Protein 6MKB (pdb70)

Radius of gyration: 34.57 Å; Cα contacts (8 Å, |Δi|>4): 1682; chains: 4; bounding box: 92×70×90 Å

Sequence (650 aa):
SPVFAKLLAKNQASLCNTTLNWHSQDGAGSSYLSQGLRYEEDKKELVVDSPGLYYVFLELKLSPTFTNTGHKVQGWVSLVLQAKPQVDDFDNLALTVELFPCNKLVDRSWSQQLLLLKAGHRLSVGLRAYLHGAQDAYRDWELSYPNTTSFGLFLVKPDNPSPVFAKLLAKNQASLCNTTLNWHSQDGAGSSYLSQGLRYEEDKKELVVDSPGLYYVFLELKLSPTFTNTGHKVQGWVSLVLQAKPQVDDFDNLALTVELFPCSMENKLVDRSWSQLLLLKAGHRLSVGLRAYLHGAQDAYRDWELSYPNTTSFGLFLVKPDNPWESPVFAKLLAKNQASLCNTTLNWHSQDGAGSSSYLSQGLRYEEDKKELVVDSPGLYYVFLELKLSPTFTNTGHKVQGWVSLVLQAKPQVDDFDNLALTVELFPCSMENKLVDRRSWSQLLLLKAGHRLSVGLRAYLHGAQDAYRDWELSYPNTTSFGLFLVKPDNPWESPVFAKLLAKNQASLCNTTLNWHSQDGAGSSYLSQGLRYEEDKKELVVDSPGLYYVFLELKLSPTFTNTGHKVQGWVSLVLQAKPQVDFDNLALTVELFPCSNKLVDRSWSQLLLLKAGHRLSVGLRAYLHGAQDAYRDWELSYPNTTSFGLFLVKPDNP

B-factor: mean 65.4, std 19.7, range [30.0, 155.97]

CATH classification: 2.60.120.40

InterPro domains:
  IPR006052 Tumour necrosis factor domain [PF00229] (164-302)
  IPR006052 Tumour necrosis factor domain [PS50049] (147-302)
  IPR006052 Tumour necrosis factor domain [SM00207] (147-302)
  IPR006052 Tumour necrosis factor domain [cd00184] (147-300)
  IPR008983 Tumour necrosis factor-like domain superfamily [G3DSA:2.60.120.40] (139-309)
  IPR008983 Tumour necrosis factor-like domain superfamily [SSF49842] (144-302)
  IPR021184 Tumour necrosis factor, conserved site [PS00251] (190-206)
  IPR042373 Tumor necrosis factor ligand superfamily member 9 [PTHR15153] (58-308)

Solvent-accessible surface area: 32706 Å² total; per-residue (Å²): 141,32,31,20,0,61,0,36,2,71,91,48,86,33,4,61,100,46,40,1,48,3,76,36,93,57,95,70,63,63,70,56,28,33,162,26,14,145,31,29,114,112,98,61,12,0,16,0,94,46,35,0,42,0,9,0,6,0,22,0,49,0,9,43,30,201,82,22,102,56,122,123,20,65,13,93,0,5,0,41,9,54,16,96,80,128,15,155,68,132,94,98,7,32,6,80,1,81,23,56,54,73,118,149,68,26,74,67,22,32,26,54,55,2,110,3,135,68,39,3,50,0,9,0,0,0,75,6,111,7,71,44,41,188,86,3,72,143,11,4,45,3,21,160,102,56,15,1,2,0,0,0,0,9,18,108,38,74,134,157,142,34,28,19,0,58,0,37,3,72,92,47,84,36,4,59,99,46,39,0,49,4,79,32,97,65,94,63,63,82,64,71,26,30,167,21,11,138,33,32,113,101,118,62,6,0,10,0,94,47,44,1,37,0,10,0,7,1,23,0,48,0,8,36,26,206,84,8,100,6,117,137,10,56,14,94,0,7,0,36,0,47,8,122,78,123,12,168,73,37,71,141,3,26,13,66,2,86,11,96,79,51,35,12,63,77,104,66,21,72,62,19,34,21,64,57,3,116,4,137,69,40,2,65,0,7,0,0,0,77,6,116,7,76,53,44,178,90,5,77,147,10,7,45,2,20,161,105,53,16,1,3,0,0,0,0,13,18,104,73,72,62,115,229,178,111,29,17,5,0,44,0,16,3,59,92,47,86,37,4,58,99,47,39,0,48,3,58,39,100,146,58,97,20,70,28,58,64,25,110,20,12,134,31,34,115,102,115,62,4,0,8,0,93,48,46,2,40,0,9,0,6,0,24,0,49,0,9,37,27,208,83,8,92,5,115,136,8,56,14,91,0,7,0,37,0,45,9,124,78,120,8,141,87,34,95,118,3,26,12,65,1,82,12,96,78,52,36,13,56,76,118,70,22,74,56,20,30,21,70,59,10,98,4,133,68,39,2,66,0,8,0,0,0,78,6,114,7,75,53,43,189,87,5,78,147,10,6,44,3,21,111,103,56,17,2,2,0,0,0,0,14,18,106,70,78,63,114,217,201,128,29,28,21,0,61,0,38,2,70,92,47,86,32,4,62,99,46,40,0,50,4,77,35,95,53,96,94,40,65,73,56,29,31,151,25,14,144,30,27,112,118,101,62,13,0,14,0,93,45,44,0,29,0,9,0,6,1,21,0,50,0,10,44,29,201,82,20,106,38,89,113,21,65,14,90,0,5,0,36,8,56,20,98,79,130,12,138,93,85,124,6,29,13,76,2,94,22,56,55,43,100,92,148,70,26,74,65,17,31,22,59,38,4,103,3,135,70,40,3,57,0,8,0,0,0,76,6,113,7,72,52,51,188,87,3,73,142,11,4,46,3,21,163,102,56,16,1,2,0,0,0,1,13,3,104,38,80,142,158

Structure (mmCIF, N/CA/C/O backbone):
data_6MKB
#
_entry.id   6MKB
#
_cell.length_a   77.362
_cell.length_b   77.362
_cell.length_c   118.236
_cell.angle_alpha   90.000
_cell.angle_beta   90.000
_cell.angle_gamma   120.000
#
_symmetry.space_group_name_H-M   'P 31'
#
loop_
_entity.id
_entity.type
_entity.pdbx_description
1 polymer 'Tumor necrosis factor ligand superfamily member 9'
2 branched alpha-D-mannopyranose-(1-3)-beta-D-mannopyranose-(1-4)-2-acetamido-2-deoxy-beta-D-glucopyranose-(1-4)-2-acetamido-2-deoxy-beta-D-glucopyranose
3 branched beta-D-mannopyranose-(1-4)-2-acetamido-2-deoxy-beta-D-glucopyranose-(1-4)-2-acetamido-2-deoxy-beta-D-glucopyranose
4 branched alpha-D-mannopyranose-(1-6)-beta-D-mannopyranose-(1-4)-2-acetamido-2-deoxy-beta-D-glucopyranose-(1-4)-2-acetamido-2-deoxy-beta-D-glucopyranose
5 branched alpha-D-mannopyranose-(1-3)-[alpha-D-mannopyranose-(1-6)]beta-D-mannopyranose-(1-4)-2-acetamido-2-deoxy-beta-D-glucopyranose-(1-4)-2-acetamido-2-deoxy-beta-D-glucopyranose
6 non-polymer 'SODIUM ION'
7 non-polymer 'SULFATE ION'
8 water water
#
loop_
_atom_site.group_PDB
_atom_site.id
_atom_site.type_symbol
_atom_site.label_atom_id
_atom_site.label_alt_id
_atom_site.label_comp_id
_atom_site.label_asym_id
_atom_site.label_entity_id
_atom_site.label_seq_id
_atom_site.pdbx_PDB_ins_code
_atom_site.Cartn_x
_atom_site.Cartn_y
_atom_site.Cartn_z
_atom_site.occupancy
_atom_site.B_iso_or_equiv
_atom_site.auth_seq_id
_atom_site.auth_comp_id
_atom_site.auth_asym_id
_atom_site.auth_atom_id
_atom_site.pdbx_PDB_model_num
ATOM 1 N N . SER A 1 7 ? 75.191 -8.879 4.932 1.00 70.57 145 SER A N 1
ATOM 2 C CA . SER A 1 7 ? 75.968 -9.843 5.723 1.00 68.14 145 SER A CA 1
ATOM 3 C C . SER A 1 7 ? 75.074 -10.549 6.765 1.00 68.90 145 SER A C 1
ATOM 4 O O . SER A 1 7 ? 74.205 -9.886 7.359 1.00 71.99 145 SER A O 1
ATOM 7 N N . PRO A 1 8 ? 75.265 -11.868 7.031 1.00 57.22 146 PRO A N 1
ATOM 8 C CA . PRO A 1 8 ? 74.383 -12.538 8.012 1.00 54.39 146 PRO A CA 1
ATOM 9 C C . PRO A 1 8 ? 74.537 -11.989 9.427 1.00 56.91 146 PRO A C 1
ATOM 10 O O . PRO A 1 8 ? 75.641 -11.651 9.840 1.00 58.27 146 PRO A O 1
ATOM 14 N N . VAL A 1 9 ? 73.423 -11.876 10.159 1.00 52.58 147 VAL A N 1
ATOM 15 C CA . VAL A 1 9 ? 73.432 -11.411 11.555 1.00 51.07 147 VAL A CA 1
ATOM 16 C C . VAL A 1 9 ? 73.588 -12.663 12.399 1.00 52.76 147 VAL A C 1
ATOM 17 O O . VAL A 1 9 ? 72.685 -13.500 12.419 1.00 51.81 147 VAL A O 1
ATOM 21 N N . PHE A 1 10 ? 74.784 -12.842 12.997 1.00 47.31 148 PHE A N 1
ATOM 22 C CA . PHE A 1 10 ? 75.146 -14.034 13.764 1.00 44.30 148 PHE A CA 1
ATOM 23 C C . PHE A 1 10 ? 76.124 -13.702 14.891 1.00 50.20 148 PHE A C 1
ATOM 24 O O . PHE A 1 10 ? 76.974 -12.832 14.737 1.00 51.34 148 PHE A O 1
ATOM 32 N N . ALA A 1 11 ? 76.031 -14.443 16.001 1.00 47.08 149 ALA A N 1
ATOM 33 C CA . ALA A 1 11 ? 76.927 -14.327 17.144 1.00 47.47 149 ALA A CA 1
ATOM 34 C C . ALA A 1 11 ? 77.118 -15.676 17.784 1.00 52.24 149 ALA A C 1
ATOM 35 O O . ALA A 1 11 ? 76.151 -16.441 17.890 1.00 51.85 149 ALA A O 1
ATOM 37 N N . LYS A 1 12 ? 78.355 -15.966 18.236 1.00 47.60 150 LYS A N 1
ATOM 38 C CA . LYS A 1 12 ? 78.673 -17.170 18.997 1.00 46.24 150 LYS A CA 1
ATOM 39 C C . LYS A 1 12 ? 79.702 -16.797 20.045 1.00 52.62 150 LYS A C 1
ATOM 40 O O . LYS A 1 12 ? 80.889 -16.662 19.744 1.00 53.58 150 LYS A O 1
ATOM 46 N N . LEU A 1 13 ? 79.221 -16.557 21.268 1.00 49.58 151 LEU A N 1
ATOM 47 C CA . LEU A 1 13 ? 80.019 -16.157 22.424 1.00 48.43 151 LEU A CA 1
ATOM 48 C C . LEU A 1 13 ? 80.469 -17.381 23.154 1.00 51.10 151 LEU A C 1
ATOM 49 O O . LEU A 1 13 ? 79.774 -18.393 23.131 1.00 48.66 151 LEU A O 1
ATOM 54 N N . LEU A 1 14 ? 81.641 -17.306 23.789 1.00 48.44 152 LEU A N 1
ATOM 55 C CA . LEU A 1 14 ? 82.210 -18.422 24.527 1.00 46.99 152 LEU A CA 1
ATOM 56 C C . LEU A 1 14 ? 82.318 -18.020 25.992 1.00 55.43 152 LEU A C 1
ATOM 57 O O . LEU A 1 14 ? 82.753 -16.912 26.302 1.00 57.66 152 LEU A O 1
ATOM 62 N N . ALA A 1 15 ? 81.853 -18.892 26.890 1.00 51.36 153 ALA A N 1
ATOM 63 C CA . ALA A 1 15 ? 81.805 -18.614 28.325 1.00 50.84 153 ALA A CA 1
ATOM 64 C C . ALA A 1 15 ? 83.167 -18.462 28.949 1.00 52.31 153 ALA A C 1
ATOM 65 O O . ALA A 1 15 ? 84.067 -19.258 28.699 1.00 51.64 153 ALA A O 1
ATOM 67 N N . LYS A 1 16 ? 83.299 -17.449 29.804 1.00 49.21 154 LYS A N 1
ATOM 68 C CA . LYS A 1 16 ? 84.494 -17.258 30.617 1.00 49.63 154 LYS A CA 1
ATOM 69 C C . LYS A 1 16 ? 84.562 -18.433 31.612 1.00 53.39 154 LYS A C 1
ATOM 70 O O . LYS A 1 16 ? 83.526 -19.031 31.933 1.00 51.15 154 LYS A O 1
ATOM 76 N N . ASN A 1 17 ? 85.764 -18.803 32.047 1.00 51.63 155 ASN A N 1
ATOM 77 C CA . ASN A 1 17 ? 85.940 -19.946 32.942 1.00 50.86 155 ASN A CA 1
ATOM 78 C C . ASN A 1 17 ? 85.185 -19.796 34.266 1.00 55.95 155 ASN A C 1
ATOM 79 O O . ASN A 1 17 ? 85.002 -18.691 34.770 1.00 57.94 155 ASN A O 1
ATOM 84 N N . GLN A 1 18 ? 84.725 -20.928 34.784 1.00 51.66 156 GLN A N 1
ATOM 85 C CA . GLN A 1 18 ? 83.972 -21.095 36.017 1.00 52.26 156 GLN A CA 1
ATOM 86 C C . GLN A 1 18 ? 84.507 -22.383 36.683 1.00 58.14 156 GLN A C 1
ATOM 87 O O . GLN A 1 18 ? 84.192 -23.499 36.228 1.00 56.45 156 GLN A O 1
ATOM 93 N N . ALA A 1 19 ? 85.370 -22.215 37.716 1.00 56.18 1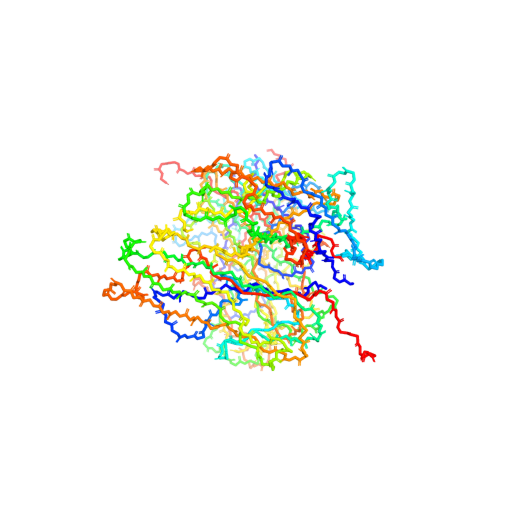57 ALA A N 1
ATOM 94 C CA . ALA A 1 19 ? 86.088 -23.306 38.415 1.00 56.73 157 ALA A CA 1
ATOM 95 C C . ALA A 1 19 ? 85.180 -24.325 39.119 1.00 60.21 157 ALA A C 1
ATOM 96 O O . ALA A 1 19 ? 85.591 -25.468 39.343 1.00 59.59 157 ALA A O 1
ATOM 98 N N . SER A 1 20 ? 83.977 -23.902 39.490 1.00 56.51 158 SER A N 1
ATOM 99 C CA . SER A 1 20 ? 82.980 -24.733 40.172 1.00 56.63 158 SER A CA 1
ATOM 100 C C . SER A 1 20 ? 81.594 -24.245 39.781 1.00 59.63 158 SER A C 1
ATOM 101 O O . SER A 1 20 ? 81.469 -23.189 39.166 1.00 57.65 158 SER A O 1
ATOM 104 N N . LEU A 1 21 ? 80.559 -25.023 40.109 1.00 57.70 159 LEU A N 1
ATOM 105 C CA . LEU A 1 21 ? 79.185 -24.675 39.746 1.00 56.76 159 LEU A CA 1
ATOM 106 C C . LEU A 1 21 ? 78.482 -23.893 40.843 1.00 63.79 159 LEU A C 1
ATOM 107 O O . LEU A 1 21 ? 78.632 -24.212 42.014 1.00 65.26 159 LEU A O 1
ATOM 112 N N . CYS A 1 22 ? 77.753 -22.846 40.460 1.00 62.36 160 CYS A N 1
ATOM 113 C CA . CYS A 1 22 ? 76.963 -22.000 41.355 1.00 65.44 160 CYS A CA 1
ATOM 114 C C . CYS A 1 22 ? 75.891 -21.262 40.554 1.00 66.88 160 CYS A C 1
ATOM 115 O O . CYS A 1 22 ? 75.934 -21.261 39.325 1.00 66.23 160 CYS A O 1
ATOM 118 N N . ASN A 1 23 ? 74.917 -20.672 41.250 1.00 61.54 161 ASN A N 1
ATOM 119 C CA . ASN A 1 23 ? 73.830 -19.899 40.664 1.00 59.82 161 ASN A CA 1
ATOM 120 C C . ASN A 1 23 ? 74.330 -18.466 40.454 1.00 62.23 161 ASN A C 1
ATOM 121 O O . ASN A 1 23 ? 74.519 -17.725 41.417 1.00 63.38 161 ASN A O 1
ATOM 126 N N . THR A 1 24 ? 74.609 -18.108 39.189 1.00 57.42 162 THR A N 1
ATOM 127 C CA . THR A 1 24 ? 75.156 -16.806 38.770 1.00 57.56 162 THR A CA 1
ATOM 128 C C . THR A 1 24 ? 74.831 -16.479 37.304 1.00 60.40 162 THR A C 1
ATOM 129 O O . THR A 1 24 ? 74.478 -17.372 36.542 1.00 58.29 162 THR A O 1
ATOM 133 N N . THR A 1 25 ? 74.968 -15.207 36.900 1.00 58.38 163 THR A N 1
ATOM 134 C CA . THR A 1 25 ? 74.818 -14.829 35.488 1.00 56.94 163 THR A CA 1
ATOM 135 C C . THR A 1 25 ? 76.211 -15.025 34.864 1.00 59.20 163 THR A C 1
ATOM 136 O O . THR A 1 25 ? 77.206 -14.495 35.362 1.00 59.97 163 THR A O 1
ATOM 140 N N . LEU A 1 26 ? 76.288 -15.840 33.834 1.00 54.02 164 LEU A N 1
ATOM 141 C CA . LEU A 1 26 ? 77.554 -16.143 33.197 1.00 52.42 164 LEU A CA 1
ATOM 142 C C . LEU A 1 26 ? 78.123 -14.961 32.447 1.00 57.01 164 LEU A C 1
ATOM 143 O O . LEU A 1 26 ? 77.382 -14.139 31.887 1.00 57.38 164 LEU A O 1
ATOM 148 N N . ASN A 1 27 ? 79.461 -14.875 32.484 1.00 51.75 165 ASN A N 1
ATOM 149 C CA . ASN A 1 27 ? 80.254 -13.895 31.771 1.00 51.58 165 ASN A CA 1
ATOM 150 C C . ASN A 1 27 ? 80.641 -14.535 30.471 1.00 52.31 165 ASN A C 1
ATOM 151 O O . ASN A 1 27 ? 80.829 -15.755 30.427 1.00 48.94 165 ASN A O 1
ATOM 156 N N . TRP A 1 28 ? 80.750 -13.735 29.404 1.00 51.33 166 TRP A N 1
ATOM 157 C CA . TRP A 1 28 ? 81.080 -14.257 28.080 1.00 50.40 166 TRP A CA 1
ATOM 158 C C . TRP A 1 28 ? 82.187 -13.476 27.395 1.00 55.47 166 TRP A C 1
ATOM 159 O O . TRP A 1 28 ? 82.208 -12.246 27.463 1.00 56.76 166 TRP A O 1
ATOM 170 N N . HIS A 1 29 ? 83.076 -14.200 26.687 1.00 51.07 167 HIS A N 1
ATOM 171 C CA . HIS A 1 29 ? 84.104 -13.641 25.805 1.00 51.46 167 HIS A CA 1
ATOM 172 C C . HIS A 1 29 ? 83.377 -13.213 24.524 1.00 56.98 167 HIS A C 1
ATOM 173 O O . HIS A 1 29 ? 82.646 -14.039 23.968 1.00 55.72 167 HIS A O 1
ATOM 180 N N . SER A 1 30 ? 83.522 -11.938 24.083 1.00 55.72 168 SER A N 1
ATOM 181 C CA . SER A 1 30 ? 82.887 -11.387 22.869 1.00 55.21 168 SER A CA 1
ATOM 182 C C . SER A 1 30 ? 83.889 -11.309 21.691 1.00 57.91 168 SER A C 1
ATOM 183 O O . SER A 1 30 ? 83.528 -10.896 20.583 1.00 58.26 168 SER A O 1
ATOM 186 N N . GLN A 1 31 ? 85.150 -11.712 21.956 1.00 52.07 169 GLN A N 1
ATOM 187 C CA . GLN A 1 31 ? 86.258 -11.805 21.011 1.00 51.42 169 GLN A CA 1
ATOM 188 C C . GLN A 1 31 ? 87.244 -12.860 21.499 1.00 55.26 169 GLN A C 1
ATOM 189 O O . GLN A 1 31 ? 87.265 -13.186 22.693 1.00 53.53 169 GLN A O 1
ATOM 195 N N . ASP A 1 32 ? 88.025 -13.428 20.566 1.00 52.86 170 ASP A N 1
ATOM 196 C CA . ASP A 1 32 ? 88.995 -14.482 20.863 1.00 52.36 170 ASP A CA 1
ATOM 197 C C . ASP A 1 32 ? 90.295 -13.862 21.366 1.00 60.21 170 ASP A C 1
ATOM 198 O O . ASP A 1 32 ? 90.332 -12.649 21.557 1.00 61.84 170 ASP A O 1
ATOM 203 N N . GLY A 1 33 ? 91.338 -14.682 21.558 1.00 58.37 171 GLY A N 1
ATOM 204 C CA . GLY A 1 33 ? 92.667 -14.273 22.034 1.00 60.13 171 GLY A CA 1
ATOM 205 C C . GLY A 1 33 ? 93.309 -13.115 21.294 1.00 66.44 171 GLY A C 1
ATOM 206 O O . GLY A 1 33 ? 94.082 -12.361 21.879 1.00 68.56 171 GLY A O 1
ATOM 207 N N . ALA A 1 34 ? 93.047 -13.005 19.985 1.00 63.38 172 ALA A N 1
ATOM 208 C CA . ALA A 1 34 ? 93.427 -11.871 19.135 1.00 64.64 172 ALA A CA 1
ATOM 209 C C . ALA A 1 34 ? 92.230 -10.901 19.197 1.00 72.33 172 ALA A C 1
ATOM 210 O O . ALA A 1 34 ? 91.292 -11.139 19.961 1.00 72.39 172 ALA A O 1
ATOM 212 N N . GLY A 1 35 ? 92.189 -9.847 18.417 1.00 70.72 173 GLY A N 1
ATOM 213 C CA . GLY A 1 35 ? 90.994 -9.005 18.529 1.00 70.31 173 GLY A CA 1
ATOM 214 C C . GLY A 1 35 ? 89.792 -9.455 17.704 1.00 70.44 173 GLY A C 1
ATOM 215 O O . GLY A 1 35 ? 88.937 -8.618 17.398 1.00 72.13 173 GLY A O 1
ATOM 216 N N . SER A 1 36 ? 89.707 -10.759 17.320 1.00 60.96 174 SER A N 1
ATOM 217 C CA . SER A 1 36 ? 88.652 -11.238 16.432 1.00 58.62 174 SER A CA 1
ATOM 218 C C . SER A 1 36 ? 87.312 -11.399 17.144 1.00 63.02 174 SER A C 1
ATOM 219 O O . SER A 1 36 ? 87.122 -12.320 17.947 1.00 62.53 174 SER A O 1
ATOM 222 N N . SER A 1 37 ? 86.370 -10.497 16.803 1.00 59.83 175 SER A N 1
ATOM 223 C CA . SER A 1 37 ? 85.006 -10.420 17.330 1.00 57.74 175 SER A CA 1
ATOM 224 C C . SER A 1 37 ? 84.182 -11.650 16.996 1.00 58.04 175 SER A C 1
ATOM 225 O O . SER A 1 37 ? 84.187 -12.110 15.855 1.00 57.07 175 SER A O 1
ATOM 228 N N . TYR A 1 38 ? 83.447 -12.156 18.008 1.00 52.33 176 TYR A N 1
ATOM 229 C CA . TYR A 1 38 ? 82.526 -13.292 17.920 1.00 49.17 176 TYR A CA 1
ATOM 230 C C . TYR A 1 38 ? 81.130 -12.830 17.440 1.00 52.80 176 TYR A C 1
ATOM 231 O O . TYR A 1 38 ? 80.220 -13.646 17.288 1.00 49.55 176 TYR A O 1
ATOM 240 N N . LEU A 1 39 ? 80.971 -11.513 17.213 1.00 53.10 177 LEU A N 1
ATOM 241 C CA . LEU A 1 39 ? 79.712 -10.880 16.805 1.00 55.05 177 LEU A CA 1
ATOM 242 C C . LEU A 1 39 ? 79.797 -10.229 15.434 1.00 61.49 177 LEU A C 1
ATOM 243 O O . LEU A 1 39 ? 80.794 -9.579 15.105 1.00 62.72 177 LEU A O 1
ATOM 248 N N . SER A 1 40 ? 78.713 -10.343 14.662 1.00 57.43 178 SER A N 1
ATOM 249 C CA . SER A 1 40 ? 78.582 -9.664 13.383 1.00 57.80 178 SER A CA 1
ATOM 250 C C . SER A 1 40 ? 78.019 -8.282 13.656 1.00 65.12 178 SER A C 1
ATOM 251 O O . SER A 1 40 ? 77.763 -7.939 14.819 1.00 65.18 178 SER A O 1
ATOM 254 N N . GLN A 1 41 ? 77.768 -7.507 12.585 1.00 63.92 179 GLN A N 1
ATOM 255 C CA . GLN A 1 41 ? 77.128 -6.193 12.659 1.00 65.52 179 GLN A CA 1
ATOM 256 C C . GLN A 1 41 ? 75.653 -6.368 13.102 1.00 67.46 179 GLN A C 1
ATOM 257 O O . GLN A 1 41 ? 75.033 -7.404 12.845 1.00 64.12 179 GLN A O 1
ATOM 263 N N . GLY A 1 42 ? 75.136 -5.391 13.820 1.00 66.19 180 GLY A N 1
ATOM 264 C CA . GLY A 1 42 ? 73.768 -5.458 14.311 1.00 67.57 180 GLY A CA 1
ATOM 265 C C . GLY A 1 42 ? 73.638 -6.265 15.581 1.00 71.05 180 GLY A C 1
ATOM 266 O O . GLY A 1 42 ? 72.537 -6.702 15.940 1.00 71.03 180 GLY A O 1
ATOM 267 N N . LEU A 1 43 ? 74.774 -6.453 16.271 1.00 65.83 181 LEU A N 1
ATOM 268 C CA . LEU A 1 43 ? 74.876 -7.188 17.523 1.00 63.77 181 LEU A CA 1
ATOM 269 C C . LEU A 1 43 ? 75.973 -6.604 18.391 1.00 70.29 181 LEU A C 1
ATOM 270 O O . LEU A 1 43 ? 77.052 -6.254 17.892 1.00 70.97 181 LEU A O 1
ATOM 275 N N . ARG A 1 44 ? 75.698 -6.506 19.696 1.00 67.13 182 ARG A N 1
ATOM 276 C CA . ARG A 1 44 ? 76.646 -5.989 20.675 1.00 66.83 182 ARG A CA 1
ATOM 277 C C . ARG A 1 44 ? 76.657 -6.859 21.903 1.00 65.52 182 ARG A C 1
ATOM 278 O O . ARG A 1 44 ? 75.641 -7.465 22.236 1.00 62.21 182 ARG A O 1
ATOM 286 N N . TYR A 1 45 ? 77.786 -6.882 22.614 1.00 62.18 183 TYR A N 1
ATOM 287 C CA . TYR A 1 45 ? 77.855 -7.554 23.903 1.00 60.99 183 TYR A CA 1
ATOM 288 C C . TYR A 1 45 ? 78.267 -6.521 24.945 1.00 70.58 183 TYR A C 1
ATOM 289 O O . TYR A 1 45 ? 79.227 -5.783 24.738 1.00 72.49 183 TYR A O 1
ATOM 298 N N . GLU A 1 46 ? 77.521 -6.448 26.050 1.00 70.34 184 GLU A N 1
ATOM 299 C CA . GLU A 1 46 ? 77.769 -5.509 27.148 1.00 73.05 184 GLU A CA 1
ATOM 300 C C . GLU A 1 46 ? 78.318 -6.255 28.349 1.00 78.37 184 GLU A C 1
ATOM 301 O O . GLU A 1 46 ? 77.590 -7.018 28.976 1.00 75.38 184 GLU A O 1
ATOM 307 N N . GLU A 1 47 ? 79.614 -6.061 28.640 1.00 79.37 185 GLU A N 1
ATOM 308 C CA . GLU A 1 47 ? 80.360 -6.755 29.699 1.00 80.34 185 GLU A CA 1
ATOM 309 C C . GLU A 1 47 ? 79.771 -6.545 31.103 1.00 86.03 185 GLU A C 1
ATOM 310 O O . GLU A 1 47 ? 79.709 -7.499 31.888 1.00 84.02 185 GLU A O 1
ATOM 316 N N . ASP A 1 48 ? 79.363 -5.298 31.409 1.00 85.46 186 ASP A N 1
ATOM 317 C CA . ASP A 1 48 ? 78.797 -4.875 32.693 1.00 87.17 186 ASP A CA 1
ATOM 318 C C . ASP A 1 48 ? 77.464 -5.581 32.995 1.00 87.52 186 ASP A C 1
ATOM 319 O O . ASP A 1 48 ? 77.292 -6.125 34.087 1.00 87.02 186 ASP A O 1
ATOM 324 N N . LYS A 1 49 ? 76.549 -5.598 32.019 1.00 81.79 187 LYS A N 1
ATOM 325 C CA . LYS A 1 49 ? 75.226 -6.207 32.145 1.00 80.55 187 LYS A CA 1
ATOM 326 C C . LYS A 1 49 ? 75.259 -7.718 31.834 1.00 79.26 187 LYS A C 1
ATOM 327 O O . LYS A 1 49 ? 74.301 -8.417 32.163 1.00 79.04 187 LYS A O 1
ATOM 333 N N . LYS A 1 50 ? 76.363 -8.208 31.198 1.00 71.21 188 LYS A N 1
ATOM 334 C CA . LYS A 1 50 ? 76.616 -9.596 30.754 1.00 66.76 188 LYS A CA 1
ATOM 335 C C . LYS A 1 50 ? 75.530 -9.996 29.713 1.00 66.72 188 LYS A C 1
ATOM 336 O O . LYS A 1 50 ? 75.131 -11.166 29.603 1.00 63.49 188 LYS A O 1
ATOM 342 N N . GLU A 1 51 ? 75.092 -8.999 28.922 1.00 62.24 189 GLU A N 1
ATOM 343 C CA . GLU A 1 51 ? 74.022 -9.157 27.952 1.00 61.01 189 GLU A CA 1
ATOM 344 C C . GLU A 1 51 ? 74.430 -8.974 26.501 1.00 64.37 189 GLU A C 1
ATOM 345 O O . GLU A 1 51 ? 75.214 -8.077 26.153 1.00 64.97 189 GLU A O 1
ATOM 351 N N . LEU A 1 52 ? 73.815 -9.805 25.653 1.00 59.17 190 LEU A N 1
ATOM 352 C CA . LEU A 1 52 ? 73.874 -9.735 24.211 1.00 58.96 190 LEU A CA 1
ATOM 353 C C . LEU A 1 52 ? 72.718 -8.829 23.800 1.00 67.12 190 LEU A C 1
ATOM 354 O O . LEU A 1 52 ? 71.571 -9.084 24.191 1.00 66.83 190 LEU A O 1
ATOM 359 N N . VAL A 1 53 ? 73.035 -7.717 23.113 1.00 67.24 191 VAL A N 1
ATOM 360 C CA . VAL A 1 53 ? 72.067 -6.690 22.701 1.00 70.06 191 VAL A CA 1
ATOM 361 C C . VAL A 1 53 ? 71.792 -6.851 21.202 1.00 74.12 191 VAL A C 1
ATOM 362 O O . VAL A 1 53 ? 72.699 -6.737 20.374 1.00 71.69 191 VAL A O 1
ATOM 366 N N . VAL A 1 54 ? 70.527 -7.136 20.880 1.00 73.23 192 VAL A N 1
ATOM 367 C CA . VAL A 1 54 ? 69.997 -7.342 19.529 1.00 73.77 192 VAL A CA 1
ATOM 368 C C . VAL A 1 54 ? 69.529 -5.987 18.969 1.00 80.69 192 VAL A C 1
ATOM 369 O O . VAL A 1 54 ? 68.687 -5.327 19.571 1.00 83.64 192 VAL A O 1
ATOM 373 N N . ASP A 1 55 ? 70.087 -5.578 17.831 1.00 76.23 193 ASP A N 1
ATOM 374 C CA . ASP A 1 55 ? 69.816 -4.296 17.193 1.00 78.29 193 ASP A CA 1
ATOM 375 C C . ASP A 1 55 ? 68.438 -4.224 16.512 1.00 83.19 193 ASP A C 1
ATOM 376 O O . ASP A 1 55 ? 67.652 -3.314 16.812 1.00 85.78 193 ASP A O 1
ATOM 381 N N . SER A 1 56 ? 68.167 -5.134 15.555 1.00 77.19 194 SER A N 1
ATOM 382 C CA . SER A 1 56 ? 66.941 -5.079 14.763 1.00 78.21 194 SER A CA 1
ATOM 383 C C . SER A 1 56 ? 65.918 -6.194 15.109 1.00 78.71 194 SER A C 1
ATOM 384 O O . SER A 1 56 ? 66.317 -7.299 15.476 1.00 75.22 194 SER A O 1
ATOM 387 N N . PRO A 1 57 ? 64.592 -5.910 15.017 1.00 76.08 195 PRO A N 1
ATOM 388 C CA . PRO A 1 57 ? 63.600 -6.944 15.353 1.00 75.25 195 PRO A CA 1
ATOM 389 C C . PRO A 1 57 ? 63.467 -8.025 14.294 1.00 78.37 195 PRO A C 1
ATOM 390 O O . PRO A 1 57 ? 63.721 -7.781 13.113 1.00 78.62 195 PRO A O 1
ATOM 394 N N . GLY A 1 58 ? 63.011 -9.191 14.730 1.00 73.41 196 GLY A N 1
ATOM 395 C CA . GLY A 1 58 ? 62.773 -10.324 13.850 1.00 72.33 196 GLY A CA 1
ATOM 396 C C . GLY A 1 58 ? 62.783 -11.657 14.553 1.00 72.77 196 GLY A C 1
ATOM 397 O O . GLY A 1 58 ? 62.801 -11.722 15.785 1.00 70.90 196 GLY A O 1
ATOM 398 N N . LEU A 1 59 ? 62.758 -12.729 13.753 1.00 68.36 197 LEU A N 1
ATOM 399 C CA . LEU A 1 59 ? 62.785 -14.103 14.236 1.00 65.94 197 LEU A CA 1
ATOM 400 C C . LEU A 1 59 ? 64.224 -14.561 14.311 1.00 64.80 197 LEU A C 1
ATOM 401 O O . LEU A 1 59 ? 64.903 -14.616 13.288 1.00 65.24 197 LEU A O 1
ATOM 406 N N . TYR A 1 60 ? 64.705 -14.834 15.529 1.00 58.21 198 TYR A N 1
ATOM 407 C CA . TYR A 1 60 ? 66.081 -15.279 15.761 1.00 55.05 198 TYR A CA 1
ATOM 408 C C . TYR A 1 60 ? 66.131 -16.729 16.200 1.00 56.12 198 TYR A C 1
ATOM 409 O O . TYR A 1 60 ? 65.307 -17.168 16.989 1.00 57.94 198 TYR A O 1
ATOM 418 N N . TYR A 1 61 ? 67.102 -17.455 15.713 1.00 50.45 199 TYR A N 1
ATOM 419 C CA . TYR A 1 61 ? 67.387 -18.812 16.157 1.00 48.67 199 TYR A CA 1
ATOM 420 C C . TYR A 1 61 ? 68.390 -18.635 17.290 1.00 53.05 199 TYR A C 1
ATOM 421 O O . TYR A 1 61 ? 69.523 -18.217 17.035 1.00 50.64 199 TYR A O 1
ATOM 430 N N . VAL A 1 62 ? 67.953 -18.844 18.540 1.00 50.09 200 VAL A N 1
ATOM 431 C CA . VAL A 1 62 ? 68.819 -18.650 19.699 1.00 47.68 200 VAL A CA 1
ATOM 432 C C . VAL A 1 62 ? 69.302 -20.011 20.153 1.00 50.83 200 VAL A C 1
ATOM 433 O O . VAL A 1 62 ? 68.523 -20.965 20.145 1.00 51.27 200 VAL A O 1
ATOM 437 N N . PHE A 1 63 ? 70.602 -20.119 20.488 1.00 45.94 201 PHE A N 1
ATOM 438 C CA . PHE A 1 63 ? 71.181 -21.395 20.881 1.00 44.02 201 PHE A CA 1
ATOM 439 C C . PHE A 1 63 ? 72.061 -21.250 22.117 1.00 48.08 201 PHE A C 1
ATOM 440 O O . PHE A 1 63 ? 72.652 -20.194 22.363 1.00 46.00 201 PHE A O 1
ATOM 448 N N . LEU A 1 64 ? 72.102 -22.345 22.901 1.00 45.43 202 LEU A N 1
ATOM 449 C CA . LEU A 1 64 ? 72.880 -22.571 24.103 1.00 44.05 202 LEU A CA 1
ATOM 450 C C . LEU A 1 64 ? 73.527 -23.921 24.009 1.00 52.06 202 LEU A C 1
ATOM 451 O O . LEU A 1 64 ? 72.878 -24.888 23.605 1.00 53.98 202 LEU A O 1
ATOM 456 N N . GLU A 1 65 ? 74.789 -24.005 24.382 1.00 48.52 203 GLU A N 1
ATOM 457 C CA . GLU A 1 65 ? 75.503 -25.269 24.391 1.00 48.68 203 GLU A CA 1
ATOM 458 C C . GLU A 1 65 ? 76.338 -25.358 25.663 1.00 50.34 203 GLU A C 1
ATOM 459 O O . GLU A 1 65 ? 77.284 -24.593 25.835 1.00 48.87 203 GLU A O 1
ATOM 465 N N . LEU A 1 66 ? 75.923 -26.231 26.574 1.00 46.03 204 LEU A N 1
ATOM 466 C CA . LEU A 1 66 ? 76.587 -26.461 27.839 1.00 45.45 204 LEU A CA 1
ATOM 467 C C . LEU A 1 66 ? 77.647 -27.539 27.689 1.00 54.22 204 LEU A C 1
ATOM 468 O O . LEU A 1 66 ? 77.360 -28.643 27.201 1.00 55.52 204 LEU A O 1
ATOM 473 N N . LYS A 1 67 ? 78.874 -27.216 28.117 1.00 49.07 205 LYS A N 1
ATOM 474 C CA . LYS A 1 67 ? 79.963 -28.170 28.144 1.00 48.03 205 LYS A CA 1
ATOM 475 C C . LYS A 1 67 ? 80.466 -28.235 29.586 1.00 50.06 205 LYS A C 1
ATOM 476 O O . LYS A 1 67 ? 81.120 -27.306 30.070 1.00 48.60 205 LYS A O 1
ATOM 482 N N . LEU A 1 68 ? 80.032 -29.278 30.303 1.00 46.41 206 LEU A N 1
ATOM 483 C CA . LEU A 1 68 ? 80.398 -29.537 31.698 1.00 46.59 206 LEU A CA 1
ATOM 484 C C . LEU A 1 68 ? 81.594 -30.432 31.742 1.00 49.43 206 LEU A C 1
ATOM 485 O O . LEU A 1 68 ? 81.511 -31.576 31.285 1.00 49.52 206 LEU A O 1
ATOM 490 N N . SER A 1 69 ? 82.694 -29.941 32.293 1.00 45.12 207 SER A N 1
ATOM 491 C CA . SER A 1 69 ? 83.931 -30.697 32.410 1.00 45.39 207 SER A CA 1
ATOM 492 C C . SER A 1 69 ? 84.083 -31.243 33.819 1.00 50.64 207 SER A C 1
ATOM 493 O O . SER A 1 69 ? 83.999 -30.470 34.781 1.00 50.89 207 SER A O 1
ATOM 496 N N . PRO A 1 70 ? 84.324 -32.567 33.974 1.00 48.46 208 PRO A N 1
ATOM 497 C CA . PRO A 1 70 ? 84.512 -33.116 35.336 1.00 48.95 208 PRO A CA 1
ATOM 498 C C . PRO A 1 70 ? 85.859 -32.695 35.902 1.00 55.33 208 PRO A C 1
ATOM 499 O O . PRO A 1 70 ? 86.832 -32.565 35.145 1.00 57.72 208 PRO A O 1
ATOM 503 N N . THR A 1 71 ? 85.916 -32.455 37.220 1.00 50.92 209 THR A N 1
ATOM 504 C CA . THR A 1 71 ? 87.150 -32.036 37.885 1.00 51.08 209 THR A CA 1
ATOM 505 C C . THR A 1 71 ? 87.850 -33.216 38.551 1.00 58.34 209 THR A C 1
ATOM 506 O O . THR A 1 71 ? 87.316 -34.322 38.570 1.00 59.84 209 THR A O 1
ATOM 510 N N . PHE A 1 72 ? 89.045 -32.973 39.122 1.00 55.58 210 PHE A N 1
ATOM 511 C CA . PHE A 1 72 ? 89.826 -33.994 39.822 1.00 56.44 210 PHE A CA 1
ATOM 512 C C . PHE A 1 72 ? 88.995 -34.712 40.921 1.00 62.87 210 PHE A C 1
ATOM 513 O O . PHE A 1 72 ? 89.129 -35.927 41.090 1.00 63.55 210 PHE A O 1
ATOM 521 N N . THR A 1 73 ? 88.168 -33.953 41.676 1.00 59.44 211 THR A N 1
ATOM 522 C CA . THR A 1 73 ? 87.364 -34.480 42.788 1.00 59.73 211 THR A CA 1
ATOM 523 C C . THR A 1 73 ? 86.124 -35.269 42.305 1.00 61.68 211 THR A C 1
ATOM 524 O O . THR A 1 73 ? 85.438 -35.872 43.134 1.00 60.71 211 THR A O 1
ATOM 528 N N . ASN A 1 74 ? 85.845 -35.260 40.986 1.00 57.41 212 ASN A N 1
ATOM 529 C CA . ASN A 1 74 ? 84.717 -35.979 40.404 1.00 56.98 212 ASN A CA 1
ATOM 530 C C . ASN A 1 74 ? 85.036 -37.459 40.346 1.00 67.37 212 ASN A C 1
ATOM 531 O O . ASN A 1 74 ? 85.841 -37.895 39.525 1.00 68.42 212 ASN A O 1
ATOM 536 N N . THR A 1 75 ? 84.471 -38.208 41.290 1.00 68.51 213 THR A N 1
ATOM 537 C CA . THR A 1 75 ? 84.627 -39.659 41.453 1.00 71.35 213 THR A CA 1
ATOM 538 C C . THR A 1 75 ? 83.280 -40.295 41.844 1.00 79.50 213 THR A C 1
ATOM 539 O O . THR A 1 75 ? 82.339 -39.587 42.232 1.00 79.86 213 THR A O 1
ATOM 543 N N . GLY A 1 76 ? 83.211 -41.618 41.719 1.00 78.00 214 GLY A N 1
ATOM 544 C CA . GLY A 1 76 ? 82.059 -42.424 42.088 1.00 79.07 214 GLY A CA 1
ATOM 545 C C . GLY A 1 76 ? 80.757 -42.111 41.387 1.00 83.36 214 GLY A C 1
ATOM 546 O O . GLY A 1 76 ? 80.723 -41.377 40.393 1.00 79.98 214 GLY A O 1
ATOM 547 N N . HIS A 1 77 ? 79.677 -42.691 41.924 1.00 83.78 215 HIS A N 1
ATOM 548 C CA . HIS A 1 77 ? 78.308 -42.566 41.414 1.00 84.31 215 HIS A CA 1
ATOM 549 C C . HIS A 1 77 ? 77.407 -41.980 42.519 1.00 85.33 215 HIS A C 1
ATOM 550 O O . HIS A 1 77 ? 76.303 -42.466 42.746 1.00 86.62 215 HIS A O 1
ATOM 557 N N . LYS A 1 78 ? 77.884 -40.940 43.212 1.00 77.89 216 LYS A N 1
ATOM 558 C CA . LYS A 1 78 ? 77.161 -40.391 44.347 1.00 76.62 216 LYS A CA 1
ATOM 559 C C . LYS A 1 78 ? 76.491 -39.048 44.064 1.00 76.27 216 LYS A C 1
ATOM 560 O O . LYS A 1 78 ? 75.352 -38.843 44.505 1.00 77.40 216 LYS A O 1
ATOM 566 N N . VAL A 1 79 ? 77.191 -38.130 43.378 1.00 68.45 217 VAL A N 1
ATOM 567 C CA . VAL A 1 79 ? 76.681 -36.790 43.108 1.00 66.83 217 VAL A CA 1
ATOM 568 C C . VAL A 1 79 ? 75.603 -36.842 42.035 1.00 69.96 217 VAL A C 1
ATOM 569 O O . VAL A 1 79 ? 75.849 -37.292 40.914 1.00 69.57 217 VAL A O 1
ATOM 573 N N . GLN A 1 80 ? 74.416 -36.355 42.387 1.00 65.35 218 GLN A N 1
ATOM 574 C CA . GLN A 1 80 ? 73.304 -36.273 41.456 1.00 64.50 218 GLN A CA 1
ATOM 575 C C . GLN A 1 80 ? 72.619 -34.895 41.576 1.00 66.91 218 GLN A C 1
ATOM 576 O O . GLN A 1 80 ? 72.973 -34.094 42.447 1.00 67.27 218 GLN A O 1
ATOM 582 N N . GLY A 1 81 ? 71.667 -34.641 40.687 1.00 59.44 219 GLY A N 1
ATOM 583 C CA . GLY A 1 81 ? 70.925 -33.395 40.638 1.00 57.02 219 GLY A CA 1
ATOM 584 C C . GLY A 1 81 ? 70.754 -32.918 39.214 1.00 56.49 219 GLY A C 1
ATOM 585 O O . GLY A 1 81 ? 70.418 -33.706 38.324 1.00 54.06 219 GLY A O 1
ATOM 586 N N . TRP A 1 82 ? 70.963 -31.619 38.989 1.00 53.02 220 TRP A N 1
ATOM 587 C CA . TRP A 1 82 ? 70.770 -31.031 37.659 1.00 52.08 220 TRP A CA 1
ATOM 588 C C . TRP A 1 82 ? 71.582 -29.751 37.479 1.00 56.32 220 TRP A C 1
ATOM 589 O O . TRP A 1 82 ? 71.932 -29.080 38.452 1.00 56.69 220 TRP A O 1
ATOM 600 N N . VAL A 1 83 ? 71.911 -29.444 36.223 1.00 52.21 221 VAL A N 1
ATOM 601 C CA . VAL A 1 83 ? 72.629 -28.241 35.823 1.00 50.25 221 VAL A CA 1
ATOM 602 C C . VAL A 1 83 ? 71.835 -27.612 34.678 1.00 54.14 221 VAL A C 1
ATOM 603 O O . VAL A 1 83 ? 71.380 -28.289 33.752 1.00 52.81 221 VAL A O 1
ATOM 607 N N . SER A 1 84 ? 71.699 -26.307 34.746 1.00 51.31 222 SER A N 1
ATOM 608 C CA . SER A 1 84 ? 70.945 -25.571 33.783 1.00 51.74 222 SER A CA 1
ATOM 609 C C . SER A 1 84 ? 71.650 -24.305 33.296 1.00 55.61 222 SER A C 1
ATOM 610 O O . SER A 1 84 ? 72.397 -23.661 34.032 1.00 55.93 222 SER A O 1
ATOM 613 N N . LEU A 1 85 ? 71.335 -23.937 32.048 1.00 51.58 223 LEU A N 1
ATOM 614 C CA . LEU A 1 85 ? 71.635 -22.678 31.390 1.00 50.52 223 LEU A CA 1
ATOM 615 C C . LEU A 1 85 ? 70.280 -22.040 31.134 1.00 56.91 223 LEU A C 1
ATOM 616 O O . LEU A 1 85 ? 69.481 -22.603 30.389 1.00 56.60 223 LEU A O 1
ATOM 621 N N . VAL A 1 86 ? 69.979 -20.930 31.821 1.00 55.85 224 VAL A N 1
ATOM 622 C CA . VAL A 1 86 ? 68.678 -20.252 31.738 1.00 57.58 224 VAL A CA 1
ATOM 623 C C . VAL A 1 86 ? 68.812 -18.974 30.911 1.00 62.33 224 VAL A C 1
ATOM 624 O O . VAL A 1 86 ? 69.546 -18.073 31.301 1.00 63.55 224 VAL A O 1
ATOM 628 N N . LEU A 1 87 ? 68.094 -18.890 29.786 1.00 59.15 225 LEU A N 1
ATOM 629 C CA . LEU A 1 87 ? 68.089 -17.704 28.926 1.00 60.38 225 LEU A CA 1
ATOM 630 C C . LEU A 1 87 ? 67.210 -16.637 29.577 1.00 67.24 225 LEU A C 1
ATOM 631 O O . LEU A 1 87 ? 66.025 -16.873 29.779 1.00 70.19 225 LEU A O 1
ATOM 636 N N . GLN A 1 88 ? 67.798 -15.494 29.966 1.00 62.58 226 GLN A N 1
ATOM 637 C CA . GLN A 1 88 ? 67.125 -14.392 30.673 1.00 62.46 226 GLN A CA 1
ATOM 638 C C . GLN A 1 88 ? 66.898 -13.211 29.706 1.00 67.62 226 GLN A C 1
ATOM 639 O O . GLN A 1 88 ? 67.810 -12.417 29.456 1.00 67.00 226 GLN A O 1
ATOM 645 N N . ALA A 1 89 ? 65.695 -13.124 29.121 1.00 66.53 227 ALA A N 1
ATOM 646 C CA . ALA A 1 89 ? 65.382 -12.080 28.136 1.00 68.35 227 ALA A CA 1
ATOM 647 C C . ALA A 1 89 ? 64.789 -10.792 28.767 1.00 76.72 227 ALA A C 1
ATOM 648 O O . ALA A 1 89 ? 64.042 -10.856 29.749 1.00 77.85 227 ALA A O 1
ATOM 650 N N . LYS A 1 90 ? 65.171 -9.623 28.197 1.00 75.25 228 LYS A N 1
ATOM 651 C CA . LYS A 1 90 ? 64.704 -8.284 28.563 1.00 78.48 228 LYS A CA 1
ATOM 652 C C . LYS A 1 90 ? 64.306 -7.517 27.277 1.00 85.52 228 LYS A C 1
ATOM 653 O O . LYS A 1 90 ? 65.194 -7.131 26.510 1.00 83.58 228 LYS A O 1
ATOM 659 N N . PRO A 1 91 ? 63.004 -7.308 26.972 1.00 85.98 229 PRO A N 1
ATOM 660 C CA . PRO A 1 91 ? 61.812 -7.717 27.732 1.00 87.28 229 PRO A CA 1
ATOM 661 C C . PRO A 1 91 ? 61.562 -9.221 27.640 1.00 91.54 229 PRO A C 1
ATOM 662 O O . PRO A 1 91 ? 62.128 -9.896 26.772 1.00 88.27 229 PRO A O 1
ATOM 666 N N . GLN A 1 92 ? 60.750 -9.747 28.571 1.00 91.42 230 GLN A N 1
ATOM 667 C CA . GLN A 1 92 ? 60.366 -11.158 28.627 1.00 90.93 230 GLN A CA 1
ATOM 668 C C . GLN A 1 92 ? 59.737 -11.562 27.302 1.00 97.47 230 GLN A C 1
ATOM 669 O O . GLN A 1 92 ? 58.902 -10.826 26.774 1.00 99.82 230 GLN A O 1
ATOM 675 N N . VAL A 1 93 ? 60.182 -12.676 26.726 1.00 94.01 231 VAL A N 1
ATOM 676 C CA . VAL A 1 93 ? 59.612 -13.128 25.457 1.00 95.75 231 VAL A CA 1
ATOM 677 C C . VAL A 1 93 ? 58.298 -13.854 25.797 1.00 105.32 231 VAL A C 1
ATOM 678 O O . VAL A 1 93 ? 58.271 -14.674 26.720 1.00 104.32 231 VAL A O 1
ATOM 682 N N . ASP A 1 94 ? 57.202 -13.497 25.105 1.00 107.65 232 ASP A N 1
ATOM 683 C CA . ASP A 1 94 ? 55.887 -14.075 25.385 1.00 111.16 232 ASP A CA 1
ATOM 684 C C . ASP A 1 94 ? 55.699 -15.412 24.652 1.00 116.39 232 ASP A C 1
ATOM 685 O O . ASP A 1 94 ? 54.770 -15.607 23.867 1.00 117.62 232 ASP A O 1
ATOM 690 N N . ASP A 1 95 ? 56.617 -16.334 24.953 1.00 112.81 233 ASP A N 1
ATOM 691 C CA . ASP A 1 95 ? 56.700 -17.717 24.494 1.00 112.33 233 ASP A CA 1
ATOM 692 C C . ASP A 1 95 ? 56.463 -18.571 25.742 1.00 118.21 233 ASP A C 1
ATOM 693 O O . ASP A 1 95 ? 55.364 -19.105 25.936 1.00 119.21 233 ASP A O 1
ATOM 698 N N . PHE A 1 96 ? 57.480 -18.606 26.631 1.00 114.40 234 PHE A N 1
ATOM 699 C CA . PHE A 1 96 ? 57.474 -19.311 27.909 1.00 114.39 234 PHE A CA 1
ATOM 700 C C . PHE A 1 96 ? 58.464 -18.662 28.872 1.00 116.15 234 PHE A C 1
ATOM 701 O O . PHE A 1 96 ? 59.463 -18.083 28.435 1.00 114.68 234 PHE A O 1
ATOM 709 N N . ASP A 1 97 ? 58.187 -18.775 30.187 1.00 112.21 235 ASP A N 1
ATOM 710 C CA . ASP A 1 97 ? 59.057 -18.298 31.267 1.00 110.41 235 ASP A CA 1
ATOM 711 C C . ASP A 1 97 ? 60.117 -19.374 31.586 1.00 108.71 235 ASP A C 1
ATOM 712 O O . ASP A 1 97 ? 60.956 -19.185 32.474 1.00 107.33 235 ASP A O 1
ATOM 714 N N . ASN A 1 98 ? 60.069 -20.501 30.832 1.00 101.63 236 ASN A N 1
ATOM 715 C CA . ASN A 1 98 ? 60.939 -21.671 30.959 1.00 97.47 236 ASN A CA 1
ATOM 716 C C . ASN A 1 98 ? 61.772 -21.895 29.684 1.00 93.54 236 ASN A C 1
ATOM 717 O O . ASN A 1 98 ? 61.603 -22.894 28.975 1.00 93.48 236 ASN A O 1
ATOM 722 N N . LEU A 1 99 ? 62.676 -20.945 29.411 1.00 83.01 237 LEU A N 1
ATOM 723 C CA . LEU A 1 99 ? 63.642 -20.993 28.314 1.00 77.97 237 LEU A CA 1
ATOM 724 C C . LEU A 1 99 ? 64.980 -21.400 28.905 1.00 73.87 237 LEU A C 1
ATOM 725 O O . LEU A 1 99 ? 65.753 -20.550 29.353 1.00 72.12 237 LEU A O 1
ATOM 730 N N . ALA A 1 100 ? 65.212 -22.708 28.996 1.00 66.57 238 ALA A N 1
ATOM 731 C CA . ALA A 1 100 ? 66.417 -23.232 29.626 1.00 63.38 238 ALA A CA 1
ATOM 732 C C . ALA A 1 100 ? 66.853 -24.571 29.073 1.00 63.95 238 ALA A C 1
ATOM 733 O O . ALA A 1 100 ? 66.039 -25.389 28.658 1.00 65.25 238 ALA A O 1
ATOM 735 N N . LEU A 1 101 ? 68.149 -24.793 29.118 1.00 57.64 239 LEU A N 1
ATOM 736 C CA . LEU A 1 101 ? 68.829 -26.039 28.825 1.00 56.37 239 LEU A CA 1
ATOM 737 C C . LEU A 1 101 ? 69.019 -26.695 30.180 1.00 60.82 239 LEU A C 1
ATOM 738 O O . LEU A 1 101 ? 69.615 -26.077 31.057 1.00 59.39 239 LEU A O 1
ATOM 743 N N . THR A 1 102 ? 68.484 -27.894 30.392 1.00 59.31 240 THR A N 1
ATOM 744 C CA . THR A 1 102 ? 68.679 -28.587 31.667 1.00 59.42 240 THR A CA 1
ATOM 745 C C . THR A 1 102 ? 69.260 -29.979 31.426 1.00 65.16 240 THR A C 1
ATOM 746 O O . THR A 1 102 ? 68.786 -30.723 30.562 1.00 66.72 240 THR A O 1
ATOM 750 N N . VAL A 1 103 ? 70.291 -30.313 32.211 1.00 61.94 241 VAL A N 1
ATOM 751 C CA . VAL A 1 103 ? 70.988 -31.592 32.214 1.00 61.57 241 VAL A CA 1
ATOM 752 C C . VAL A 1 103 ? 70.726 -32.241 33.563 1.00 65.65 241 VAL A C 1
ATOM 753 O O . VAL A 1 103 ? 71.045 -31.664 34.601 1.00 65.16 241 VAL A O 1
ATOM 757 N N . GLU A 1 104 ? 70.153 -33.432 33.548 1.00 62.65 242 GLU A N 1
ATOM 758 C CA . GLU A 1 104 ? 69.922 -34.197 34.750 1.00 63.22 242 GLU A CA 1
ATOM 759 C C . GLU A 1 104 ? 71.113 -35.107 35.010 1.00 65.03 242 GLU A C 1
ATOM 760 O O . GLU A 1 104 ? 71.583 -35.794 34.100 1.00 64.71 242 GLU A O 1
ATOM 766 N N . LEU A 1 105 ? 71.597 -35.104 36.249 1.00 60.68 243 LEU A N 1
ATOM 767 C CA . LEU A 1 105 ? 72.708 -35.937 36.648 1.00 59.82 243 LEU A CA 1
ATOM 768 C C . LEU A 1 105 ? 72.194 -37.029 37.538 1.00 64.75 243 LEU A C 1
ATOM 769 O O . LEU A 1 105 ? 71.518 -36.770 38.529 1.00 65.04 243 LEU A O 1
ATOM 774 N N . PHE A 1 106 ? 72.503 -38.254 37.161 1.00 62.99 244 PHE A N 1
ATOM 775 C CA . PHE A 1 106 ? 72.099 -39.452 37.886 1.00 65.31 244 PHE A CA 1
ATOM 776 C C . PHE A 1 106 ? 73.321 -40.074 38.570 1.00 71.46 244 PHE A C 1
ATOM 777 O O . PHE A 1 106 ? 74.444 -39.685 38.260 1.00 68.68 244 PHE A O 1
ATOM 785 N N . PRO A 1 107 ? 73.135 -40.991 39.536 1.00 71.88 245 PRO A N 1
ATOM 786 C CA . PRO A 1 107 ? 74.299 -41.607 40.191 1.00 72.54 245 PRO A CA 1
ATOM 787 C C . PRO A 1 107 ? 74.952 -42.650 39.258 1.00 77.61 245 PRO A C 1
ATOM 788 O O . PRO A 1 107 ? 74.804 -43.867 39.433 1.00 78.76 245 PRO A O 1
ATOM 792 N N . CYS A 1 108 ? 75.661 -42.136 38.225 1.00 72.96 246 CYS A N 1
ATOM 793 C CA . CYS A 1 108 ? 76.373 -42.864 37.170 1.00 67.88 246 CYS A CA 1
ATOM 794 C C . CYS A 1 108 ? 77.862 -42.929 37.509 1.00 117.51 246 CYS A C 1
ATOM 795 O O . CYS A 1 108 ? 78.499 -41.886 37.687 1.00 83.08 246 CYS A O 1
ATOM 798 N N . ASN A 1 112 ? 82.753 -41.237 34.093 1.00 86.33 250 ASN A N 1
ATOM 799 C CA . ASN A 1 112 ? 82.217 -39.879 34.138 1.00 84.11 250 ASN A CA 1
ATOM 800 C C . ASN A 1 112 ? 83.159 -38.941 33.350 1.00 86.03 250 ASN A C 1
ATOM 801 O O . ASN A 1 112 ? 84.341 -38.781 33.706 1.00 86.71 250 ASN A O 1
ATOM 806 N N . LYS A 1 113 ? 82.630 -38.362 32.246 1.00 77.56 251 LYS A N 1
ATOM 807 C CA . LYS A 1 113 ? 83.379 -37.539 31.296 1.00 73.81 251 LYS A CA 1
ATOM 808 C C . LYS A 1 113 ? 82.646 -36.232 30.981 1.00 70.77 251 LYS A C 1
ATOM 809 O O . LYS A 1 113 ? 81.682 -35.885 31.667 1.00 68.89 251 LYS A O 1
ATOM 815 N N . LEU A 1 114 ? 83.120 -35.520 29.935 1.00 63.65 252 LEU A N 1
ATOM 816 C CA . LEU A 1 114 ? 82.580 -34.252 29.454 1.00 61.07 252 LEU A CA 1
ATOM 817 C C . LEU A 1 114 ? 81.091 -34.392 29.046 1.00 62.38 252 LEU A C 1
ATOM 818 O O . LEU A 1 114 ? 80.745 -35.258 28.244 1.00 61.72 252 LEU A O 1
ATOM 823 N N . VAL A 1 115 ? 80.216 -33.558 29.646 1.00 56.76 253 VAL A N 1
ATOM 824 C CA . VAL A 1 115 ? 78.796 -33.529 29.308 1.00 54.99 253 VAL A CA 1
ATOM 825 C C . VAL A 1 115 ? 78.640 -32.406 28.305 1.00 55.45 253 VAL A C 1
ATOM 826 O O . VAL A 1 115 ? 79.000 -31.276 28.603 1.00 53.88 253 VAL A O 1
ATOM 830 N N . ASP A 1 116 ? 78.200 -32.726 27.092 1.00 52.65 254 ASP A N 1
ATOM 831 C CA . ASP A 1 116 ? 78.057 -31.735 26.044 1.00 52.60 254 ASP A CA 1
ATOM 832 C C . ASP A 1 116 ? 76.618 -31.759 25.526 1.00 59.63 254 ASP A C 1
ATOM 833 O O . ASP A 1 116 ? 76.256 -32.624 24.739 1.00 62.27 254 ASP A O 1
ATOM 838 N N . ARG A 1 117 ? 75.803 -30.803 25.973 1.00 56.41 255 ARG A N 1
ATOM 839 C CA . ARG A 1 117 ? 74.396 -30.681 25.582 1.00 56.66 255 ARG A CA 1
ATOM 840 C C . ARG A 1 117 ? 74.102 -29.358 24.905 1.00 58.68 255 ARG A C 1
ATOM 841 O O . ARG A 1 117 ? 74.601 -28.327 25.338 1.00 56.72 255 ARG A O 1
ATOM 849 N N . SER A 1 118 ? 73.269 -29.399 23.848 1.00 55.94 256 SER A N 1
ATOM 850 C CA . SER A 1 118 ? 72.845 -28.235 23.080 1.00 54.96 256 SER A CA 1
ATOM 851 C C . SER A 1 118 ? 71.345 -28.009 23.233 1.00 56.43 256 SER A C 1
ATOM 852 O O . SER A 1 118 ? 70.598 -28.954 23.479 1.00 57.55 256 SER A O 1
ATOM 855 N N . TRP A 1 119 ? 70.919 -26.748 23.075 1.00 49.48 257 TRP A N 1
ATOM 856 C CA . TRP A 1 119 ? 69.545 -26.276 23.130 1.00 48.55 257 TRP A CA 1
ATOM 857 C C . TRP A 1 119 ? 69.327 -25.190 22.074 1.00 55.37 257 TRP A C 1
ATOM 858 O O . TRP A 1 119 ? 70.235 -24.414 21.797 1.00 56.17 257 TRP A O 1
ATOM 869 N N . SER A 1 120 ? 68.122 -25.098 21.525 1.00 53.61 258 SER A N 1
ATOM 870 C CA . SER A 1 120 ? 67.785 -24.024 20.598 1.00 54.46 258 SER A CA 1
ATOM 871 C C . SER A 1 120 ? 66.302 -23.731 20.616 1.00 58.45 258 SER A C 1
ATOM 872 O O . SER A 1 120 ? 65.500 -24.605 20.962 1.00 59.00 258 SER A O 1
ATOM 875 N N . GLN A 1 121 ? 65.955 -22.489 20.246 1.00 54.02 259 GLN A N 1
ATOM 876 C CA A GLN A 1 121 ? 64.579 -22.038 20.118 0.50 55.35 259 GLN A CA 1
ATOM 877 C CA B GLN A 1 121 ? 64.578 -22.027 20.135 0.50 55.12 259 GLN A CA 1
ATOM 878 C C . GLN A 1 121 ? 64.511 -20.842 19.170 1.00 59.01 259 GLN A C 1
ATOM 879 O O . GLN A 1 121 ? 65.383 -19.969 19.189 1.00 56.38 259 GLN A O 1
ATOM 890 N N . LEU A 1 122 ? 63.474 -20.824 18.328 1.00 57.81 260 LEU A N 1
ATOM 891 C CA . LEU A 1 122 ? 63.211 -19.735 17.404 1.00 58.31 260 LEU A CA 1
ATOM 892 C C . LEU A 1 122 ? 62.365 -18.734 18.183 1.00 66.06 260 LEU A C 1
ATOM 893 O O . LEU A 1 122 ? 61.296 -19.096 18.678 1.00 67.57 260 LEU A O 1
ATOM 898 N N . LEU A 1 123 ? 62.883 -17.509 18.381 1.00 63.54 261 LEU A N 1
ATOM 899 C CA . LEU A 1 123 ? 62.203 -16.487 19.184 1.00 65.19 261 LEU A CA 1
ATOM 900 C C . LEU A 1 123 ? 62.011 -15.174 18.449 1.00 72.26 261 LEU A C 1
ATOM 901 O O . LEU A 1 123 ? 62.911 -14.721 17.737 1.00 71.93 261 LEU A O 1
ATOM 906 N N . LEU A 1 124 ? 60.843 -14.542 18.660 1.00 70.81 262 LEU A N 1
ATOM 907 C CA . LEU A 1 124 ? 60.558 -13.218 18.135 1.00 71.91 262 LEU A CA 1
ATOM 908 C C . LEU A 1 124 ? 61.170 -12.186 19.088 1.00 76.58 262 LEU A C 1
ATOM 909 O O . LEU A 1 124 ? 60.760 -12.081 20.253 1.00 76.24 262 LEU A O 1
ATOM 914 N N . LEU A 1 125 ? 62.197 -11.476 18.609 1.00 72.30 263 LEU A N 1
ATOM 915 C CA . LEU A 1 125 ? 62.898 -10.470 19.394 1.00 71.82 263 LEU A CA 1
ATOM 916 C C . LEU A 1 125 ? 62.622 -9.073 18.842 1.00 78.55 263 LEU A C 1
ATOM 917 O O . LEU A 1 125 ? 62.358 -8.915 17.650 1.00 79.74 263 LEU A O 1
ATOM 922 N N . LYS A 1 126 ? 62.655 -8.071 19.736 1.00 75.25 264 LYS A N 1
ATOM 923 C CA . LYS A 1 126 ? 62.415 -6.654 19.460 1.00 76.81 264 LYS A CA 1
ATOM 924 C C . LYS A 1 126 ? 63.739 -5.916 19.289 1.00 79.77 264 LYS A C 1
ATOM 925 O O . LYS A 1 126 ? 64.793 -6.462 19.606 1.00 77.48 264 LYS A O 1
ATOM 931 N N . ALA A 1 127 ? 63.685 -4.674 18.801 1.00 78.81 265 ALA A N 1
ATOM 932 C CA . ALA A 1 127 ? 64.851 -3.807 18.642 1.00 78.12 265 ALA A CA 1
ATOM 933 C C . ALA A 1 127 ? 65.342 -3.394 20.017 1.00 81.78 265 ALA A C 1
ATOM 934 O O . ALA A 1 127 ? 64.570 -2.869 20.813 1.00 83.44 265 ALA A O 1
ATOM 936 N N . GLY A 1 128 ? 66.596 -3.703 20.310 1.00 77.03 266 GLY A N 1
ATOM 937 C CA . GLY A 1 128 ? 67.221 -3.408 21.597 1.00 76.95 266 GLY A CA 1
ATOM 938 C C . GLY A 1 128 ? 67.047 -4.519 22.609 1.00 77.73 266 GLY A C 1
ATOM 939 O O . GLY A 1 128 ? 67.257 -4.291 23.806 1.00 78.08 266 GLY A O 1
ATOM 940 N N . HIS A 1 129 ? 66.646 -5.725 22.134 1.00 71.39 267 HIS A N 1
ATOM 941 C CA . HIS A 1 129 ? 66.422 -6.894 22.982 1.00 70.54 267 HIS A CA 1
ATOM 942 C C . HIS A 1 129 ? 67.726 -7.316 23.654 1.00 74.16 267 HIS A C 1
ATOM 943 O O . HIS A 1 129 ? 68.776 -7.363 23.014 1.00 72.78 267 HIS A O 1
ATOM 950 N N . ARG A 1 130 ? 67.662 -7.552 24.955 1.00 71.67 268 ARG A N 1
ATOM 951 C CA . ARG A 1 130 ? 68.805 -7.922 25.773 1.00 69.78 268 ARG A CA 1
ATOM 952 C C . ARG A 1 130 ? 68.633 -9.349 26.246 1.00 70.87 268 ARG A C 1
ATOM 953 O O . ARG A 1 130 ? 67.563 -9.728 26.728 1.00 71.82 268 ARG A O 1
ATOM 961 N N . LEU A 1 131 ? 69.681 -10.142 26.080 1.00 65.32 269 LEU A N 1
ATOM 962 C CA . LEU A 1 131 ? 69.709 -11.559 26.414 1.00 62.84 269 LEU A CA 1
ATOM 963 C C . LEU A 1 131 ? 70.934 -11.880 27.247 1.00 62.75 269 LEU A C 1
ATOM 964 O O . LEU A 1 131 ? 72.060 -11.648 26.805 1.00 60.87 269 LEU A O 1
ATOM 969 N N . SER A 1 132 ? 70.713 -12.376 28.465 1.00 58.66 270 SER A N 1
ATOM 970 C CA . SER A 1 132 ? 71.780 -12.814 29.359 1.00 57.45 270 SER A CA 1
ATOM 971 C C . SER A 1 132 ? 71.533 -14.287 29.693 1.00 61.03 270 SER A C 1
ATOM 972 O O . SER A 1 132 ? 70.466 -14.817 29.368 1.00 59.70 270 SER A O 1
ATOM 975 N N . VAL A 1 133 ? 72.538 -14.972 30.261 1.00 57.78 271 VAL A N 1
ATOM 976 C CA . VAL A 1 133 ? 72.427 -16.397 30.551 1.00 56.01 271 VAL A CA 1
ATOM 977 C C . VAL A 1 133 ? 72.819 -16.657 31.999 1.00 60.43 271 VAL A C 1
ATOM 978 O O . VAL A 1 133 ? 73.925 -16.317 32.419 1.00 60.80 271 VAL A O 1
ATOM 982 N N . GLY A 1 134 ? 71.908 -17.280 32.734 1.00 55.74 272 GLY A N 1
ATOM 983 C CA . GLY A 1 134 ? 72.150 -17.667 34.108 1.00 54.85 272 GLY A CA 1
ATOM 984 C C . GLY A 1 134 ? 72.522 -19.132 34.225 1.00 56.77 272 GLY A C 1
ATOM 985 O O . GLY A 1 134 ? 71.891 -20.003 33.606 1.00 55.44 272 GLY A O 1
ATOM 986 N N . LEU A 1 135 ? 73.582 -19.409 35.008 1.00 51.91 273 LEU A N 1
ATOM 987 C CA . LEU A 1 135 ? 73.982 -20.773 35.335 1.00 49.97 273 LEU A CA 1
ATOM 988 C C . LEU A 1 135 ? 73.189 -21.184 36.575 1.00 56.08 273 LEU A C 1
ATOM 989 O O . LEU A 1 135 ? 73.214 -20.456 37.569 1.00 56.57 273 LEU A O 1
ATOM 994 N N . ARG A 1 136 ? 72.449 -22.307 36.501 1.00 52.95 274 ARG A N 1
ATOM 995 C CA . ARG A 1 136 ? 71.700 -22.840 37.653 1.00 54.31 274 ARG A CA 1
ATOM 996 C C . ARG A 1 136 ? 72.170 -24.279 37.947 1.00 55.83 274 ARG A C 1
ATOM 997 O O . ARG A 1 136 ? 72.476 -25.027 37.015 1.00 53.05 274 ARG A O 1
ATOM 1005 N N . ALA A 1 137 ? 72.271 -24.645 39.236 1.00 51.14 275 ALA A N 1
ATOM 1006 C CA . ALA A 1 137 ? 72.690 -25.998 39.602 1.00 49.18 275 ALA A CA 1
ATOM 1007 C C . ALA A 1 137 ? 72.204 -26.403 40.984 1.00 53.38 275 ALA A C 1
ATOM 1008 O O . ALA A 1 137 ? 72.203 -25.613 41.930 1.00 53.49 275 ALA A O 1
ATOM 1010 N N . TYR A 1 138 ? 71.820 -27.663 41.094 1.00 50.44 276 TYR A N 1
ATOM 1011 C CA . TYR A 1 138 ? 71.463 -28.281 42.356 1.00 52.32 276 TYR A CA 1
ATOM 1012 C C . TYR A 1 138 ? 72.129 -29.642 42.369 1.00 58.78 276 TYR A C 1
ATOM 1013 O O . TYR A 1 138 ? 71.721 -30.541 41.628 1.00 58.57 276 TYR A O 1
ATOM 1022 N N . LEU A 1 139 ? 73.184 -29.773 43.184 1.00 56.31 277 LEU A N 1
ATOM 1023 C CA . LEU A 1 139 ? 73.964 -30.997 43.286 1.00 55.38 277 LEU A CA 1
ATOM 1024 C C . LEU A 1 139 ? 73.987 -31.465 44.710 1.00 61.68 277 LEU A C 1
ATOM 1025 O O . LEU A 1 139 ? 74.122 -30.652 45.634 1.00 62.35 277 LEU A O 1
ATOM 1030 N N . HIS A 1 140 ? 73.870 -32.783 44.895 1.00 59.51 278 HIS A N 1
ATOM 1031 C CA . HIS A 1 140 ? 73.845 -33.413 46.217 1.00 61.51 278 HIS A CA 1
ATOM 1032 C C . HIS A 1 140 ? 74.254 -34.884 46.116 1.00 67.68 278 HIS A C 1
ATOM 1033 O O . HIS A 1 140 ? 74.230 -35.472 45.031 1.00 66.43 278 HIS A O 1
ATOM 1040 N N . GLY A 1 141 ? 74.602 -35.458 47.260 1.00 67.50 279 GLY A N 1
ATOM 1041 C CA . GLY A 1 141 ? 75.035 -36.845 47.371 1.00 68.99 279 GLY A CA 1
ATOM 1042 C C . GLY A 1 141 ? 76.423 -37.001 47.962 1.00 75.30 279 GLY A C 1
ATOM 1043 O O . GLY A 1 141 ? 76.745 -38.066 48.496 1.00 76.89 279 GLY A O 1
ATOM 1044 N N . ALA A 1 142 ? 77.256 -35.944 47.857 1.00 71.89 280 ALA A N 1
ATOM 1045 C CA . ALA A 1 142 ? 78.616 -35.873 48.393 1.00 73.37 280 ALA A CA 1
ATOM 1046 C C . ALA A 1 142 ? 78.917 -34.440 48.872 1.00 79.23 280 ALA A C 1
ATOM 1047 O O . ALA A 1 142 ? 78.290 -33.490 48.395 1.00 77.49 280 ALA A O 1
ATOM 1049 N N . GLN A 1 143 ? 79.860 -34.300 49.826 1.00 79.39 281 GLN A N 1
ATOM 1050 C CA . GLN A 1 143 ? 80.203 -33.073 50.560 1.00 81.12 281 GLN A CA 1
ATOM 1051 C C . GLN A 1 143 ? 80.334 -31.776 49.704 1.00 84.43 281 GLN A C 1
ATOM 1052 O O . GLN A 1 143 ? 79.592 -30.826 49.988 1.00 86.13 281 GLN A O 1
ATOM 1058 N N . ASP A 1 144 ? 81.268 -31.691 48.747 1.00 77.21 282 ASP A N 1
ATOM 1059 C CA . ASP A 1 144 ? 81.415 -30.466 47.953 1.00 75.08 282 ASP A CA 1
ATOM 1060 C C . ASP A 1 144 ? 81.153 -30.815 46.496 1.00 73.98 282 ASP A C 1
ATOM 1061 O O . ASP A 1 144 ? 82.023 -30.686 45.633 1.00 73.22 282 ASP A O 1
ATOM 1066 N N . ALA A 1 145 ? 79.916 -31.264 46.241 1.00 67.06 283 ALA A N 1
ATOM 1067 C CA . ALA A 1 145 ? 79.371 -31.731 44.973 1.00 63.24 283 ALA A CA 1
ATOM 1068 C C . ALA A 1 145 ? 79.537 -30.714 43.824 1.00 61.37 283 ALA A C 1
ATOM 1069 O O . ALA A 1 145 ? 79.718 -31.137 42.685 1.00 58.89 283 ALA A O 1
ATOM 1071 N N . TYR A 1 146 ? 79.479 -29.387 44.119 1.00 55.58 284 TYR A N 1
ATOM 1072 C CA . TYR A 1 146 ? 79.574 -28.302 43.124 1.00 52.44 284 TYR A CA 1
ATOM 1073 C C . TYR A 1 146 ? 80.989 -28.119 42.609 1.00 56.85 284 TYR A C 1
ATOM 1074 O O . TYR A 1 146 ? 81.183 -27.490 41.563 1.00 57.08 284 TYR A O 1
ATOM 1083 N N . ARG A 1 147 ? 81.975 -28.659 43.335 1.00 54.50 285 ARG A N 1
ATOM 1084 C CA . ARG A 1 147 ? 83.387 -28.598 42.969 1.00 54.89 285 ARG A CA 1
ATOM 1085 C C . ARG A 1 147 ? 83.738 -29.695 41.950 1.00 58.46 285 ARG A C 1
ATOM 1086 O O . ARG A 1 147 ? 84.804 -29.616 41.343 1.00 58.21 285 ARG A O 1
ATOM 1094 N N . ASP A 1 148 ? 82.838 -30.706 41.765 1.00 54.41 286 ASP A N 1
ATOM 1095 C CA . ASP A 1 148 ? 83.018 -31.856 40.865 1.00 52.99 286 ASP A CA 1
ATOM 1096 C C . ASP A 1 148 ? 82.817 -31.536 39.370 1.00 55.09 286 ASP A C 1
ATOM 1097 O O . ASP A 1 148 ? 83.113 -32.385 38.528 1.00 53.68 286 ASP A O 1
ATOM 1102 N N . TRP A 1 149 ? 82.363 -30.319 39.031 1.00 52.14 287 TRP A N 1
ATOM 1103 C CA . TRP A 1 149 ? 82.180 -29.901 37.636 1.00 51.26 287 TRP A CA 1
ATOM 1104 C C . TRP A 1 149 ? 82.641 -28.475 37.447 1.00 55.24 287 TRP A C 1
ATOM 1105 O O . TRP A 1 149 ? 82.601 -27.685 38.383 1.00 54.58 287 TRP A O 1
ATOM 1116 N N . GLU A 1 150 ? 83.060 -28.140 36.228 1.00 53.48 288 GLU A N 1
ATOM 1117 C CA . GLU A 1 150 ? 83.519 -26.795 35.891 1.00 53.86 288 GLU A CA 1
ATOM 1118 C C . GLU A 1 150 ? 83.209 -26.452 34.443 1.00 56.19 288 GLU A C 1
ATOM 1119 O O . GLU A 1 150 ? 82.941 -27.337 33.627 1.00 53.30 288 GLU A O 1
ATOM 1125 N N . LEU A 1 151 ? 83.259 -25.146 34.140 1.00 53.56 289 LEU A N 1
ATOM 1126 C CA . LEU A 1 151 ? 83.127 -24.596 32.795 1.00 51.20 289 LEU A CA 1
ATOM 1127 C C . LEU A 1 151 ? 84.477 -24.068 32.478 1.00 54.13 289 LEU A C 1
ATOM 1128 O O . LEU A 1 151 ? 84.899 -23.106 33.098 1.00 55.29 289 LEU A O 1
ATOM 1133 N N . SER A 1 152 ? 85.209 -24.733 31.595 1.00 51.31 290 SER A N 1
ATOM 1134 C CA . SER A 1 152 ? 86.556 -24.298 31.279 1.00 52.44 290 SER A CA 1
ATOM 1135 C C . SER A 1 152 ? 86.889 -24.396 29.787 1.00 56.41 290 SER A C 1
ATOM 1136 O O . SER A 1 152 ? 86.284 -25.158 29.058 1.00 54.76 290 SER A O 1
ATOM 1139 N N . TYR A 1 153 ? 87.874 -23.614 29.367 1.00 54.76 291 TYR A N 1
ATOM 1140 C CA . TYR A 1 153 ? 88.495 -23.649 28.059 1.00 54.88 291 TYR A CA 1
ATOM 1141 C C . TYR A 1 153 ? 89.463 -24.861 28.084 1.00 60.59 291 TYR A C 1
ATOM 1142 O O . TYR A 1 153 ? 90.068 -25.082 29.141 1.00 62.00 291 TYR A O 1
ATOM 1151 N N . PRO A 1 154 ? 89.591 -25.713 27.030 1.00 55.13 292 PRO A N 1
ATOM 1152 C CA . PRO A 1 154 ? 89.055 -25.594 25.665 1.00 53.72 292 PRO A CA 1
ATOM 1153 C C . PRO A 1 154 ? 87.656 -26.177 25.405 1.00 56.79 292 PRO A C 1
ATOM 1154 O O . PRO A 1 154 ? 87.158 -26.007 24.292 1.00 57.30 292 PRO A O 1
ATOM 1158 N N . ASN A 1 155 ? 87.016 -26.855 26.367 1.00 52.80 293 ASN A N 1
ATOM 1159 C CA . ASN A 1 155 ? 85.651 -27.367 26.113 1.00 51.11 293 ASN A CA 1
ATOM 1160 C C . ASN A 1 155 ? 84.680 -26.299 26.583 1.00 54.85 293 ASN A C 1
ATOM 1161 O O . ASN A 1 155 ? 84.057 -26.418 27.642 1.00 54.55 293 ASN A O 1
ATOM 1166 N N . THR A 1 156 ? 84.624 -25.214 25.815 1.00 52.04 294 THR A N 1
ATOM 1167 C CA . THR A 1 156 ? 83.923 -23.985 26.159 1.00 52.63 294 THR A CA 1
ATOM 1168 C C . THR A 1 156 ? 82.434 -23.972 25.813 1.00 56.54 294 THR A C 1
ATOM 1169 O O . THR A 1 156 ? 82.034 -24.207 24.683 1.00 57.75 294 THR A O 1
ATOM 1173 N N . THR A 1 157 ? 81.634 -23.627 26.812 1.00 51.75 295 THR A N 1
ATOM 1174 C CA . THR A 1 157 ? 80.194 -23.422 26.764 1.00 50.36 295 THR A CA 1
ATOM 1175 C C . THR A 1 157 ? 79.962 -22.211 25.846 1.00 52.19 295 THR A C 1
ATOM 1176 O O . THR A 1 157 ? 80.771 -21.272 25.830 1.00 51.82 295 THR A O 1
ATOM 1180 N N . SER A 1 158 ? 78.905 -22.258 25.050 1.00 46.90 296 SER A N 1
ATOM 1181 C CA . SER A 1 158 ? 78.633 -21.199 24.096 1.00 45.70 296 SER A CA 1
ATOM 1182 C C . SER A 1 158 ? 77.186 -20.760 24.123 1.00 49.39 296 SER A C 1
ATOM 1183 O O . SER A 1 158 ? 76.288 -21.464 24.595 1.00 48.53 296 SER A O 1
ATOM 1186 N N . PHE A 1 159 ? 76.983 -19.582 23.563 1.00 45.17 297 PHE A N 1
ATOM 1187 C CA . PHE A 1 159 ? 75.727 -18.920 23.482 1.00 45.39 297 PHE A CA 1
ATOM 1188 C C . PHE A 1 159 ? 75.764 -17.994 22.311 1.00 50.29 297 PHE A C 1
ATOM 1189 O O . PHE A 1 159 ? 76.723 -17.236 22.135 1.00 49.19 297 PHE A O 1
ATOM 1197 N N . GLY A 1 160 ? 74.684 -18.014 21.555 1.00 47.79 298 GLY A N 1
ATOM 1198 C CA . GLY A 1 160 ? 74.545 -17.127 20.421 1.00 49.31 298 GLY A CA 1
ATOM 1199 C C . GLY A 1 160 ? 73.173 -17.137 19.801 1.00 54.28 298 GLY A C 1
ATOM 1200 O O . GLY A 1 160 ? 72.213 -17.659 20.374 1.00 54.63 298 GLY A O 1
ATOM 1201 N N . LEU A 1 161 ? 73.102 -16.577 18.602 1.00 50.74 299 LEU A N 1
ATOM 1202 C CA . LEU A 1 161 ? 71.876 -16.467 17.826 1.00 51.17 299 LEU A CA 1
ATOM 1203 C C . LEU A 1 161 ? 72.184 -16.086 16.389 1.00 51.62 299 LEU A C 1
ATOM 1204 O O . LEU A 1 161 ? 73.310 -15.708 16.084 1.00 50.19 299 LEU A O 1
ATOM 1209 N N . PHE A 1 162 ? 71.173 -16.198 15.521 1.00 48.17 300 PHE A N 1
ATOM 1210 C CA . PHE A 1 162 ? 71.213 -15.836 14.112 1.00 49.41 300 PHE A CA 1
ATOM 1211 C C . PHE A 1 162 ? 69.852 -15.280 13.730 1.00 55.96 300 PHE A C 1
ATOM 1212 O O . PHE A 1 162 ? 68.850 -15.831 14.172 1.00 56.98 300 PHE A O 1
ATOM 1220 N N . LEU A 1 163 ? 69.805 -14.196 12.929 1.00 53.97 301 LEU A N 1
ATOM 1221 C CA . LEU A 1 163 ? 68.560 -13.598 12.429 1.00 55.97 301 LEU A CA 1
ATOM 1222 C C . LEU A 1 163 ? 68.105 -14.418 11.221 1.00 62.91 301 LEU A C 1
ATOM 1223 O O . LEU A 1 163 ? 68.800 -14.511 10.196 1.00 63.25 301 LEU A O 1
ATOM 1228 N N . VAL A 1 164 ? 66.954 -15.069 11.392 1.00 60.79 302 VAL A N 1
ATOM 1229 C CA . VAL A 1 164 ? 66.325 -15.970 10.428 1.00 61.12 302 VAL A CA 1
ATOM 1230 C C . VAL A 1 164 ? 65.356 -15.183 9.534 1.00 68.82 302 VAL A C 1
ATOM 1231 O O . VAL A 1 164 ? 65.300 -15.397 8.321 1.00 68.74 302 VAL A O 1
ATOM 1235 N N . LYS A 1 165 ? 64.582 -14.290 10.137 1.00 69.01 303 LYS A N 1
ATOM 1236 C CA . LYS A 1 165 ? 63.607 -13.513 9.395 1.00 72.80 303 LYS A CA 1
ATOM 1237 C C . LYS A 1 165 ? 63.507 -12.097 9.978 1.00 79.33 303 LYS A C 1
ATOM 1238 O O . LYS A 1 165 ? 62.928 -11.947 11.055 1.00 78.16 303 LYS A O 1
ATOM 1244 N N . PRO A 1 166 ? 64.016 -11.048 9.280 1.00 79.38 304 PRO A N 1
ATOM 1245 C CA . PRO A 1 166 ? 63.871 -9.677 9.806 1.00 81.70 304 PRO A CA 1
ATOM 1246 C C . PRO A 1 166 ? 62.412 -9.234 9.838 1.00 89.55 304 PRO A C 1
ATOM 1247 O O . PRO A 1 166 ? 61.594 -9.762 9.078 1.00 90.52 304 PRO A O 1
ATOM 1251 N N . ASP A 1 167 ? 62.074 -8.283 10.721 1.00 89.28 305 ASP A N 1
ATOM 1252 C CA . ASP A 1 167 ? 60.701 -7.757 10.779 1.00 93.42 305 ASP A CA 1
ATOM 1253 C C . ASP A 1 167 ? 60.535 -6.684 9.698 1.00 104.51 305 ASP A C 1
ATOM 1254 O O . ASP A 1 167 ? 59.458 -6.569 9.106 1.00 107.64 305 ASP A O 1
ATOM 1259 N N . ASN A 1 168 ? 61.626 -5.967 9.444 1.00 103.15 306 ASN A N 1
ATOM 1260 C CA . ASN A 1 168 ? 61.657 -4.891 8.428 1.00 107.11 306 ASN A CA 1
ATOM 1261 C C . ASN A 1 168 ? 62.818 -5.169 7.468 1.00 113.25 306 ASN A C 1
ATOM 1262 O O . ASN A 1 168 ? 63.916 -4.628 7.683 1.00 111.70 306 ASN A O 1
ATOM 1267 N N . PRO A 1 169 ? 62.620 -6.006 6.429 1.00 112.19 307 PRO A N 1
ATOM 1268 C CA . PRO A 1 169 ? 63.678 -6.327 5.470 1.00 111.06 307 PRO A CA 1
ATOM 1269 C C . PRO A 1 169 ? 64.404 -5.090 4.927 1.00 118.61 307 PRO A C 1
ATOM 1270 O O . PRO A 1 169 ? 65.544 -5.252 4.541 1.00 121.78 307 PRO A O 1
ATOM 1274 N N . SER B 1 7 ? 67.823 -11.935 1.684 1.00 75.33 145 SER B N 1
ATOM 1275 C CA . SER B 1 7 ? 67.113 -12.761 2.662 1.00 73.86 145 SER B CA 1
ATOM 1276 C C . SER B 1 7 ? 68.065 -13.789 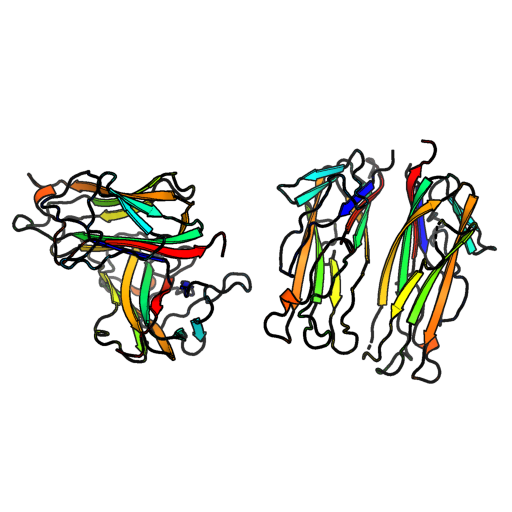3.329 1.00 72.35 145 SER B C 1
ATOM 1277 O O . SER B 1 7 ? 68.927 -14.355 2.639 1.00 71.01 145 SER B O 1
ATOM 1280 N N . PRO B 1 8 ? 67.913 -14.071 4.649 1.00 65.19 146 PRO B N 1
ATOM 1281 C CA . PRO B 1 8 ? 68.804 -15.061 5.293 1.00 61.82 146 PRO B CA 1
ATOM 1282 C C . PRO B 1 8 ? 68.655 -16.472 4.719 1.00 60.67 146 PRO B C 1
ATOM 1283 O O . PRO B 1 8 ? 67.546 -16.889 4.388 1.00 61.67 146 PRO B O 1
ATOM 1287 N N . VAL B 1 9 ? 69.781 -17.188 4.561 1.00 51.68 147 VAL B N 1
ATOM 1288 C CA . VAL B 1 9 ? 69.784 -18.556 4.051 1.00 48.71 147 VAL B CA 1
ATOM 1289 C C . VAL B 1 9 ? 69.606 -19.454 5.259 1.00 52.09 147 VAL B C 1
ATOM 1290 O O . VAL B 1 9 ? 70.466 -19.478 6.140 1.00 51.65 147 VAL B O 1
ATOM 1294 N N . PHE B 1 10 ? 68.425 -20.096 5.361 1.00 48.73 148 PHE B N 1
ATOM 1295 C CA . PHE B 1 10 ? 68.026 -20.929 6.497 1.00 47.19 148 PHE B CA 1
ATOM 1296 C C . PHE B 1 10 ? 67.060 -22.019 6.073 1.00 50.20 148 PHE B C 1
ATOM 1297 O O . PHE B 1 10 ? 66.198 -21.798 5.224 1.00 50.01 148 PHE B O 1
ATOM 1305 N N . ALA B 1 11 ? 67.178 -23.186 6.711 1.00 47.32 149 ALA B N 1
ATOM 1306 C CA . ALA B 1 11 ? 66.284 -24.329 6.525 1.00 46.40 149 ALA B CA 1
ATOM 1307 C C . ALA B 1 11 ? 66.091 -25.071 7.843 1.00 49.45 149 ALA B C 1
ATOM 1308 O O . ALA B 1 11 ? 67.031 -25.190 8.621 1.00 49.08 149 ALA B O 1
ATOM 1310 N N . LYS B 1 12 ? 64.873 -25.545 8.094 1.00 46.38 150 LYS B N 1
ATOM 1311 C CA . LYS B 1 12 ? 64.516 -26.374 9.248 1.00 45.81 150 LYS B CA 1
ATOM 1312 C C . LYS B 1 12 ? 63.477 -27.372 8.793 1.00 50.42 150 LYS B C 1
ATOM 1313 O O . LYS B 1 12 ? 62.303 -27.021 8.657 1.00 51.95 150 LYS B O 1
ATOM 1319 N N . LEU B 1 13 ? 63.933 -28.591 8.484 1.00 46.08 151 LEU B N 1
ATOM 1320 C CA . LEU B 1 13 ? 63.106 -29.709 8.021 1.00 45.68 151 LEU B CA 1
ATOM 1321 C C . LEU B 1 13 ? 62.616 -30.48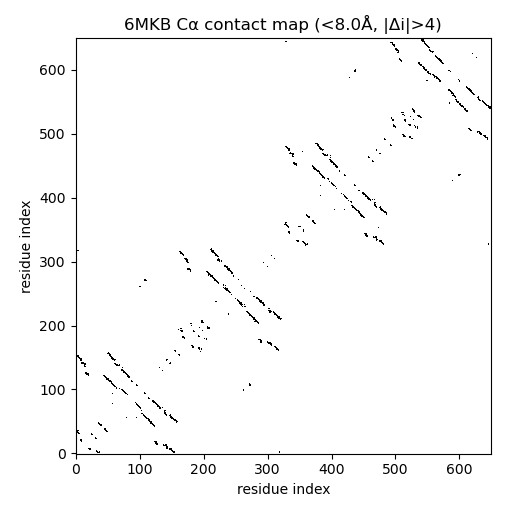9 9.211 1.00 49.95 151 LEU B C 1
ATOM 1322 O O . LEU B 1 13 ? 63.307 -30.534 10.215 1.00 50.51 151 LEU B O 1
ATOM 1327 N N . LEU B 1 14 ? 61.420 -31.079 9.114 1.00 47.62 152 LEU B N 1
ATOM 1328 C CA . LEU B 1 14 ? 60.807 -31.863 10.193 1.00 46.72 152 LEU B CA 1
ATOM 1329 C C . LEU B 1 14 ? 60.651 -33.281 9.705 1.00 51.51 152 LEU B C 1
ATOM 1330 O O . LEU B 1 14 ? 60.174 -33.505 8.597 1.00 52.52 152 LEU B O 1
ATOM 1335 N N . ALA B 1 15 ? 61.137 -34.237 10.495 1.00 48.42 153 ALA B N 1
ATOM 1336 C CA . ALA B 1 15 ? 61.179 -35.637 10.106 1.00 47.79 153 ALA B CA 1
ATOM 1337 C C . ALA B 1 15 ? 59.798 -36.247 9.940 1.00 52.52 153 ALA B C 1
ATOM 1338 O O . ALA B 1 15 ? 58.917 -36.041 10.778 1.00 54.32 153 ALA B O 1
ATOM 1340 N N . LYS B 1 16 ? 59.622 -37.024 8.862 1.00 47.32 154 LYS B N 1
ATOM 1341 C CA . LYS B 1 16 ? 58.406 -37.803 8.647 1.00 47.00 154 LYS B CA 1
ATOM 1342 C C . LYS B 1 16 ? 58.360 -38.873 9.741 1.00 53.42 154 LYS B C 1
ATOM 1343 O O . LYS B 1 16 ? 59.407 -39.230 10.296 1.00 53.17 154 LYS B O 1
ATOM 1349 N N . ASN B 1 17 ? 57.163 -39.324 10.112 1.00 51.67 155 ASN B N 1
ATOM 1350 C CA . ASN B 1 17 ? 57.007 -40.297 11.185 1.00 51.70 155 ASN B CA 1
ATOM 1351 C C . ASN B 1 17 ? 57.749 -41.607 10.911 1.00 56.55 155 ASN B C 1
ATOM 1352 O O . ASN B 1 17 ? 57.911 -42.029 9.767 1.00 56.51 155 ASN B O 1
ATOM 1357 N N . GLN B 1 18 ? 58.230 -42.207 11.993 1.00 53.37 156 GLN B N 1
ATOM 1358 C CA . GLN B 1 18 ? 58.958 -43.462 12.042 1.00 53.93 156 GLN B CA 1
ATOM 1359 C C . GLN B 1 18 ? 58.431 -44.219 13.268 1.00 58.46 156 GLN B C 1
ATOM 1360 O O . GLN B 1 18 ? 58.788 -43.881 14.401 1.00 58.11 156 GLN B O 1
ATOM 1366 N N . ALA B 1 19 ? 57.516 -45.185 13.039 1.00 56.21 157 ALA B N 1
ATOM 1367 C CA . ALA B 1 19 ? 56.791 -45.970 14.060 1.00 56.39 157 ALA B CA 1
ATOM 1368 C C . ALA B 1 19 ? 57.689 -46.791 14.993 1.00 58.01 157 ALA B C 1
ATOM 1369 O O . ALA B 1 19 ? 57.282 -47.104 16.114 1.00 57.62 157 ALA B O 1
ATOM 1371 N N . SER B 1 20 ? 58.876 -47.160 14.522 1.00 54.15 158 SER B N 1
ATOM 1372 C CA . SER B 1 20 ? 59.871 -47.945 15.264 1.00 53.50 158 SER B CA 1
ATOM 1373 C C . SER B 1 20 ? 61.250 -47.558 14.779 1.00 55.02 158 SER B C 1
ATOM 1374 O O . SER B 1 20 ? 61.356 -46.884 13.751 1.00 54.73 158 SER B O 1
ATOM 1377 N N . LEU B 1 21 ? 62.302 -47.959 15.500 1.00 49.49 159 LEU B N 1
ATOM 1378 C CA . LEU B 1 21 ? 63.643 -47.584 15.084 1.00 47.21 159 LEU B CA 1
ATOM 1379 C C . LEU B 1 21 ? 64.304 -48.666 14.244 1.00 52.35 159 LEU B C 1
ATOM 1380 O O . LEU B 1 21 ? 64.092 -49.858 14.441 1.00 53.50 159 LEU B O 1
ATOM 1385 N N . CYS B 1 22 ? 65.091 -48.227 13.282 1.00 50.29 160 CYS B N 1
ATOM 1386 C CA . CYS B 1 22 ? 65.856 -49.066 12.373 1.00 52.46 160 CYS B CA 1
ATOM 1387 C C . CYS B 1 22 ? 66.955 -48.211 11.736 1.00 52.92 160 CYS B C 1
ATOM 1388 O O . CYS B 1 22 ? 66.938 -46.973 11.851 1.00 50.28 160 CYS B O 1
ATOM 1391 N N . ASN B 1 23 ? 67.898 -48.878 11.059 1.00 48.73 161 ASN B N 1
ATOM 1392 C CA . ASN B 1 23 ? 68.997 -48.220 10.365 1.00 47.01 161 ASN B CA 1
ATOM 1393 C C . ASN B 1 23 ? 68.507 -47.875 8.967 1.00 51.40 161 ASN B C 1
ATOM 1394 O O . ASN B 1 23 ? 68.270 -48.777 8.164 1.00 53.62 161 ASN B O 1
ATOM 1399 N N . THR B 1 24 ? 68.276 -46.568 8.708 1.00 46.93 162 THR B N 1
ATOM 1400 C CA . THR B 1 24 ? 67.715 -46.037 7.452 1.00 47.11 162 THR B CA 1
ATOM 1401 C C . THR B 1 24 ? 68.049 -44.540 7.256 1.00 50.47 162 THR B C 1
ATOM 1402 O O . THR B 1 24 ? 68.427 -43.854 8.204 1.00 49.50 162 THR B O 1
ATOM 1406 N N . THR B 1 25 ? 67.817 -44.017 6.051 1.00 47.90 163 THR B N 1
ATOM 1407 C CA . THR B 1 25 ? 67.974 -42.588 5.805 1.00 47.13 163 THR B CA 1
ATOM 1408 C C . THR B 1 25 ? 66.608 -41.970 6.068 1.00 52.26 163 THR B C 1
ATOM 1409 O O . THR B 1 25 ? 65.590 -42.464 5.562 1.00 55.02 163 THR B O 1
ATOM 1413 N N . LEU B 1 26 ? 66.571 -40.945 6.906 1.00 45.35 164 LEU B N 1
ATOM 1414 C CA . LEU B 1 26 ? 65.318 -40.317 7.255 1.00 44.74 164 LEU B CA 1
ATOM 1415 C C . LEU B 1 26 ? 64.727 -39.496 6.103 1.00 52.32 164 LEU B C 1
ATOM 1416 O O . LEU B 1 26 ? 65.458 -38.860 5.317 1.00 51.87 164 LEU B O 1
ATOM 1421 N N . ASN B 1 27 ? 63.385 -39.534 6.028 1.00 49.38 165 ASN B N 1
ATOM 1422 C CA . ASN B 1 27 ? 62.567 -38.756 5.120 1.00 50.08 165 ASN B CA 1
ATOM 1423 C C . ASN B 1 27 ? 62.184 -37.474 5.850 1.00 53.70 165 ASN B C 1
ATOM 1424 O O . ASN B 1 27 ? 62.014 -37.486 7.071 1.00 53.50 165 ASN B O 1
ATOM 1429 N N . TRP B 1 28 ? 62.073 -36.373 5.131 1.00 49.43 166 TRP B N 1
ATOM 1430 C CA . TRP B 1 28 ? 61.762 -35.087 5.729 1.00 48.37 166 TRP B CA 1
ATOM 1431 C C . TRP B 1 28 ? 60.571 -34.416 5.047 1.00 57.70 166 TRP B C 1
ATOM 1432 O O . TRP B 1 28 ? 60.378 -34.558 3.833 1.00 58.82 166 TRP B O 1
ATOM 1443 N N . HIS B 1 29 ? 59.767 -33.694 5.851 1.00 55.85 167 HIS B N 1
ATOM 1444 C CA . HIS B 1 29 ? 58.743 -32.775 5.368 1.00 57.74 167 HIS B CA 1
ATOM 1445 C C . HIS B 1 29 ? 59.531 -31.503 5.018 1.00 67.76 167 HIS B C 1
ATOM 1446 O O . HIS B 1 29 ? 60.273 -31.014 5.890 1.00 65.97 167 HIS B O 1
ATOM 1453 N N . SER B 1 30 ? 59.429 -30.995 3.772 1.00 69.57 168 SER B N 1
ATOM 1454 C CA . SER B 1 30 ? 60.121 -29.753 3.350 1.00 71.65 168 SER B CA 1
ATOM 1455 C C . SER B 1 30 ? 59.144 -28.519 3.341 1.00 80.98 168 SER B C 1
ATOM 1456 O O . SER B 1 30 ? 59.586 -27.390 3.107 1.00 80.26 168 SER B O 1
ATOM 1459 N N . GLN B 1 31 ? 57.830 -28.760 3.604 1.00 81.47 169 GLN B N 1
ATOM 1460 C CA . GLN B 1 31 ? 56.748 -27.760 3.674 1.00 84.56 169 GLN B CA 1
ATOM 1461 C C . GLN B 1 31 ? 55.674 -28.197 4.685 1.00 91.95 169 GLN B C 1
ATOM 1462 O O . GLN B 1 31 ? 55.470 -29.401 4.867 1.00 91.10 169 GLN B O 1
ATOM 1468 N N . ASP B 1 32 ? 54.993 -27.227 5.340 1.00 92.06 170 ASP B N 1
ATOM 1469 C CA . ASP B 1 32 ? 53.958 -27.501 6.357 1.00 93.90 170 ASP B CA 1
ATOM 1470 C C . ASP B 1 32 ? 52.648 -28.036 5.712 1.00 100.00 170 ASP B C 1
ATOM 1471 O O . ASP B 1 32 ? 52.679 -28.562 4.595 1.00 99.35 170 ASP B O 1
ATOM 1476 N N . GLY B 1 33 ? 51.528 -27.917 6.429 1.00 99.30 171 GLY B N 1
ATOM 1477 C CA . GLY B 1 33 ? 50.206 -28.327 5.951 1.00 102.41 171 GLY B CA 1
ATOM 1478 C C . GLY B 1 33 ? 49.676 -27.523 4.770 1.00 110.08 171 GLY B C 1
ATOM 1479 O O . GLY B 1 33 ? 48.612 -27.836 4.229 1.00 111.97 171 GLY B O 1
ATOM 1480 N N . ALA B 1 34 ? 50.425 -26.474 4.376 1.00 107.17 172 ALA B N 1
ATOM 1481 C CA . ALA B 1 34 ? 50.215 -25.577 3.238 1.00 108.81 172 ALA B CA 1
ATOM 1482 C C . ALA B 1 34 ? 51.524 -25.516 2.404 1.00 111.89 172 ALA B C 1
ATOM 1483 O O . ALA B 1 34 ? 52.524 -26.137 2.786 1.00 109.18 172 ALA B O 1
ATOM 1485 N N . GLY B 1 35 ? 51.508 -24.779 1.292 1.00 110.08 173 GLY B N 1
ATOM 1486 C CA . GLY B 1 35 ? 52.650 -24.642 0.387 1.00 108.48 173 GLY B CA 1
ATOM 1487 C C . GLY B 1 35 ? 53.915 -23.990 0.926 1.00 108.39 173 GLY B C 1
ATOM 1488 O O . GLY B 1 35 ? 54.974 -24.122 0.298 1.00 107.07 173 GLY B O 1
ATOM 1489 N N . SER B 1 36 ? 53.826 -23.270 2.079 1.00 102.44 174 SER B N 1
ATOM 1490 C CA . SER B 1 36 ? 54.957 -22.563 2.699 1.00 99.51 174 SER B CA 1
ATOM 1491 C C . SER B 1 36 ? 56.062 -23.543 3.122 1.00 97.12 174 SER B C 1
ATOM 1492 O O . SER B 1 36 ? 55.880 -24.369 4.030 1.00 94.83 174 SER B O 1
ATOM 1495 N N . SER B 1 37 ? 57.196 -23.472 2.395 1.00 90.02 175 SER B N 1
ATOM 1496 C CA . SER B 1 37 ? 58.332 -24.361 2.616 1.00 85.90 175 SER B CA 1
ATOM 1497 C C . SER B 1 37 ? 59.164 -23.922 3.800 1.00 85.28 175 SER B C 1
ATOM 1498 O O . SER B 1 37 ? 59.270 -22.725 4.098 1.00 83.75 175 SER B O 1
ATOM 1501 N N . TYR B 1 38 ? 59.778 -24.924 4.457 1.00 79.91 176 TYR B N 1
ATOM 1502 C CA . TYR B 1 38 ? 60.690 -24.780 5.593 1.00 77.54 176 TYR B CA 1
ATOM 1503 C C . TYR B 1 38 ? 62.099 -24.351 5.116 1.00 74.66 176 TYR B C 1
ATOM 1504 O O . TYR B 1 38 ? 62.992 -24.174 5.941 1.00 73.05 176 TYR B O 1
ATOM 1513 N N . LEU B 1 39 ? 62.253 -24.123 3.790 1.00 67.62 177 LEU B N 1
ATOM 1514 C CA . LEU B 1 39 ? 63.485 -23.713 3.129 1.00 65.88 177 LEU B CA 1
ATOM 1515 C C . LEU B 1 39 ? 63.437 -22.311 2.541 1.00 66.17 177 LEU B C 1
ATOM 1516 O O . LEU B 1 39 ? 62.480 -21.931 1.858 1.00 67.95 177 LEU B O 1
ATOM 1521 N N . SER B 1 40 ? 64.530 -21.585 2.711 1.00 58.40 178 SER B N 1
ATOM 1522 C CA . SER B 1 40 ? 64.687 -20.286 2.085 1.00 58.27 178 SER B CA 1
ATOM 1523 C C . SER B 1 40 ? 65.257 -20.512 0.684 1.00 62.55 178 SER B C 1
ATOM 1524 O O . SER B 1 40 ? 65.476 -21.656 0.295 1.00 61.36 178 SER B O 1
ATOM 1527 N N . GLN B 1 41 ? 65.516 -19.441 -0.067 1.00 61.37 179 GLN B N 1
ATOM 1528 C CA . GLN B 1 41 ? 66.162 -19.557 -1.368 1.00 61.96 179 GLN B CA 1
ATOM 1529 C C . GLN B 1 41 ? 67.634 -19.946 -1.116 1.00 64.11 179 GLN B C 1
ATOM 1530 O O . GLN B 1 41 ? 68.157 -19.749 -0.010 1.00 62.79 179 GLN B O 1
ATOM 1536 N N . GLY B 1 42 ? 68.266 -20.555 -2.105 1.00 60.71 180 GLY B N 1
ATOM 1537 C CA . GLY B 1 42 ? 69.634 -21.030 -1.938 1.00 58.97 180 GLY B CA 1
ATOM 1538 C C . GLY B 1 42 ? 69.686 -22.377 -1.239 1.00 60.00 180 GLY B C 1
ATOM 1539 O O . GLY B 1 42 ? 70.773 -22.866 -0.917 1.00 57.75 180 GLY B O 1
ATOM 1540 N N . LEU B 1 43 ? 68.497 -22.992 -1.002 1.00 55.15 181 LEU B N 1
ATOM 1541 C CA . LEU B 1 43 ? 68.343 -24.297 -0.364 1.00 53.76 181 LEU B CA 1
ATOM 1542 C C . LEU B 1 43 ? 67.190 -25.053 -0.999 1.00 59.37 181 LEU B C 1
ATOM 1543 O O . LEU B 1 43 ? 66.116 -24.491 -1.195 1.00 60.22 181 LEU B O 1
ATOM 1548 N N . ARG B 1 44 ? 67.428 -26.322 -1.341 1.00 56.06 182 ARG B N 1
ATOM 1549 C CA . ARG B 1 44 ? 66.438 -27.217 -1.952 1.00 56.31 182 ARG B CA 1
ATOM 1550 C C . ARG B 1 44 ? 66.392 -28.526 -1.218 1.00 57.73 182 ARG B C 1
ATOM 1551 O O . ARG B 1 44 ? 67.406 -28.944 -0.660 1.00 55.39 182 ARG B O 1
ATOM 1559 N N . TYR B 1 45 ? 65.241 -29.200 -1.257 1.00 54.48 183 TYR B N 1
ATOM 1560 C CA . TYR B 1 45 ? 65.141 -30.532 -0.690 1.00 53.37 183 TYR B CA 1
ATOM 1561 C C . TYR B 1 45 ? 64.657 -31.514 -1.774 1.00 58.26 183 TYR B C 1
ATOM 1562 O O . TYR B 1 45 ? 63.629 -31.282 -2.407 1.00 58.20 183 TYR B O 1
ATOM 1571 N N . GLU B 1 46 ? 65.422 -32.606 -1.968 1.00 55.22 184 GLU B N 1
ATOM 1572 C CA . GLU B 1 46 ? 65.164 -33.666 -2.946 1.00 55.84 184 GLU B CA 1
ATOM 1573 C C . GLU B 1 46 ? 64.589 -34.903 -2.253 1.00 60.15 184 GLU B C 1
ATOM 1574 O O . GLU B 1 46 ? 65.299 -35.607 -1.541 1.00 58.22 184 GLU B O 1
ATOM 1580 N N . GLU B 1 47 ? 63.295 -35.159 -2.471 1.00 61.13 185 GLU B N 1
ATOM 1581 C CA . GLU B 1 47 ? 62.528 -36.254 -1.860 1.00 62.46 185 GLU B CA 1
ATOM 1582 C C . GLU B 1 47 ? 63.102 -37.655 -2.160 1.00 68.67 185 GLU B C 1
ATOM 1583 O O . GLU B 1 47 ? 63.161 -38.497 -1.258 1.00 68.64 185 GLU B O 1
ATOM 1589 N N . ASP B 1 48 ? 63.500 -37.892 -3.415 1.00 67.27 186 ASP B N 1
ATOM 1590 C CA . ASP B 1 48 ? 64.048 -39.150 -3.920 1.00 69.13 186 ASP B CA 1
ATOM 1591 C C . ASP B 1 48 ? 65.368 -39.530 -3.224 1.00 71.43 186 ASP B C 1
ATOM 1592 O O . ASP B 1 48 ? 65.506 -40.666 -2.741 1.00 72.35 186 ASP B O 1
ATOM 1597 N N . LYS B 1 49 ? 66.310 -38.571 -3.138 1.00 64.09 187 LYS B N 1
ATOM 1598 C CA . LYS B 1 49 ? 67.629 -38.777 -2.530 1.00 61.39 187 LYS B CA 1
ATOM 1599 C C . LYS B 1 49 ? 67.608 -38.559 -1.017 1.00 60.63 187 LYS B C 1
ATOM 1600 O O . LYS B 1 49 ? 68.562 -38.958 -0.339 1.00 58.91 187 LYS B O 1
ATOM 1606 N N . LYS B 1 50 ? 66.513 -37.928 -0.495 1.00 55.01 188 LYS B N 1
ATOM 1607 C CA . LYS B 1 50 ? 66.273 -37.560 0.912 1.00 52.45 188 LYS B CA 1
ATOM 1608 C C . LYS B 1 50 ? 67.394 -36.589 1.362 1.00 54.92 188 LYS B C 1
ATOM 1609 O O . LYS B 1 50 ? 67.811 -36.579 2.534 1.00 52.88 188 LYS B O 1
ATOM 1615 N N . GLU B 1 51 ? 67.846 -35.742 0.405 1.00 50.86 189 GLU B N 1
ATOM 1616 C CA . GLU B 1 51 ? 68.946 -34.803 0.616 1.00 49.64 189 GLU B CA 1
ATOM 1617 C C . GLU B 1 51 ? 68.572 -33.335 0.505 1.00 53.08 189 GLU B C 1
ATOM 1618 O O . GLU B 1 51 ? 67.801 -32.923 -0.374 1.00 53.85 189 GLU B O 1
ATOM 1624 N N . LEU B 1 52 ? 69.181 -32.558 1.388 1.00 47.13 190 LEU B N 1
ATOM 1625 C CA . LEU B 1 52 ? 69.133 -31.117 1.425 1.00 47.34 190 LEU B CA 1
ATOM 1626 C C . LEU B 1 52 ? 70.305 -30.655 0.577 1.00 50.93 190 LEU B C 1
ATOM 1627 O O . LEU B 1 52 ? 71.440 -31.074 0.826 1.00 50.18 190 LEU B O 1
ATOM 1632 N N . VAL B 1 53 ? 70.013 -29.902 -0.493 1.00 47.56 191 VAL B N 1
ATOM 1633 C CA . VAL B 1 53 ? 70.984 -29.405 -1.472 1.00 47.69 191 VAL B CA 1
ATOM 1634 C C . VAL B 1 53 ? 71.292 -27.921 -1.186 1.00 51.69 191 VAL B C 1
ATOM 1635 O O . VAL B 1 53 ? 70.405 -27.075 -1.238 1.00 52.00 191 VAL B O 1
ATOM 1639 N N . VAL B 1 54 ? 72.554 -27.638 -0.882 1.00 49.11 192 VAL B N 1
ATOM 1640 C CA . VAL B 1 54 ? 73.098 -26.315 -0.571 1.00 49.51 192 VAL B CA 1
ATOM 1641 C C . VAL B 1 54 ? 73.597 -25.674 -1.876 1.00 54.71 192 VAL B C 1
ATOM 1642 O O . VAL B 1 54 ? 74.441 -26.244 -2.565 1.00 52.09 192 VAL B O 1
ATOM 1646 N N . ASP B 1 55 ? 73.060 -24.496 -2.207 1.00 54.28 193 ASP B N 1
ATOM 1647 C CA . ASP B 1 55 ? 73.369 -23.773 -3.441 1.00 56.12 193 ASP B CA 1
ATOM 1648 C C . ASP B 1 55 ? 74.742 -23.094 -3.439 1.00 57.38 193 ASP B C 1
ATOM 1649 O O . ASP B 1 55 ? 75.539 -23.338 -4.348 1.00 58.33 193 ASP B O 1
ATOM 1654 N N . SER B 1 56 ? 75.004 -22.212 -2.473 1.00 51.44 194 SER B N 1
ATOM 1655 C CA . SER B 1 56 ? 76.239 -21.427 -2.465 1.00 51.63 194 SER B CA 1
ATOM 1656 C C . SER B 1 56 ? 77.247 -21.844 -1.354 1.00 53.02 194 SER B C 1
ATOM 1657 O O . SER B 1 56 ? 76.835 -22.281 -0.281 1.00 52.11 194 SER B O 1
ATOM 1660 N N . PRO B 1 57 ? 78.578 -21.738 -1.614 1.00 47.83 195 PRO B N 1
ATOM 1661 C CA . PRO B 1 57 ? 79.549 -22.142 -0.585 1.00 46.77 195 PRO B CA 1
ATOM 1662 C C . PRO B 1 57 ? 79.693 -21.124 0.556 1.00 53.50 195 PRO B C 1
ATOM 1663 O O . PRO B 1 57 ? 79.495 -19.906 0.386 1.00 53.62 195 PRO B O 1
ATOM 1667 N N . GLY B 1 58 ? 80.104 -21.645 1.702 1.00 49.83 196 GLY B N 1
ATOM 1668 C CA . GLY B 1 58 ? 80.356 -20.854 2.890 1.00 48.96 196 GLY B CA 1
ATOM 1669 C C . GLY B 1 58 ? 80.368 -21.656 4.167 1.00 51.63 196 GLY B C 1
ATOM 1670 O O . GLY B 1 58 ? 80.349 -22.892 4.140 1.00 52.36 196 GLY B O 1
ATOM 1671 N N . LEU B 1 59 ? 80.408 -20.940 5.293 1.00 46.18 197 LEU B N 1
ATOM 1672 C CA . LEU B 1 59 ? 80.386 -21.517 6.630 1.00 44.36 197 LEU B CA 1
ATOM 1673 C C . LEU B 1 59 ? 78.931 -21.594 7.087 1.00 47.76 197 LEU B C 1
ATOM 1674 O O . LEU B 1 59 ? 78.255 -20.565 7.211 1.00 45.88 197 LEU B O 1
ATOM 1679 N N . TYR B 1 60 ? 78.433 -22.822 7.269 1.00 44.05 198 TYR B N 1
ATOM 1680 C CA . TYR B 1 60 ? 77.056 -23.057 7.680 1.00 42.98 198 TYR B CA 1
ATOM 1681 C C . TYR B 1 60 ? 77.003 -23.605 9.086 1.00 47.18 198 TYR B C 1
ATOM 1682 O O . TYR B 1 60 ? 77.824 -24.447 9.459 1.00 46.60 198 TYR B O 1
ATOM 1691 N N . TYR B 1 61 ? 76.014 -23.148 9.857 1.00 42.47 199 TYR B N 1
ATOM 1692 C CA . TYR B 1 61 ? 75.725 -23.693 11.164 1.00 40.54 199 TYR B CA 1
ATOM 1693 C C . TYR B 1 61 ? 74.734 -24.806 10.889 1.00 45.45 199 TYR B C 1
ATOM 1694 O O . TYR B 1 61 ? 73.624 -24.522 10.433 1.00 45.20 199 TYR B O 1
ATOM 1703 N N . VAL B 1 62 ? 75.156 -26.071 11.031 1.00 40.85 200 VAL B N 1
ATOM 1704 C CA . VAL B 1 62 ? 74.284 -27.211 10.749 1.00 39.10 200 VAL B CA 1
ATOM 1705 C C . VAL B 1 62 ? 73.800 -27.746 12.078 1.00 44.45 200 VAL B C 1
ATOM 1706 O O . VAL B 1 62 ? 74.584 -27.813 13.034 1.00 45.00 200 VAL B O 1
ATOM 1710 N N . PHE B 1 63 ? 72.498 -28.062 12.172 1.00 41.74 201 PHE B N 1
ATOM 1711 C CA . PHE B 1 63 ? 71.912 -28.542 13.420 1.00 39.89 201 PHE B CA 1
ATOM 1712 C C . PHE B 1 63 ? 71.031 -29.757 13.186 1.00 44.10 201 PHE B C 1
ATOM 1713 O O . PHE B 1 63 ? 70.429 -29.924 12.122 1.00 43.27 201 PHE B O 1
ATOM 1721 N N . LEU B 1 64 ? 70.975 -30.601 14.227 1.00 41.75 202 LEU B N 1
ATOM 1722 C CA . LEU B 1 64 ? 70.179 -31.809 14.375 1.00 39.89 202 LEU B CA 1
ATOM 1723 C C . LEU B 1 64 ? 69.522 -31.779 15.721 1.00 45.05 202 LEU B C 1
ATOM 1724 O O . LEU B 1 64 ? 70.174 -31.442 16.714 1.00 41.57 202 LEU B O 1
ATOM 1729 N N . GLU B 1 65 ? 68.235 -32.147 15.769 1.00 44.39 203 GLU B N 1
ATOM 1730 C CA . GLU B 1 65 ? 67.520 -32.263 17.027 1.00 45.31 203 GLU B CA 1
ATOM 1731 C C . GLU B 1 65 ? 66.709 -33.553 17.026 1.00 48.99 203 GLU B C 1
ATOM 1732 O O . GLU B 1 65 ? 65.773 -33.681 16.249 1.00 48.45 203 GLU B O 1
ATOM 1738 N N . LEU B 1 66 ? 67.139 -34.527 17.832 1.00 45.30 204 LEU B N 1
ATOM 1739 C CA . LEU B 1 66 ? 66.503 -35.818 17.974 1.00 44.94 204 LEU B CA 1
ATOM 1740 C C . LEU B 1 66 ? 65.465 -35.765 19.065 1.00 49.71 204 LEU B C 1
ATOM 1741 O O . LEU B 1 66 ? 65.771 -35.370 20.195 1.00 48.71 204 LEU B O 1
ATOM 1746 N N . LYS B 1 67 ? 64.235 -36.163 18.719 1.00 47.28 205 LYS B N 1
ATOM 1747 C CA . LYS B 1 67 ? 63.143 -36.261 19.677 1.00 47.18 205 LYS B CA 1
ATOM 1748 C C . LYS B 1 67 ? 62.648 -37.701 19.640 1.00 48.78 205 LYS B C 1
ATOM 1749 O O . LYS B 1 67 ? 61.998 -38.099 18.678 1.00 49.31 205 LYS B O 1
ATOM 1755 N N . LEU B 1 68 ? 63.091 -38.507 20.619 1.00 43.37 206 LEU B N 1
ATOM 1756 C CA . LEU B 1 68 ? 62.721 -39.914 20.753 1.00 44.02 206 LEU B CA 1
ATOM 1757 C C . LEU B 1 68 ? 61.548 -40.037 21.647 1.00 47.55 206 LEU B C 1
ATOM 1758 O O . LEU B 1 68 ? 61.661 -39.716 22.833 1.00 48.58 206 LEU B O 1
ATOM 1763 N N . SER B 1 69 ? 60.446 -40.540 21.124 1.00 45.03 207 SER B N 1
ATOM 1764 C CA . SER B 1 69 ? 59.223 -40.727 21.898 1.00 45.77 207 SER B CA 1
ATOM 1765 C C . SER B 1 69 ? 59.074 -42.180 22.325 1.00 52.84 207 SER B C 1
ATOM 1766 O O . SER B 1 69 ? 59.126 -43.064 21.462 1.00 53.21 207 SER B O 1
ATOM 1769 N N . PRO B 1 70 ? 58.852 -42.450 23.641 1.00 51.01 208 PRO B N 1
ATOM 1770 C CA . PRO B 1 70 ? 58.636 -43.846 24.077 1.00 50.67 208 PRO B CA 1
ATOM 1771 C C . PRO B 1 70 ? 57.281 -44.341 23.633 1.00 53.72 208 PRO B C 1
ATOM 1772 O O . PRO B 1 70 ? 56.332 -43.554 23.602 1.00 54.82 208 PRO B O 1
ATOM 1776 N N . THR B 1 71 ? 57.184 -45.626 23.262 1.00 49.82 209 THR B N 1
ATOM 1777 C CA . THR B 1 71 ? 55.915 -46.212 22.813 1.00 49.92 209 THR B CA 1
ATOM 1778 C C . THR B 1 71 ? 55.204 -46.947 23.959 1.00 55.48 209 THR B C 1
ATOM 1779 O O . THR B 1 71 ? 55.768 -47.090 25.053 1.00 58.13 209 THR B O 1
ATOM 1783 N N . PHE B 1 72 ? 53.988 -47.442 23.694 1.00 49.59 210 PHE B N 1
ATOM 1784 C CA . PHE B 1 72 ? 53.187 -48.212 24.648 1.00 49.43 210 PHE B CA 1
ATOM 1785 C C . PHE B 1 72 ? 53.988 -49.373 25.262 1.00 58.97 210 PHE B C 1
ATOM 1786 O O . PHE B 1 72 ? 53.878 -49.599 26.473 1.00 61.85 210 PHE B O 1
ATOM 1794 N N . THR B 1 73 ? 54.770 -50.117 24.438 1.00 55.30 211 THR B N 1
ATOM 1795 C CA . THR B 1 73 ? 55.536 -51.295 24.875 1.00 55.28 211 THR B CA 1
ATOM 1796 C C . THR B 1 73 ? 56.769 -50.935 25.709 1.00 59.41 211 THR B C 1
ATOM 1797 O O . THR B 1 73 ? 57.392 -51.845 26.284 1.00 60.06 211 THR B O 1
ATOM 1801 N N . ASN B 1 74 ? 57.147 -49.630 25.752 1.00 54.73 212 ASN B N 1
ATOM 1802 C CA . ASN B 1 74 ? 58.321 -49.168 26.492 1.00 53.96 212 ASN B CA 1
ATOM 1803 C C . ASN B 1 74 ? 58.051 -49.137 28.002 1.00 59.25 212 ASN B C 1
ATOM 1804 O O . ASN B 1 74 ? 57.202 -48.371 28.445 1.00 59.61 212 ASN B O 1
ATOM 1809 N N . THR B 1 75 ? 58.797 -49.920 28.795 1.00 56.48 213 THR B N 1
ATOM 1810 C CA . THR B 1 75 ? 58.624 -49.921 30.257 1.00 57.45 213 THR B CA 1
ATOM 1811 C C . THR B 1 75 ? 59.778 -49.124 30.963 1.00 60.47 213 THR B C 1
ATOM 1812 O O . THR B 1 75 ? 59.843 -49.055 32.188 1.00 61.29 213 THR B O 1
ATOM 1816 N N . GLY B 1 76 ? 60.631 -48.508 30.158 1.00 54.55 214 GLY B N 1
ATOM 1817 C CA . GLY B 1 76 ? 61.687 -47.601 30.575 1.00 53.31 214 GLY B CA 1
ATOM 1818 C C . GLY B 1 76 ? 63.010 -48.111 31.095 1.00 56.97 214 GLY B C 1
ATOM 1819 O O . GLY B 1 76 ? 63.988 -47.349 31.063 1.00 54.44 214 GLY B O 1
ATOM 1820 N N . HIS B 1 77 ? 63.069 -49.364 31.626 1.00 54.93 215 HIS B N 1
ATOM 1821 C CA . HIS B 1 77 ? 64.300 -49.777 32.309 1.00 54.46 215 HIS B CA 1
ATOM 1822 C C . HIS B 1 77 ? 64.909 -51.140 31.906 1.00 59.38 215 HIS B C 1
ATOM 1823 O O . HIS B 1 77 ? 65.772 -51.632 32.621 1.00 61.44 215 HIS B O 1
ATOM 1830 N N . LYS B 1 78 ? 64.556 -51.688 30.742 1.00 55.18 216 LYS B N 1
ATOM 1831 C CA . LYS B 1 78 ? 65.101 -52.961 30.242 1.00 55.31 216 LYS B CA 1
ATOM 1832 C C . LYS B 1 78 ? 65.899 -52.754 28.940 1.00 57.39 216 LYS B C 1
ATOM 1833 O O . LYS B 1 78 ? 67.002 -53.280 28.801 1.00 56.78 216 LYS B O 1
ATOM 1839 N N . VAL B 1 79 ? 65.312 -52.021 27.980 1.00 52.08 217 VAL B N 1
ATOM 1840 C CA . VAL B 1 79 ? 65.911 -51.768 26.681 1.00 51.45 217 VAL B CA 1
ATOM 1841 C C . VAL B 1 79 ? 67.038 -50.740 26.803 1.00 58.36 217 VAL B C 1
ATOM 1842 O O . VAL B 1 79 ? 66.802 -49.587 27.156 1.00 59.57 217 VAL B O 1
ATOM 1846 N N . GLN B 1 80 ? 68.253 -51.155 26.474 1.00 55.07 218 GLN B N 1
ATOM 1847 C CA . GLN B 1 80 ? 69.420 -50.289 26.535 1.00 54.20 218 GLN B CA 1
ATOM 1848 C C . GLN B 1 80 ? 70.194 -50.350 25.202 1.00 56.88 218 GLN B C 1
ATOM 1849 O O . GLN B 1 80 ? 69.829 -51.111 24.293 1.00 57.27 218 GLN B O 1
ATOM 1855 N N . GLY B 1 81 ? 71.215 -49.505 25.094 1.00 50.59 219 GLY B N 1
ATOM 1856 C CA . GLY B 1 81 ? 72.033 -49.375 23.903 1.00 49.53 219 GLY B CA 1
ATOM 1857 C C . GLY B 1 81 ? 72.229 -47.921 23.536 1.00 54.39 219 GLY B C 1
ATOM 1858 O O . GLY B 1 81 ? 72.595 -47.106 24.383 1.00 54.13 219 GLY B O 1
ATOM 1859 N N . TRP B 1 82 ? 71.988 -47.577 22.262 1.00 52.67 220 TRP B N 1
ATOM 1860 C CA . TRP B 1 82 ? 72.185 -46.210 21.776 1.00 50.57 220 TRP B CA 1
ATOM 1861 C C . TRP B 1 82 ? 71.367 -45.906 20.532 1.00 51.52 220 TRP B C 1
ATOM 1862 O O . TRP B 1 82 ? 71.026 -46.801 19.770 1.00 50.58 220 TRP B O 1
ATOM 1873 N N . VAL B 1 83 ? 71.050 -44.628 20.341 1.00 47.57 221 VAL B N 1
ATOM 1874 C CA . VAL B 1 83 ? 70.328 -44.123 19.168 1.00 46.66 221 VAL B CA 1
ATOM 1875 C C . VAL B 1 83 ? 71.111 -42.920 18.647 1.00 49.41 221 VAL B C 1
ATOM 1876 O O . VAL B 1 83 ? 71.514 -42.052 19.424 1.00 48.69 221 VAL B O 1
ATOM 1880 N N . SER B 1 84 ? 71.323 -42.878 17.335 1.00 44.58 222 SER B N 1
ATOM 1881 C CA . SER B 1 84 ? 72.092 -41.863 16.648 1.00 42.44 222 SER B CA 1
ATOM 1882 C C . SER B 1 84 ? 71.376 -41.239 15.465 1.00 47.92 222 SER B C 1
ATOM 1883 O O . SER B 1 84 ? 70.640 -41.922 14.753 1.00 47.73 222 SER B O 1
ATOM 1886 N N . LEU B 1 85 ? 71.650 -39.940 15.226 1.00 45.43 223 LEU B N 1
ATOM 1887 C CA . LEU B 1 85 ? 71.308 -39.159 14.029 1.00 43.47 223 LEU B CA 1
ATOM 1888 C C . LEU B 1 85 ? 72.644 -38.861 13.392 1.00 45.85 223 LEU B C 1
ATOM 1889 O O . LEU B 1 85 ? 73.473 -38.188 14.014 1.00 44.61 223 LEU B O 1
ATOM 1894 N N . VAL B 1 86 ? 72.919 -39.472 12.234 1.00 43.15 224 VAL B N 1
ATOM 1895 C CA . VAL B 1 86 ? 74.212 -39.340 11.567 1.00 43.54 224 VAL B CA 1
ATOM 1896 C C . VAL B 1 86 ? 74.078 -38.426 10.360 1.00 48.25 224 VAL B C 1
ATOM 1897 O O . VAL B 1 86 ? 73.319 -38.738 9.451 1.00 48.00 224 VAL B O 1
ATOM 1901 N N . LEU B 1 87 ? 74.818 -37.297 10.352 1.00 46.83 225 LEU B N 1
ATOM 1902 C CA . LEU B 1 87 ? 74.815 -36.350 9.233 1.00 47.00 225 LEU B CA 1
ATOM 1903 C C . LEU B 1 87 ? 75.657 -36.924 8.120 1.00 51.26 225 LEU B C 1
ATOM 1904 O O . LEU B 1 87 ? 76.832 -37.138 8.327 1.00 51.01 225 LEU B O 1
ATOM 1909 N N . GLN B 1 88 ? 75.046 -37.203 6.958 1.00 48.74 226 GLN B N 1
ATOM 1910 C CA . GLN B 1 88 ? 75.689 -37.789 5.779 1.00 49.02 226 GLN B CA 1
ATOM 1911 C C . GLN B 1 88 ? 75.915 -36.698 4.728 1.00 53.43 226 GLN B C 1
ATOM 1912 O O . GLN B 1 88 ? 74.963 -36.226 4.118 1.00 53.57 226 GLN B O 1
ATOM 1918 N N . ALA B 1 89 ? 77.169 -36.257 4.560 1.00 50.08 227 ALA B N 1
ATOM 1919 C CA . ALA B 1 89 ? 77.552 -35.181 3.641 1.00 48.11 227 ALA B CA 1
ATOM 1920 C C . ALA B 1 89 ? 78.226 -35.703 2.369 1.00 49.53 227 ALA B C 1
ATOM 1921 O O . ALA B 1 89 ? 79.096 -36.578 2.433 1.00 49.03 227 ALA B O 1
ATOM 1923 N N . LYS B 1 90 ? 77.796 -35.154 1.210 1.00 44.02 228 LYS B N 1
ATOM 1924 C CA . LYS B 1 90 ? 78.310 -35.421 -0.138 1.00 43.94 228 LYS B CA 1
ATOM 1925 C C . LYS B 1 90 ? 78.736 -34.089 -0.786 1.00 47.38 228 LYS B C 1
ATOM 1926 O O . LYS B 1 90 ? 77.869 -33.311 -1.164 1.00 47.08 228 LYS B O 1
ATOM 1932 N N . PRO B 1 91 ? 80.038 -33.763 -0.895 1.00 45.64 229 PRO B N 1
ATOM 1933 C CA . PRO B 1 91 ? 81.218 -34.546 -0.478 1.00 46.23 229 PRO B CA 1
ATOM 1934 C C . PRO B 1 91 ? 81.424 -34.484 1.047 1.00 52.49 229 PRO B C 1
ATOM 1935 O O . PRO B 1 91 ? 80.796 -33.694 1.736 1.00 49.55 229 PRO B O 1
ATOM 1939 N N . GLN B 1 92 ? 82.317 -35.305 1.551 1.00 52.50 230 GLN B N 1
ATOM 1940 C CA . GLN B 1 92 ? 82.716 -35.354 2.936 1.00 53.32 230 GLN B CA 1
ATOM 1941 C C . GLN B 1 92 ? 83.363 -34.025 3.318 1.00 62.97 230 GLN B C 1
ATOM 1942 O O . GLN B 1 92 ? 84.129 -33.463 2.527 1.00 64.42 230 GLN B O 1
ATOM 1948 N N . VAL B 1 93 ? 83.079 -33.515 4.509 1.00 63.19 231 VAL B N 1
ATOM 1949 C CA . VAL B 1 93 ? 83.746 -32.279 4.929 1.00 65.91 231 VAL B CA 1
ATOM 1950 C C . VAL B 1 93 ? 85.055 -32.701 5.628 1.00 78.39 231 VAL B C 1
ATOM 1951 O O . VAL B 1 93 ? 85.146 -33.845 6.066 1.00 77.34 231 VAL B O 1
ATOM 1955 N N . ASP B 1 94 ? 86.075 -31.807 5.688 1.00 83.48 232 ASP B N 1
ATOM 1956 C CA . ASP B 1 94 ? 87.426 -32.017 6.283 1.00 87.96 232 ASP B CA 1
ATOM 1957 C C . ASP B 1 94 ? 87.439 -32.856 7.600 1.00 97.30 232 ASP B C 1
ATOM 1958 O O . ASP B 1 94 ? 88.431 -33.540 7.875 1.00 97.76 232 ASP B O 1
ATOM 1963 N N . ASP B 1 95 ? 86.342 -32.796 8.390 1.00 96.92 233 ASP B N 1
ATOM 1964 C CA . ASP B 1 95 ? 86.190 -33.500 9.668 1.00 98.77 233 ASP B CA 1
ATOM 1965 C C . ASP B 1 95 ? 84.930 -34.422 9.705 1.00 104.19 233 ASP B C 1
ATOM 1966 O O . ASP B 1 95 ? 84.514 -34.822 10.803 1.00 103.35 233 ASP B O 1
ATOM 1971 N N . PHE B 1 96 ? 84.342 -34.771 8.521 1.00 101.83 234 PHE B N 1
ATOM 1972 C CA . PHE B 1 96 ? 83.172 -35.662 8.442 1.00 101.17 234 PHE B CA 1
ATOM 1973 C C . PHE B 1 96 ? 83.640 -37.107 8.651 1.00 105.02 234 PHE B C 1
ATOM 1974 O O . PHE B 1 96 ? 83.849 -37.911 7.735 1.00 105.68 234 PHE B O 1
ATOM 1982 N N . ASP B 1 97 ? 83.824 -37.364 9.926 1.00 100.64 235 ASP B N 1
ATOM 1983 C CA . ASP B 1 97 ? 84.178 -38.570 10.636 1.00 100.90 235 ASP B CA 1
ATOM 1984 C C . ASP B 1 97 ? 83.457 -38.403 11.952 1.00 101.15 235 ASP B C 1
ATOM 1985 O O . ASP B 1 97 ? 83.710 -37.427 12.670 1.00 101.58 235 ASP B O 1
ATOM 1987 N N . ASN B 1 98 ? 82.443 -39.250 12.181 1.00 93.14 236 ASN B N 1
ATOM 1988 C CA . ASN B 1 98 ? 81.543 -39.278 13.337 1.00 89.62 236 ASN B CA 1
ATOM 1989 C C . ASN B 1 98 ? 80.801 -37.923 13.545 1.00 83.55 236 ASN B C 1
ATOM 1990 O O . ASN B 1 98 ? 80.640 -37.473 14.686 1.00 84.06 236 ASN B O 1
ATOM 1995 N N . LEU B 1 99 ? 80.272 -37.329 12.442 1.00 71.21 237 LEU B N 1
ATOM 1996 C CA . LEU B 1 99 ? 79.376 -36.148 12.489 1.00 65.67 237 LEU B CA 1
ATOM 1997 C C . LEU B 1 99 ? 78.008 -36.711 12.883 1.00 61.34 237 LEU B C 1
ATOM 1998 O O . LEU B 1 99 ? 77.248 -37.171 12.020 1.00 59.06 237 LEU B O 1
ATOM 2003 N N . ALA B 1 100 ? 77.760 -36.841 14.201 1.00 54.22 238 ALA B N 1
ATOM 2004 C CA . ALA B 1 100 ? 76.540 -37.493 14.690 1.00 51.56 238 ALA B CA 1
ATOM 2005 C C . ALA B 1 100 ? 76.093 -37.035 16.069 1.00 51.34 238 ALA B C 1
ATOM 2006 O O . ALA B 1 100 ? 76.901 -36.657 16.913 1.00 49.85 238 ALA B O 1
ATOM 2008 N N . LEU B 1 101 ? 74.782 -37.168 16.307 1.00 46.79 239 LEU B N 1
ATOM 2009 C CA . LEU B 1 101 ? 74.106 -36.885 17.559 1.00 45.00 239 LEU B CA 1
ATOM 2010 C C . LEU B 1 101 ? 73.755 -38.239 18.128 1.00 49.90 239 LEU B C 1
ATOM 2011 O O . LEU B 1 101 ? 72.929 -38.934 17.538 1.00 50.30 239 LEU B O 1
ATOM 2016 N N . THR B 1 102 ? 74.418 -38.652 19.222 1.00 46.77 240 THR B N 1
ATOM 2017 C CA . THR B 1 102 ? 74.175 -39.959 19.830 1.00 46.78 240 THR B CA 1
ATOM 2018 C C . THR B 1 102 ? 73.560 -39.802 21.229 1.00 51.90 240 THR B C 1
ATOM 2019 O O . THR B 1 102 ? 73.922 -38.906 21.989 1.00 50.07 240 THR B O 1
ATOM 2023 N N . VAL B 1 103 ? 72.588 -40.666 21.528 1.00 50.83 241 VAL B N 1
ATOM 2024 C CA . VAL B 1 103 ? 71.898 -40.800 22.817 1.00 50.62 241 VAL B CA 1
ATOM 2025 C C . VAL B 1 103 ? 72.201 -42.206 23.341 1.00 54.20 241 VAL B C 1
ATOM 2026 O O . VAL B 1 103 ? 71.879 -43.196 22.695 1.00 52.22 241 VAL B O 1
ATOM 2030 N N . GLU B 1 104 ? 72.850 -42.281 24.485 1.00 53.35 242 GLU B N 1
ATOM 2031 C CA . GLU B 1 104 ? 73.201 -43.558 25.109 1.00 54.58 242 GLU B CA 1
ATOM 2032 C C . GLU B 1 104 ? 72.126 -43.915 26.113 1.00 60.42 242 GLU B C 1
ATOM 2033 O O . GLU B 1 104 ? 71.726 -43.070 26.926 1.00 61.02 242 GLU B O 1
ATOM 2039 N N . LEU B 1 105 ? 71.608 -45.144 26.030 1.00 56.29 243 LEU B N 1
ATOM 2040 C CA . LEU B 1 105 ? 70.580 -45.604 26.961 1.00 54.91 243 LEU B CA 1
ATOM 2041 C C . LEU B 1 105 ? 71.197 -46.625 27.915 1.00 59.18 243 LEU B C 1
ATOM 2042 O O . LEU B 1 105 ? 71.607 -47.675 27.460 1.00 59.62 243 LEU B O 1
ATOM 2047 N N . PHE B 1 106 ? 71.354 -46.265 29.215 1.00 55.91 244 PHE B N 1
ATOM 2048 C CA . PHE B 1 106 ? 71.954 -47.087 30.296 1.00 57.50 244 PHE B CA 1
ATOM 2049 C C . PHE B 1 106 ? 70.998 -47.232 31.458 1.00 58.42 244 PHE B C 1
ATOM 2050 O O . PHE B 1 106 ? 70.385 -46.237 31.815 1.00 55.48 244 PHE B O 1
ATOM 2058 N N . PRO B 1 107 ? 70.986 -48.373 32.191 1.00 57.19 245 PRO B N 1
ATOM 2059 C CA . PRO B 1 107 ? 70.058 -48.523 33.337 1.00 58.26 245 PRO B CA 1
ATOM 2060 C C . PRO B 1 107 ? 70.092 -47.387 34.367 1.00 63.17 245 PRO B C 1
ATOM 2061 O O . PRO B 1 107 ? 69.068 -47.036 34.956 1.00 60.71 245 PRO B O 1
ATOM 2065 N N . CYS B 1 108 ? 71.274 -46.815 34.547 1.00 62.55 246 CYS B N 1
ATOM 2066 C CA . CYS B 1 108 ? 71.603 -45.710 35.419 1.00 64.73 246 CYS B CA 1
ATOM 2067 C C . CYS B 1 108 ? 70.638 -44.522 35.236 1.00 63.51 24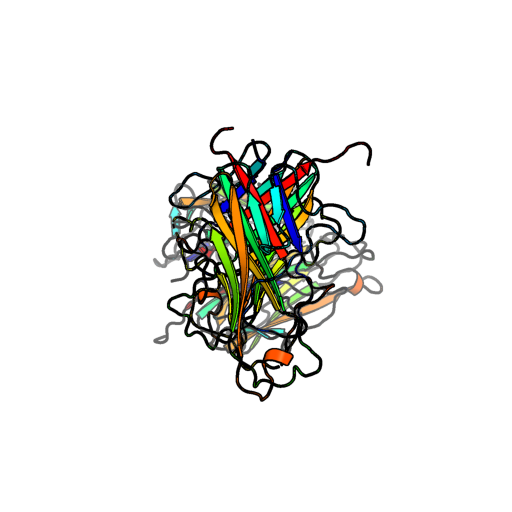6 CYS B C 1
ATOM 2068 O O . CYS B 1 108 ? 70.056 -44.039 36.205 1.00 63.06 246 CYS B O 1
ATOM 2071 N N . SER B 1 109 ? 70.513 -44.040 33.996 1.00 56.07 247 SER B N 1
ATOM 2072 C CA . SER B 1 109 ? 69.794 -42.832 33.645 1.00 53.76 247 SER B CA 1
ATOM 2073 C C . SER B 1 109 ? 68.601 -43.082 32.709 1.00 58.27 247 SER B C 1
ATOM 2074 O O . SER B 1 109 ? 67.954 -42.124 32.260 1.00 58.76 247 SER B O 1
ATOM 2077 N N . MET B 1 110 ? 68.293 -44.354 32.427 1.00 53.28 248 MET B N 1
ATOM 2078 C CA . MET B 1 110 ? 67.170 -44.717 31.553 1.00 51.16 248 MET B CA 1
ATOM 2079 C C . MET B 1 110 ? 65.824 -44.393 32.191 1.00 54.15 248 MET B C 1
ATOM 2080 O O . MET B 1 110 ? 65.660 -44.664 33.374 1.00 53.30 248 MET B O 1
ATOM 2085 N N . GLU B 1 111 ? 64.856 -43.841 31.405 1.00 51.01 249 GLU B N 1
ATOM 2086 C CA . GLU B 1 111 ? 63.478 -43.499 31.829 1.00 51.01 249 GLU B CA 1
ATOM 2087 C C . GLU B 1 111 ? 62.457 -43.768 30.721 1.00 56.06 249 GLU B C 1
ATOM 2088 O O . GLU B 1 111 ? 62.812 -43.862 29.555 1.00 55.82 249 GLU B O 1
ATOM 2094 N N . ASN B 1 112 ? 61.185 -43.889 31.085 1.00 54.96 250 ASN B N 1
ATOM 2095 C CA . ASN B 1 112 ? 60.055 -44.077 30.156 1.00 54.77 250 ASN B CA 1
ATOM 2096 C C . ASN B 1 112 ? 59.551 -42.681 29.797 1.00 59.28 250 ASN B C 1
ATOM 2097 O O . ASN B 1 112 ? 58.439 -42.306 30.142 1.00 61.84 250 ASN B O 1
ATOM 2102 N N . LYS B 1 113 ? 60.396 -41.889 29.180 1.00 52.97 251 LYS B N 1
ATOM 2103 C CA . LYS B 1 113 ? 60.122 -40.488 28.965 1.00 52.09 251 LYS B CA 1
ATOM 2104 C C . LYS B 1 113 ? 60.728 -40.041 27.625 1.00 56.54 251 LYS B C 1
ATOM 2105 O O . LYS B 1 113 ? 61.601 -40.723 27.095 1.00 57.00 251 LYS B O 1
ATOM 2111 N N . LEU B 1 114 ? 60.220 -38.935 27.053 1.00 53.04 252 LEU B N 1
ATOM 2112 C CA . LEU B 1 114 ? 60.699 -38.355 25.796 1.00 51.42 252 LEU B CA 1
ATOM 2113 C C . LEU B 1 114 ? 62.146 -37.945 25.957 1.00 55.03 252 LEU B C 1
ATOM 2114 O O . LEU B 1 114 ? 62.530 -37.399 26.997 1.00 56.21 252 LEU B O 1
ATOM 2119 N N . VAL B 1 115 ? 62.954 -38.248 24.947 1.00 49.87 253 VAL B N 1
ATOM 2120 C CA . VAL B 1 115 ? 64.364 -37.878 24.939 1.00 48.45 253 VAL B CA 1
ATOM 2121 C C . VAL B 1 115 ? 64.500 -36.779 23.887 1.00 52.10 253 VAL B C 1
ATOM 2122 O O . VAL B 1 115 ? 64.174 -37.002 22.725 1.00 50.87 253 VAL B O 1
ATOM 2126 N N . ASP B 1 116 ? 64.915 -35.588 24.307 1.00 50.30 254 ASP B N 1
ATOM 2127 C CA . ASP B 1 116 ? 65.048 -34.460 23.397 1.00 50.59 254 ASP B CA 1
ATOM 2128 C C . ASP B 1 116 ? 66.473 -33.937 23.458 1.00 56.65 254 ASP B C 1
ATOM 2129 O O . ASP B 1 116 ? 66.816 -33.214 24.376 1.00 58.78 254 ASP B O 1
ATOM 2134 N N . ARG B 1 117 ? 67.292 -34.293 22.460 1.00 54.11 255 ARG B N 1
ATOM 2135 C CA . ARG B 1 117 ? 68.704 -33.897 22.354 1.00 53.33 255 ARG B CA 1
ATOM 2136 C C . ARG B 1 117 ? 68.961 -33.093 21.079 1.00 56.47 255 ARG B C 1
ATOM 2137 O O . ARG B 1 117 ? 68.430 -33.424 20.025 1.00 56.86 255 ARG B O 1
ATOM 2145 N N . SER B 1 118 ? 69.794 -32.061 21.183 1.00 51.66 256 SER B N 1
ATOM 2146 C CA . SER B 1 118 ? 70.207 -31.213 20.073 1.00 50.44 256 SER B CA 1
ATOM 2147 C C . SER B 1 118 ? 71.709 -31.360 19.837 1.00 54.37 256 SER B C 1
ATOM 2148 O O . SER B 1 118 ? 72.444 -31.736 20.748 1.00 56.80 256 SER B O 1
ATOM 2151 N N . TRP B 1 119 ? 72.150 -31.063 18.613 1.00 47.27 257 TRP B N 1
ATOM 2152 C CA . TRP B 1 119 ? 73.527 -31.118 18.152 1.00 45.29 257 TRP B CA 1
ATOM 2153 C C . TRP B 1 119 ? 73.759 -30.008 17.136 1.00 48.75 257 TRP B C 1
ATOM 2154 O O . TRP B 1 119 ? 72.850 -29.668 16.371 1.00 47.41 257 TRP B O 1
ATOM 2165 N N . SER B 1 120 ? 74.982 -29.477 17.082 1.00 45.64 258 SER B N 1
ATOM 2166 C CA . SER B 1 120 ? 75.319 -28.473 16.066 1.00 45.54 258 SER B CA 1
ATOM 2167 C C . SER B 1 120 ? 76.789 -28.498 15.753 1.00 49.17 258 SER B C 1
ATOM 2168 O O . SER B 1 120 ? 77.601 -28.911 16.582 1.00 48.91 258 SER B O 1
ATOM 2171 N N . GLN B 1 121 ? 77.126 -28.064 14.532 1.00 44.80 259 GLN B N 1
ATOM 2172 C CA . GLN B 1 121 ? 78.492 -27.923 14.079 1.00 43.52 259 GLN B CA 1
ATOM 2173 C C . GLN B 1 121 ? 78.572 -26.860 12.996 1.00 45.23 259 GLN B C 1
ATOM 2174 O O . GLN B 1 121 ? 77.704 -26.811 12.113 1.00 44.16 259 GLN B O 1
ATOM 2180 N N . LEU B 1 122 ? 79.632 -26.034 13.043 1.00 40.51 260 LEU B N 1
ATOM 2181 C CA . LEU B 1 122 ? 79.903 -25.054 12.013 1.00 39.67 260 LEU B CA 1
ATOM 2182 C C . LEU B 1 122 ? 80.739 -25.770 10.963 1.00 46.34 260 LEU B C 1
ATOM 2183 O O . LEU B 1 122 ? 81.801 -26.306 11.286 1.00 46.64 260 LEU B O 1
ATOM 2188 N N . LEU B 1 123 ? 80.220 -25.878 9.737 1.00 45.50 261 LEU B N 1
ATOM 2189 C CA . LEU B 1 123 ? 80.891 -26.623 8.663 1.00 46.27 261 LEU B CA 1
ATOM 2190 C C . LEU B 1 123 ? 81.090 -25.807 7.393 1.00 48.78 261 LEU B C 1
ATOM 2191 O O . LEU B 1 123 ? 80.204 -25.048 6.981 1.00 48.38 261 LEU B O 1
ATOM 2196 N N . LEU B 1 124 ? 82.246 -26.009 6.747 1.00 44.34 262 LEU B N 1
ATOM 2197 C CA . LEU B 1 124 ? 82.529 -25.402 5.449 1.00 44.01 262 LEU B CA 1
ATOM 2198 C C . LEU B 1 124 ? 81.882 -26.269 4.377 1.00 49.54 262 LEU B C 1
ATOM 2199 O O . LEU B 1 124 ? 82.243 -27.443 4.214 1.00 49.69 262 LEU B O 1
ATOM 2204 N N . LEU B 1 125 ? 80.876 -25.717 3.709 1.00 46.00 263 LEU B N 1
ATOM 2205 C CA . LEU B 1 125 ? 80.153 -26.416 2.651 1.00 44.65 263 LEU B CA 1
ATOM 2206 C C . LEU B 1 125 ? 80.445 -25.774 1.297 1.00 50.65 263 LEU B C 1
ATOM 2207 O O . LEU B 1 125 ? 80.745 -24.573 1.210 1.00 50.89 263 LEU B O 1
ATOM 2212 N N . LYS B 1 126 ? 80.397 -26.604 0.247 1.00 47.64 264 LYS B N 1
ATOM 2213 C CA . LYS B 1 126 ? 80.660 -26.253 -1.145 1.00 47.14 264 LYS B CA 1
ATOM 2214 C C . LYS B 1 126 ? 79.354 -26.024 -1.879 1.00 52.87 264 LYS B C 1
ATOM 2215 O O . LYS B 1 126 ? 78.286 -26.363 -1.360 1.00 52.90 264 LYS B O 1
ATOM 2221 N N . ALA B 1 127 ? 79.434 -25.460 -3.080 1.00 51.41 265 ALA B N 1
ATOM 2222 C CA . ALA B 1 127 ? 78.282 -25.238 -3.945 1.00 52.38 265 ALA B CA 1
ATOM 2223 C C . ALA B 1 127 ? 77.802 -26.600 -4.463 1.00 56.79 265 ALA B C 1
ATOM 2224 O O . ALA B 1 127 ? 78.588 -27.355 -5.029 1.00 56.92 265 ALA B O 1
ATOM 2226 N N . GLY B 1 128 ? 76.543 -26.920 -4.197 1.00 53.19 266 GLY B N 1
ATOM 2227 C CA . GLY B 1 128 ? 75.931 -28.184 -4.590 1.00 52.13 266 GLY B CA 1
ATOM 2228 C C . GLY B 1 128 ? 76.070 -29.260 -3.539 1.00 54.17 266 GLY B C 1
ATOM 2229 O O . GLY B 1 128 ? 75.848 -30.439 -3.830 1.00 55.05 266 GLY B O 1
ATOM 2230 N N . HIS B 1 129 ? 76.439 -28.863 -2.307 1.00 49.19 267 HIS B N 1
ATOM 2231 C CA . HIS B 1 129 ? 76.632 -29.776 -1.177 1.00 47.96 267 HIS B CA 1
ATOM 2232 C C . HIS B 1 129 ? 75.313 -30.464 -0.838 1.00 49.85 267 HIS B C 1
ATOM 2233 O O . HIS B 1 129 ? 74.267 -29.819 -0.782 1.00 48.49 267 HIS B O 1
ATOM 2240 N N . ARG B 1 130 ? 75.367 -31.782 -0.673 1.00 45.80 268 ARG B N 1
ATOM 2241 C CA . ARG B 1 130 ? 74.203 -32.621 -0.392 1.00 44.52 268 ARG B CA 1
ATOM 2242 C C . ARG B 1 130 ? 74.355 -33.188 1.004 1.00 47.86 268 ARG B C 1
ATOM 2243 O O . ARG B 1 130 ? 75.428 -33.689 1.369 1.00 46.14 268 ARG B O 1
ATOM 2251 N N . LEU B 1 131 ? 73.295 -33.044 1.801 1.00 44.43 269 LEU B N 1
ATOM 2252 C CA . LEU B 1 131 ? 73.246 -33.450 3.194 1.00 43.57 269 LEU B CA 1
ATOM 2253 C C . LEU B 1 131 ? 72.000 -34.290 3.446 1.00 48.87 269 LEU B C 1
ATOM 2254 O O . LEU B 1 131 ? 70.892 -33.853 3.169 1.00 50.25 269 LEU B O 1
ATOM 2259 N N . SER B 1 132 ? 72.184 -35.507 3.915 1.00 44.63 270 SER B N 1
ATOM 2260 C CA . SER B 1 132 ? 71.100 -36.404 4.285 1.00 43.92 270 SER B CA 1
ATOM 2261 C C . SER B 1 132 ? 71.344 -36.823 5.748 1.00 48.70 270 SER B C 1
ATOM 2262 O O . SER B 1 132 ? 72.434 -36.577 6.282 1.00 48.85 270 SER B O 1
ATOM 2265 N N . VAL B 1 133 ? 70.336 -37.396 6.413 1.00 44.04 271 VAL B N 1
ATOM 2266 C CA . VAL B 1 133 ? 70.474 -37.802 7.810 1.00 42.90 271 VAL B CA 1
ATOM 2267 C C . VAL B 1 133 ? 70.057 -39.259 7.964 1.00 47.96 271 VAL B C 1
ATOM 2268 O O . VAL B 1 133 ? 68.934 -39.638 7.610 1.00 49.66 271 VAL B O 1
ATOM 2272 N N . GLY B 1 134 ? 70.951 -40.047 8.525 1.00 43.13 272 GLY B N 1
ATOM 2273 C CA . GLY B 1 134 ? 70.688 -41.446 8.804 1.00 43.12 272 GLY B CA 1
ATOM 2274 C C . GLY B 1 134 ? 70.330 -41.685 10.252 1.00 48.29 272 GLY B C 1
ATOM 2275 O O . GLY B 1 134 ? 70.954 -41.140 11.167 1.00 46.68 272 GLY B O 1
ATOM 2276 N N . LEU B 1 135 ? 69.283 -42.466 10.465 1.00 47.90 273 LEU B N 1
ATOM 2277 C CA . LEU B 1 135 ? 68.915 -42.916 11.789 1.00 47.21 273 LEU B CA 1
ATOM 2278 C C . LEU B 1 135 ? 69.722 -44.220 12.061 1.00 51.70 273 LEU B C 1
ATOM 2279 O O . LEU B 1 135 ? 69.726 -45.112 11.220 1.00 52.43 273 LEU B O 1
ATOM 2284 N N . ARG B 1 136 ? 70.449 -44.289 13.180 1.00 48.45 274 ARG B N 1
ATOM 2285 C CA . ARG B 1 136 ? 71.204 -45.480 13.600 1.00 49.92 274 ARG B CA 1
ATOM 2286 C C . ARG B 1 136 ? 70.781 -45.878 15.010 1.00 56.44 274 ARG B C 1
ATOM 2287 O O . ARG B 1 136 ? 70.526 -45.007 15.843 1.00 56.13 274 ARG B O 1
ATOM 2295 N N . ALA B 1 137 ? 70.684 -47.187 15.284 1.00 54.75 275 ALA B N 1
ATOM 2296 C CA . ALA B 1 137 ? 70.298 -47.665 16.608 1.00 54.58 275 ALA B CA 1
ATOM 2297 C C . ALA B 1 137 ? 70.707 -49.122 16.848 1.00 60.14 275 ALA B C 1
ATOM 2298 O O . ALA B 1 137 ? 70.573 -49.969 15.969 1.00 61.82 275 ALA B O 1
ATOM 2300 N N . TYR B 1 138 ? 71.220 -49.389 18.043 1.00 56.05 276 TYR B N 1
ATOM 2301 C CA . TYR B 1 138 ? 71.510 -50.706 18.565 1.00 57.81 276 TYR B CA 1
ATOM 2302 C C . TYR B 1 138 ? 70.774 -50.805 19.896 1.00 59.25 276 TYR B C 1
ATOM 2303 O O . TYR B 1 138 ? 71.158 -50.134 20.853 1.00 57.60 276 TYR B O 1
ATOM 2312 N N . LEU B 1 139 ? 69.663 -51.560 19.923 1.00 55.12 277 LEU B N 1
ATOM 2313 C CA . LEU B 1 139 ? 68.835 -51.713 21.115 1.00 54.00 277 LEU B CA 1
ATOM 2314 C C . LEU B 1 139 ? 68.709 -53.171 21.484 1.00 59.42 277 LEU B C 1
ATOM 2315 O O . LEU B 1 139 ? 68.525 -54.016 20.602 1.00 60.43 277 LEU B O 1
ATOM 2320 N N . HIS B 1 140 ? 68.836 -53.470 22.791 1.00 56.87 278 HIS B N 1
ATOM 2321 C CA . HIS B 1 140 ? 68.760 -54.834 23.345 1.00 59.05 278 HIS B CA 1
ATOM 2322 C C . HIS B 1 140 ? 68.287 -54.807 24.816 1.00 63.61 278 HIS B C 1
ATOM 2323 O O . HIS B 1 140 ? 68.331 -53.747 25.443 1.00 60.96 278 HIS B O 1
ATOM 2330 N N . GLY B 1 141 ? 67.884 -55.966 25.347 1.00 62.82 279 GLY B N 1
ATOM 2331 C CA . GLY B 1 141 ? 67.416 -56.086 26.727 1.00 63.59 279 GLY B CA 1
ATOM 2332 C C . GLY B 1 141 ? 66.008 -56.625 26.869 1.00 69.23 279 GLY B C 1
ATOM 2333 O O . GLY B 1 141 ? 65.639 -57.109 27.941 1.00 70.48 279 GLY B O 1
ATOM 2334 N N . ALA B 1 142 ? 65.213 -56.534 25.790 1.00 65.02 280 ALA B N 1
ATOM 2335 C CA . ALA B 1 142 ? 63.836 -57.023 25.700 1.00 65.46 280 ALA B CA 1
ATOM 2336 C C . ALA B 1 142 ? 63.506 -57.449 24.265 1.00 71.28 280 ALA B C 1
ATOM 2337 O O . ALA B 1 142 ? 64.148 -56.980 23.318 1.00 69.62 280 ALA B O 1
ATOM 2339 N N . GLN B 1 143 ? 62.519 -58.366 24.117 1.00 71.00 281 GLN B N 1
ATOM 2340 C CA . GLN B 1 143 ? 62.019 -58.824 22.820 1.00 72.21 281 GLN B CA 1
ATOM 2341 C C . GLN B 1 143 ? 61.340 -57.652 22.136 1.00 73.07 281 GLN B C 1
ATOM 2342 O O . GLN B 1 143 ? 60.543 -56.955 22.761 1.00 69.52 281 GLN B O 1
ATOM 2348 N N . ASP B 1 144 ? 61.717 -57.395 20.891 1.00 71.29 282 ASP B N 1
ATOM 2349 C CA . ASP B 1 144 ? 61.242 -56.310 20.011 1.00 70.49 282 ASP B CA 1
ATOM 2350 C C . ASP B 1 144 ? 61.601 -54.900 20.560 1.00 72.39 282 ASP B C 1
ATOM 2351 O O . ASP B 1 144 ? 60.771 -53.977 20.557 1.00 71.76 282 ASP B O 1
ATOM 2356 N N . ALA B 1 145 ? 62.872 -54.751 20.996 1.00 66.70 283 ALA B N 1
ATOM 2357 C CA . ALA B 1 145 ? 63.442 -53.548 21.603 1.00 63.82 283 ALA B CA 1
ATOM 2358 C C . ALA B 1 145 ? 63.320 -52.274 20.729 1.00 64.66 283 ALA B C 1
ATOM 2359 O O . ALA B 1 145 ? 63.181 -51.172 21.275 1.00 63.54 283 ALA B O 1
ATOM 2361 N N . TYR B 1 146 ? 63.358 -52.424 19.393 1.00 59.33 284 TYR B N 1
ATOM 2362 C CA . TYR B 1 146 ? 63.278 -51.311 18.431 1.00 56.17 284 TYR B CA 1
ATOM 2363 C C . TYR B 1 146 ? 61.863 -50.740 18.337 1.00 58.43 284 TYR B C 1
ATOM 2364 O O . TYR B 1 146 ? 61.691 -49.648 17.820 1.00 57.27 284 TYR B O 1
ATOM 2373 N N . ARG B 1 147 ? 60.862 -51.481 18.826 1.00 56.63 285 ARG B N 1
ATOM 2374 C CA . ARG B 1 147 ? 59.457 -51.055 18.838 1.00 56.72 285 ARG B CA 1
ATOM 2375 C C . ARG B 1 147 ? 59.151 -50.137 20.030 1.00 57.38 285 ARG B C 1
ATOM 2376 O O . ARG B 1 147 ? 58.088 -49.530 20.052 1.00 57.59 285 ARG B O 1
ATOM 2384 N N . ASP B 1 148 ? 60.076 -50.029 20.999 1.00 50.75 286 ASP B N 1
ATOM 2385 C CA . ASP B 1 148 ? 59.916 -49.273 22.226 1.00 49.09 286 ASP B CA 1
ATOM 2386 C C . ASP B 1 148 ? 60.162 -47.762 22.056 1.00 50.21 286 ASP B C 1
ATOM 2387 O O . ASP B 1 148 ? 59.870 -47.001 22.969 1.00 48.78 286 ASP B O 1
ATOM 2392 N N . TRP B 1 149 ? 60.635 -47.321 20.890 1.00 47.19 287 TRP B N 1
ATOM 2393 C CA . TRP B 1 149 ? 60.860 -45.900 20.608 1.00 45.99 287 TRP B CA 1
ATOM 2394 C C . TRP B 1 149 ? 60.393 -45.575 19.221 1.00 50.10 287 TRP B C 1
ATOM 2395 O O . TRP B 1 149 ? 60.398 -46.445 18.353 1.00 50.73 287 TRP B O 1
ATOM 2406 N N . GLU B 1 150 ? 60.006 -44.314 18.998 1.00 45.80 288 GLU B N 1
ATOM 2407 C CA . GLU B 1 150 ? 59.518 -43.858 17.702 1.00 45.47 288 GLU B CA 1
ATOM 2408 C C . GLU B 1 150 ? 59.843 -42.384 17.481 1.00 49.63 288 GLU B C 1
ATOM 2409 O O . GLU B 1 150 ? 60.133 -41.643 18.434 1.00 48.31 288 GLU B O 1
ATOM 2415 N N . LEU B 1 151 ? 59.781 -41.973 16.207 1.00 46.38 289 LEU B N 1
ATOM 2416 C CA . LEU B 1 151 ? 59.913 -40.587 15.783 1.00 46.32 289 LEU B CA 1
ATOM 2417 C C . LEU B 1 151 ? 58.550 -40.189 15.315 1.00 52.59 289 LEU B C 1
ATOM 2418 O O . LEU B 1 151 ? 58.102 -40.712 14.300 1.00 54.81 289 LEU B O 1
ATOM 2423 N N . SER B 1 152 ? 57.839 -39.362 16.081 1.00 48.91 290 SER B N 1
ATOM 2424 C CA . SER B 1 152 ? 56.488 -38.983 15.703 1.00 50.39 290 SER B CA 1
ATOM 2425 C C . SER B 1 152 ? 56.171 -37.509 15.920 1.00 56.31 290 SER B C 1
ATOM 2426 O O . SER B 1 152 ? 56.777 -36.851 16.745 1.00 55.99 290 SER B O 1
ATOM 2429 N N . TYR B 1 153 ? 55.181 -37.017 15.193 1.00 55.58 291 TYR B N 1
ATOM 2430 C CA . TYR B 1 153 ? 54.600 -35.697 15.359 1.00 56.37 291 TYR B CA 1
ATOM 2431 C C . TYR B 1 153 ? 53.642 -35.792 16.584 1.00 61.92 291 TYR B C 1
ATOM 2432 O O . TYR B 1 153 ? 53.020 -36.845 16.734 1.00 62.57 291 TYR B O 1
ATOM 2441 N N . PRO B 1 154 ? 53.546 -34.814 17.526 1.00 58.07 292 PRO B N 1
ATOM 2442 C CA . PRO B 1 154 ? 54.111 -33.450 17.521 1.00 56.54 292 PRO B CA 1
ATOM 2443 C C . PRO B 1 154 ? 55.524 -33.294 18.095 1.00 57.04 292 PRO B C 1
ATOM 2444 O O . PRO B 1 154 ? 56.050 -32.190 18.020 1.00 57.40 292 PRO B O 1
ATOM 2448 N N . ASN B 1 155 ? 56.153 -34.355 18.621 1.00 52.26 293 ASN B N 1
ATOM 2449 C CA . ASN B 1 155 ? 57.541 -34.259 19.099 1.00 50.88 293 ASN B CA 1
ATOM 2450 C C . ASN B 1 155 ? 58.448 -34.589 17.922 1.00 53.90 293 ASN B C 1
ATOM 2451 O O . ASN B 1 155 ? 59.047 -35.673 17.854 1.00 52.20 293 ASN B O 1
ATOM 2456 N N . THR B 1 156 ? 58.491 -33.667 16.958 1.00 50.74 294 THR B N 1
ATOM 2457 C CA . THR B 1 156 ? 59.168 -33.885 15.700 1.00 50.37 294 THR B CA 1
ATOM 2458 C C . THR B 1 156 ? 60.663 -33.564 15.715 1.00 53.55 294 THR B C 1
ATOM 2459 O O . THR B 1 156 ? 61.077 -32.458 16.042 1.00 53.78 294 THR B O 1
ATOM 2463 N N . THR B 1 157 ? 61.447 -34.551 15.278 1.00 47.93 295 THR B N 1
ATOM 2464 C CA . THR B 1 157 ? 62.876 -34.497 15.039 1.00 46.00 295 THR B CA 1
ATOM 2465 C C . THR B 1 157 ? 63.090 -33.493 13.874 1.00 48.27 295 THR B C 1
ATOM 2466 O O . THR B 1 157 ? 62.277 -33.415 12.947 1.00 4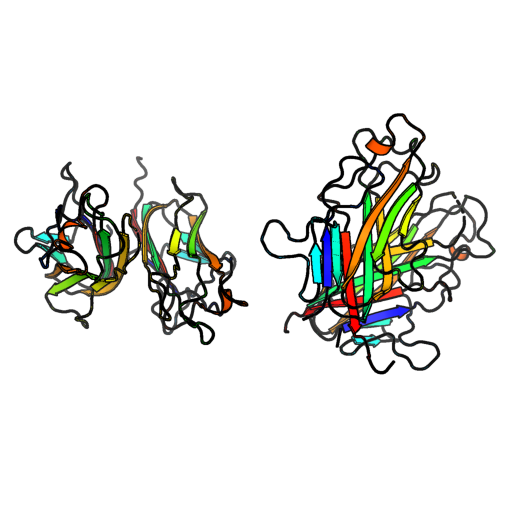7.76 295 THR B O 1
ATOM 2470 N N . SER B 1 158 ? 64.135 -32.689 13.973 1.00 43.41 296 SER B N 1
ATOM 2471 C CA . SER B 1 158 ? 64.412 -31.678 12.969 1.00 42.45 296 SER B CA 1
ATOM 2472 C C . SER B 1 158 ? 65.876 -31.691 12.533 1.00 44.86 296 SER B C 1
ATOM 2473 O O . SER B 1 158 ? 66.770 -32.196 13.221 1.00 43.10 296 SER B O 1
ATOM 2476 N N . PHE B 1 159 ? 66.091 -31.164 11.342 1.00 42.09 297 PHE B N 1
ATOM 2477 C CA . PHE B 1 159 ? 67.390 -31.012 10.739 1.00 41.80 297 PHE B CA 1
ATOM 2478 C C . PHE B 1 159 ? 67.354 -29.740 9.924 1.00 46.31 297 PHE B C 1
ATOM 2479 O O . PHE B 1 159 ? 66.342 -29.439 9.284 1.00 44.45 297 PHE B O 1
ATOM 2487 N N . GLY B 1 160 ? 68.438 -28.984 9.997 1.00 43.97 298 GLY B N 1
ATOM 2488 C CA . GLY B 1 160 ? 68.572 -27.761 9.221 1.00 44.81 298 GLY B CA 1
ATOM 2489 C C . GLY B 1 160 ? 69.960 -27.163 9.237 1.00 48.47 298 GLY B C 1
ATOM 2490 O O . GLY B 1 160 ? 70.911 -27.784 9.718 1.00 46.99 298 GLY B O 1
ATOM 2491 N N . LEU B 1 161 ? 70.068 -25.948 8.701 1.00 46.09 299 LEU B N 1
ATOM 2492 C CA . LEU B 1 161 ? 71.307 -25.172 8.604 1.00 46.26 299 LEU B CA 1
ATOM 2493 C C . LEU B 1 161 ? 71.004 -23.741 8.269 1.00 50.32 299 LEU B C 1
ATOM 2494 O O . LEU B 1 161 ? 69.867 -23.400 7.914 1.00 51.00 299 LEU B O 1
ATOM 2499 N N . PHE B 1 162 ? 72.024 -22.898 8.418 1.00 46.45 300 PHE B N 1
ATOM 2500 C CA . PHE B 1 162 ? 71.979 -21.506 8.052 1.00 47.39 300 PHE B CA 1
ATOM 2501 C C . PHE B 1 162 ? 73.357 -21.006 7.664 1.00 49.63 300 PHE B C 1
ATOM 2502 O O . PHE B 1 162 ? 74.344 -21.400 8.267 1.00 48.74 300 PHE B O 1
ATOM 2510 N N . LEU B 1 163 ? 73.418 -20.145 6.635 1.00 46.36 301 LEU B N 1
ATOM 2511 C CA . LEU B 1 163 ? 74.658 -19.559 6.169 1.00 46.88 301 LEU B CA 1
ATOM 2512 C C . LEU B 1 163 ? 75.086 -18.455 7.124 1.00 51.22 301 LEU B C 1
ATOM 2513 O O . LEU B 1 163 ? 74.374 -17.464 7.294 1.00 51.41 301 LEU B O 1
ATOM 2518 N N . VAL B 1 164 ? 76.260 -18.642 7.732 1.00 48.01 302 VAL B N 1
ATOM 2519 C CA . VAL B 1 164 ? 76.888 -17.766 8.726 1.00 48.88 302 VAL B CA 1
ATOM 2520 C C . VAL B 1 164 ? 77.916 -16.843 8.044 1.00 53.29 302 VAL B C 1
ATOM 2521 O O . VAL B 1 164 ? 78.026 -15.665 8.379 1.00 53.75 302 VAL B O 1
ATOM 2525 N N . LYS B 1 165 ? 78.683 -17.382 7.115 1.00 50.21 303 LYS B N 1
ATOM 2526 C CA . LYS B 1 165 ? 79.706 -16.612 6.434 1.00 51.00 303 LYS B CA 1
ATOM 2527 C C . LYS B 1 165 ? 79.844 -17.094 4.977 1.00 55.47 303 LYS B C 1
ATOM 2528 O O . LYS B 1 165 ? 80.356 -18.193 4.750 1.00 53.90 303 LYS B O 1
ATOM 2534 N N . PRO B 1 166 ? 79.451 -16.270 3.980 1.00 54.44 304 PRO B N 1
ATOM 2535 C CA . PRO B 1 166 ? 79.615 -16.683 2.574 1.00 55.35 304 PRO B CA 1
ATOM 2536 C C . PRO B 1 166 ? 81.078 -16.858 2.200 1.00 61.10 304 PRO B C 1
ATOM 2537 O O . PRO B 1 166 ? 81.965 -16.280 2.818 1.00 61.30 304 PRO B O 1
ATOM 2541 N N . ASP B 1 167 ? 81.328 -17.693 1.212 1.00 59.81 305 ASP B N 1
ATOM 2542 C CA . ASP B 1 167 ? 82.685 -17.968 0.777 1.00 60.49 305 ASP B CA 1
ATOM 2543 C C . ASP B 1 167 ? 83.368 -16.755 0.185 1.00 64.92 305 ASP B C 1
ATOM 2544 O O . ASP B 1 167 ? 82.741 -15.940 -0.514 1.00 64.79 305 ASP B O 1
ATOM 2549 N N . ASN B 1 168 ? 84.680 -16.678 0.458 1.00 60.49 306 ASN B N 1
ATOM 2550 C CA . ASN B 1 168 ? 85.590 -15.696 -0.071 1.00 60.98 306 ASN B CA 1
ATOM 2551 C C . ASN B 1 168 ? 86.432 -16.415 -1.117 1.00 65.07 306 ASN B C 1
ATOM 2552 O O . ASN B 1 168 ? 87.116 -17.387 -0.794 1.00 64.65 306 ASN B O 1
ATOM 2557 N N . PRO B 1 169 ? 86.313 -16.022 -2.396 1.00 62.49 307 PRO B N 1
ATOM 2558 C CA . PRO B 1 169 ? 87.011 -16.760 -3.457 1.00 62.10 307 PRO B CA 1
ATOM 2559 C C . PRO B 1 169 ? 88.532 -16.623 -3.457 1.00 64.89 307 PRO B C 1
ATOM 2560 O O . PRO B 1 169 ? 89.207 -17.534 -3.910 1.00 63.87 307 PRO B O 1
ATOM 2564 N N . TRP B 1 170 ? 89.060 -15.495 -2.980 1.00 62.83 308 TRP B N 1
ATOM 2565 C CA . TRP B 1 170 ? 90.500 -15.188 -2.958 1.00 63.89 308 TRP B CA 1
ATOM 2566 C C . TRP B 1 170 ? 91.312 -16.224 -2.188 1.00 70.70 308 TRP B C 1
ATOM 2567 O O . TRP B 1 170 ? 92.411 -16.578 -2.620 1.00 72.84 308 TRP B O 1
ATOM 2578 N N . GLU B 1 171 ? 90.736 -16.719 -1.070 1.00 66.88 309 GLU B N 1
ATOM 2579 C CA . GLU B 1 171 ? 91.265 -17.669 -0.090 1.00 101.87 309 GLU B CA 1
ATOM 2580 C C . GLU B 1 171 ? 91.818 -18.932 -0.724 1.00 133.12 309 GLU B C 1
ATOM 2581 O O . GLU B 1 171 ? 92.758 -19.500 -0.180 1.00 99.76 309 GLU B O 1
ATOM 2587 N N . SER C 1 7 ? 15.160 2.377 9.488 1.00 77.94 145 SER C N 1
ATOM 2588 C CA . SER C 1 7 ? 16.214 2.550 8.493 1.00 76.48 145 SER C CA 1
ATOM 2589 C C . SER C 1 7 ? 16.633 1.189 7.861 1.00 75.08 145 SER C C 1
ATOM 2590 O O . SER C 1 7 ? 16.725 0.180 8.582 1.00 72.83 145 SER C O 1
ATOM 2593 N N . PRO C 1 8 ? 16.920 1.148 6.530 1.00 68.56 146 PRO C N 1
ATOM 2594 C CA . PRO C 1 8 ? 17.318 -0.131 5.903 1.00 65.30 146 PRO C CA 1
ATOM 2595 C C . PRO C 1 8 ? 18.623 -0.693 6.465 1.00 64.83 146 PRO C C 1
ATOM 2596 O O . PRO C 1 8 ? 19.541 0.067 6.785 1.00 66.28 146 PRO C O 1
ATOM 2600 N N . VAL C 1 9 ? 18.682 -2.027 6.628 1.00 55.25 147 VAL C N 1
ATOM 2601 C CA . VAL C 1 9 ? 19.868 -2.709 7.139 1.00 51.24 147 VAL C CA 1
ATOM 2602 C C . VAL C 1 9 ? 20.739 -2.994 5.931 1.00 51.73 147 VAL C C 1
ATOM 2603 O O . VAL C 1 9 ? 20.341 -3.762 5.060 1.00 49.87 147 VAL C O 1
ATOM 2607 N N . PHE C 1 10 ? 21.876 -2.275 5.822 1.00 48.31 148 PHE C N 1
ATOM 2608 C CA . PHE C 1 10 ? 22.801 -2.347 4.687 1.00 46.10 148 PHE C CA 1
ATOM 2609 C C . PHE C 1 10 ? 24.228 -2.057 5.115 1.00 49.64 148 PHE C C 1
ATOM 2610 O O . 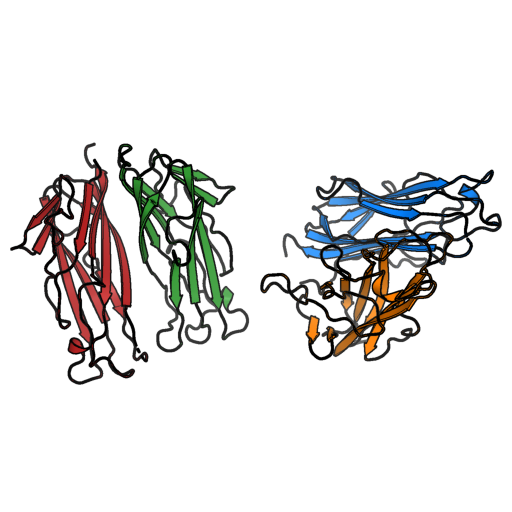PHE C 1 10 ? 24.456 -1.220 5.983 1.00 50.46 148 PHE C O 1
ATOM 2618 N N . ALA C 1 11 ? 25.187 -2.727 4.470 1.00 46.32 149 ALA C N 1
ATOM 2619 C CA . ALA C 1 11 ? 26.623 -2.525 4.662 1.00 46.20 149 ALA C CA 1
ATOM 2620 C C . ALA C 1 11 ? 27.369 -2.745 3.354 1.00 48.91 149 ALA C C 1
ATOM 2621 O O . ALA C 1 11 ? 26.989 -3.606 2.577 1.00 47.48 149 ALA C O 1
ATOM 2623 N N . LYS C 1 12 ? 28.399 -1.944 3.106 1.00 47.30 150 LYS C N 1
ATOM 2624 C CA . LYS C 1 12 ? 29.286 -2.034 1.944 1.00 47.21 150 LYS C CA 1
ATOM 2625 C C . LYS C 1 12 ? 30.673 -1.629 2.386 1.00 53.91 150 LYS C C 1
ATOM 2626 O O . LYS C 1 12 ? 30.957 -0.431 2.508 1.00 56.98 150 LYS C O 1
ATOM 2632 N N . LEU C 1 13 ? 31.503 -2.633 2.702 1.00 48.36 151 LEU C N 1
ATOM 2633 C CA . LEU C 1 13 ? 32.883 -2.474 3.140 1.00 47.46 151 LEU C CA 1
ATOM 2634 C C . LEU C 1 13 ? 33.794 -2.459 1.937 1.00 51.39 151 LEU C C 1
ATOM 2635 O O . LEU C 1 13 ? 33.484 -3.101 0.943 1.00 52.28 151 LEU C O 1
ATOM 2640 N N . LEU C 1 14 ? 34.901 -1.718 2.016 1.00 47.39 152 LEU C N 1
ATOM 2641 C CA . LEU C 1 14 ? 35.885 -1.581 0.943 1.00 45.53 152 LEU C CA 1
ATOM 2642 C C . LEU C 1 14 ? 37.198 -2.144 1.428 1.00 48.94 152 LEU C C 1
ATOM 2643 O O . LEU C 1 14 ? 37.632 -1.838 2.530 1.00 48.98 152 LEU C O 1
ATOM 2648 N N . ALA C 1 15 ? 37.784 -3.041 0.644 1.00 46.77 153 ALA C N 1
ATOM 2649 C CA . ALA C 1 15 ? 38.971 -3.783 1.037 1.00 46.75 153 ALA C CA 1
ATOM 2650 C C . ALA C 1 15 ? 40.188 -2.897 1.194 1.00 52.06 153 ALA C C 1
ATOM 2651 O O . ALA C 1 15 ? 40.458 -2.042 0.344 1.00 53.19 153 ALA C O 1
ATOM 2653 N N . LYS C 1 16 ? 40.950 -3.132 2.288 1.00 46.57 154 LYS C N 1
ATOM 2654 C CA . LYS C 1 16 ? 42.233 -2.482 2.508 1.00 44.63 154 LYS C CA 1
ATOM 2655 C C . LYS C 1 16 ? 43.177 -2.978 1.417 1.00 49.99 154 LYS C C 1
ATOM 2656 O O . LYS C 1 16 ? 42.960 -4.065 0.864 1.00 48.87 154 LYS C O 1
ATOM 2662 N N . ASN C 1 17 ? 44.173 -2.169 1.046 1.00 48.94 155 ASN C N 1
ATOM 2663 C CA . ASN C 1 17 ? 45.087 -2.523 -0.032 1.00 48.83 155 ASN C CA 1
ATOM 2664 C C . ASN C 1 17 ? 45.847 -3.824 0.244 1.00 53.67 155 ASN C C 1
ATOM 2665 O O . ASN C 1 17 ? 46.140 -4.169 1.395 1.00 52.32 155 ASN C O 1
ATOM 2670 N N . GLN C 1 18 ? 46.117 -4.546 -0.843 1.00 51.11 156 GLN C N 1
ATOM 2671 C CA . GLN C 1 18 ? 46.838 -5.804 -0.892 1.00 52.07 156 GLN C CA 1
ATOM 2672 C C . GLN C 1 18 ? 47.755 -5.731 -2.111 1.00 57.46 156 GLN C C 1
ATOM 2673 O O . GLN C 1 18 ? 47.283 -5.875 -3.238 1.00 57.35 156 GLN C O 1
ATOM 2679 N N . ALA C 1 19 ? 49.054 -5.418 -1.883 1.00 56.15 157 ALA C N 1
ATOM 2680 C CA . ALA C 1 19 ? 50.103 -5.172 -2.896 1.00 56.02 157 ALA C CA 1
ATOM 2681 C C . ALA C 1 19 ? 50.373 -6.355 -3.829 1.00 58.43 157 ALA C C 1
ATOM 2682 O O . ALA C 1 19 ? 50.836 -6.158 -4.953 1.00 58.98 157 ALA C O 1
ATOM 2684 N N . SER C 1 20 ? 50.113 -7.570 -3.356 1.00 54.73 158 SER C N 1
ATOM 2685 C CA . SER C 1 20 ? 50.302 -8.822 -4.102 1.00 54.01 158 SER C CA 1
ATOM 2686 C C . SER C 1 20 ? 49.278 -9.826 -3.602 1.00 55.73 158 SER C C 1
ATOM 2687 O O . SER C 1 20 ? 48.650 -9.572 -2.572 1.00 55.14 158 SER C O 1
ATOM 2690 N N . LEU C 1 21 ? 49.090 -10.945 -4.320 1.00 51.06 159 LEU C N 1
ATOM 2691 C CA . LEU C 1 21 ? 48.077 -11.922 -3.930 1.00 49.13 159 LEU C CA 1
ATOM 2692 C C . LEU C 1 21 ? 48.656 -13.045 -3.097 1.00 55.25 159 LEU C C 1
ATOM 2693 O O . LEU C 1 21 ? 49.757 -13.523 -3.347 1.00 56.67 159 LEU C O 1
ATOM 2698 N N . CYS C 1 22 ? 47.894 -13.467 -2.100 1.00 53.38 160 CYS C N 1
ATOM 2699 C CA . CYS C 1 22 ? 48.227 -14.557 -1.185 1.00 55.26 160 CYS C CA 1
ATOM 2700 C C . CYS C 1 22 ? 46.936 -15.091 -0.550 1.00 56.91 160 CYS C C 1
ATOM 2701 O O . CYS C 1 22 ? 45.874 -14.462 -0.668 1.00 54.08 160 CYS C O 1
ATOM 2704 N N . ASN C 1 23 ? 47.037 -16.245 0.118 1.00 53.76 161 ASN C N 1
ATOM 2705 C CA . ASN C 1 23 ? 45.920 -16.870 0.819 1.00 52.56 161 ASN C CA 1
ATOM 2706 C C . ASN C 1 23 ? 45.869 -16.279 2.224 1.00 55.96 161 ASN C C 1
ATOM 2707 O O . ASN C 1 23 ? 46.762 -16.531 3.031 1.00 57.57 161 ASN C O 1
ATOM 2712 N N . THR C 1 24 ? 44.865 -15.415 2.478 1.00 50.66 162 THR C N 1
ATOM 2713 C CA . THR C 1 24 ? 44.691 -14.667 3.733 1.00 50.36 162 THR C CA 1
ATOM 2714 C C . THR C 1 24 ? 43.228 -14.205 3.925 1.00 53.77 162 THR C C 1
ATOM 2715 O O . THR C 1 24 ? 42.448 -14.178 2.970 1.00 52.44 162 THR C O 1
ATOM 2719 N N . THR C 1 25 ? 42.888 -13.756 5.136 1.00 51.07 163 THR C N 1
ATOM 2720 C CA . THR C 1 25 ? 41.582 -13.162 5.377 1.00 50.37 163 THR C CA 1
ATOM 2721 C C . THR C 1 25 ? 41.738 -11.664 5.110 1.00 53.83 163 THR C C 1
ATOM 2722 O O . THR C 1 25 ? 42.668 -11.028 5.623 1.00 56.15 163 THR C O 1
ATOM 2726 N N . LEU C 1 26 ? 40.865 -11.118 4.274 1.00 46.48 164 LEU C N 1
ATOM 2727 C CA . LEU C 1 26 ? 40.951 -9.717 3.927 1.00 44.94 164 LEU C CA 1
ATOM 2728 C C . LEU C 1 26 ? 40.548 -8.797 5.078 1.00 53.45 164 LEU C C 1
ATOM 2729 O O . LEU C 1 26 ? 39.639 -9.110 5.866 1.00 54.09 164 LEU C O 1
ATOM 2734 N N . ASN C 1 27 ? 41.241 -7.651 5.151 1.00 50.74 165 ASN C N 1
ATOM 2735 C CA . ASN C 1 27 ? 40.957 -6.556 6.057 1.00 51.28 165 ASN C CA 1
ATOM 2736 C C . ASN C 1 27 ? 40.034 -5.586 5.329 1.00 54.66 165 ASN C C 1
ATOM 2737 O O . ASN C 1 27 ? 40.124 -5.440 4.109 1.00 54.63 165 ASN C O 1
ATOM 2742 N N . TRP C 1 28 ? 39.141 -4.937 6.066 1.00 50.96 166 TRP C N 1
ATOM 2743 C CA . TRP C 1 28 ? 38.162 -4.030 5.482 1.00 49.79 166 TRP C CA 1
ATOM 2744 C C . TRP C 1 28 ? 38.170 -2.674 6.140 1.00 59.80 166 TRP C C 1
ATOM 2745 O O . TRP C 1 28 ? 38.359 -2.577 7.360 1.00 60.61 166 TRP C O 1
ATOM 2756 N N . HIS C 1 29 ? 37.989 -1.618 5.308 1.00 58.97 167 HIS C N 1
ATOM 2757 C CA . HIS C 1 29 ? 37.712 -0.273 5.771 1.00 60.81 167 HIS C CA 1
ATOM 2758 C C . HIS C 1 29 ? 36.221 -0.298 6.102 1.00 71.85 167 HIS C C 1
ATOM 2759 O O . HIS C 1 29 ? 35.418 -0.690 5.234 1.00 70.37 167 HIS C O 1
ATOM 2766 N N . SER C 1 30 ? 35.846 0.009 7.346 1.00 74.34 168 SER C N 1
ATOM 2767 C CA . SER C 1 30 ? 34.436 0.174 7.736 1.00 76.80 168 SER C CA 1
ATOM 2768 C C . SER C 1 30 ? 34.294 1.685 8.004 1.00 89.56 168 SER C C 1
ATOM 2769 O O . SER C 1 30 ? 33.207 2.268 7.935 1.00 90.14 168 SER C O 1
ATOM 2772 N N . GLN C 1 31 ? 35.479 2.294 8.249 1.00 90.67 169 GLN C N 1
ATOM 2773 C CA . GLN C 1 31 ? 35.814 3.690 8.505 1.00 93.92 169 GLN C CA 1
ATOM 2774 C C . GLN C 1 31 ? 35.431 4.599 7.314 1.00 101.11 169 GLN C C 1
ATOM 2775 O O . GLN C 1 31 ? 35.453 4.158 6.158 1.00 98.86 169 GLN C O 1
ATOM 2781 N N . ASP C 1 32 ? 35.115 5.883 7.611 1.00 101.72 170 ASP C N 1
ATOM 2782 C CA . ASP C 1 32 ? 34.770 6.921 6.623 1.00 102.63 170 ASP C CA 1
ATOM 2783 C C . ASP C 1 32 ? 36.009 7.311 5.797 1.00 104.77 170 ASP C C 1
ATOM 2784 O O . ASP C 1 32 ? 37.088 7.511 6.362 1.00 104.53 170 ASP C O 1
ATOM 2789 N N . GLY C 1 33 ? 35.841 7.400 4.479 1.00 100.00 171 GLY C N 1
ATOM 2790 C CA . GLY C 1 33 ? 36.930 7.733 3.566 1.00 99.64 171 GLY C CA 1
ATOM 2791 C C . GLY C 1 33 ? 36.503 8.227 2.200 1.00 103.27 171 GLY C C 1
ATOM 2792 O O . GLY C 1 33 ? 35.319 8.507 1.978 1.00 102.79 171 GLY C O 1
ATOM 2793 N N . ALA C 1 34 ? 37.494 8.344 1.274 1.00 99.98 172 ALA C N 1
ATOM 2794 C CA . ALA C 1 34 ? 37.333 8.819 -0.111 1.00 99.96 172 ALA C CA 1
ATOM 2795 C C . ALA C 1 34 ? 36.408 7.914 -0.933 1.00 101.95 172 ALA C C 1
ATOM 2796 O O . ALA C 1 34 ? 35.817 8.378 -1.910 1.00 102.52 172 ALA C O 1
ATOM 2798 N N . GLY C 1 35 ? 36.309 6.645 -0.531 1.00 95.67 173 GLY C N 1
ATOM 2799 C CA . GLY C 1 35 ? 35.404 5.660 -1.104 1.00 93.15 173 GLY C CA 1
ATOM 2800 C C . GLY C 1 35 ? 34.120 5.606 -0.289 1.00 96.80 173 GLY C C 1
ATOM 2801 O O . GLY C 1 35 ? 34.119 5.942 0.907 1.00 96.94 173 GLY C O 1
ATOM 2802 N N . SER C 1 36 ? 33.010 5.178 -0.929 1.00 92.08 174 SER C N 1
ATOM 2803 C CA . SER C 1 36 ? 31.690 5.096 -0.292 1.00 91.51 174 SER C CA 1
ATOM 2804 C C . SER C 1 36 ? 31.531 3.823 0.591 1.00 90.35 174 SER C C 1
ATOM 2805 O O . SER C 1 36 ? 31.143 2.752 0.101 1.00 88.33 174 SER C O 1
ATOM 2808 N N . SER C 1 37 ? 31.839 3.980 1.908 1.00 84.55 175 SER C N 1
ATOM 2809 C CA A SER C 1 37 ? 31.757 2.933 2.933 0.50 82.38 175 SER C CA 1
ATOM 2810 C CA B SER C 1 37 ? 31.723 2.901 2.895 0.50 82.38 175 SER C CA 1
ATOM 2811 C C . SER C 1 37 ? 30.414 3.038 3.678 1.00 84.39 175 SER C C 1
ATOM 2812 O O . SER C 1 37 ? 30.032 4.145 4.083 1.00 84.44 175 SER C O 1
ATOM 2817 N N . TYR C 1 38 ? 29.693 1.897 3.848 1.00 76.04 176 TYR C N 1
ATOM 2818 C CA . TYR C 1 38 ? 28.389 1.853 4.521 1.00 73.61 176 TYR C CA 1
ATOM 2819 C C . TYR C 1 38 ? 28.348 0.808 5.631 1.00 72.62 176 TYR C C 1
ATOM 2820 O O . TYR C 1 38 ? 28.835 -0.298 5.456 1.00 72.07 176 TYR C O 1
ATOM 2829 N N . LEU C 1 39 ? 27.739 1.162 6.757 1.00 66.38 177 LEU C N 1
ATOM 2830 C CA . LEU C 1 39 ? 27.490 0.295 7.902 1.00 64.52 177 LEU C CA 1
ATOM 2831 C C . LEU C 1 39 ? 26.322 0.894 8.692 1.00 65.23 177 LEU C C 1
ATOM 2832 O O . LEU C 1 39 ? 26.483 1.879 9.426 1.00 66.79 177 LEU C O 1
ATOM 2837 N N . SER C 1 40 ? 25.129 0.351 8.468 1.00 57.25 178 SER C N 1
ATOM 2838 C CA . SER C 1 40 ? 23.927 0.843 9.121 1.00 57.01 178 SER C CA 1
ATOM 2839 C C . SER C 1 40 ? 23.807 0.253 10.504 1.00 60.73 178 SER C C 1
ATOM 2840 O O . SER C 1 40 ? 24.651 -0.530 10.919 1.00 58.10 178 SER C O 1
ATOM 2843 N N . GLN C 1 41 ? 22.730 0.612 11.209 1.00 60.71 179 GLN C N 1
ATOM 2844 C CA . GLN C 1 41 ? 22.393 0.052 12.505 1.00 62.17 179 GLN C CA 1
ATOM 2845 C C . GLN C 1 41 ? 22.119 -1.463 12.285 1.00 64.46 179 GLN C C 1
ATOM 2846 O O . GLN C 1 41 ? 21.856 -1.896 11.152 1.00 63.06 179 GLN C O 1
ATOM 2852 N N . GLY C 1 42 ? 22.238 -2.248 13.341 1.00 60.57 180 GLY C N 1
ATOM 2853 C CA . GLY C 1 42 ? 22.019 -3.686 13.241 1.00 59.18 180 GLY C CA 1
ATOM 2854 C C . GLY C 1 42 ? 23.123 -4.427 12.509 1.00 60.81 180 GLY C C 1
ATOM 2855 O O . GLY C 1 42 ? 22.930 -5.577 12.110 1.00 57.77 180 GLY C O 1
ATOM 2856 N N . LEU C 1 43 ? 24.294 -3.760 12.308 1.00 56.35 181 LEU C N 1
ATOM 2857 C CA . LEU C 1 43 ? 25.483 -4.321 11.668 1.00 54.51 181 LEU C CA 1
ATOM 2858 C C . LEU C 1 43 ? 26.736 -3.750 12.293 1.00 59.12 181 LEU C C 1
ATOM 2859 O O . LEU C 1 43 ? 26.813 -2.544 12.506 1.00 60.61 181 LEU C O 1
ATOM 2864 N N . ARG C 1 44 ? 27.720 -4.599 12.584 1.00 55.74 182 ARG C N 1
ATOM 2865 C CA . ARG C 1 44 ? 29.010 -4.172 13.149 1.00 56.24 182 ARG C CA 1
ATOM 2866 C C . ARG C 1 44 ? 30.159 -4.769 12.385 1.00 57.98 182 ARG C C 1
ATOM 2867 O O . ARG C 1 44 ? 30.019 -5.861 11.844 1.00 56.62 182 ARG C O 1
ATOM 2875 N N . TYR C 1 45 ? 31.315 -4.104 12.399 1.00 54.61 183 TYR C N 1
ATOM 2876 C CA . TYR C 1 45 ? 32.533 -4.663 11.821 1.00 52.94 183 TYR C CA 1
ATOM 2877 C C . TYR C 1 45 ? 33.622 -4.730 12.904 1.00 58.79 183 TYR C C 1
ATOM 2878 O O . TYR C 1 45 ? 33.948 -3.717 13.521 1.00 59.16 183 TYR C O 1
ATOM 2887 N N . GLU C 1 46 ? 34.206 -5.926 13.083 1.00 55.86 184 GLU C N 1
ATOM 2888 C CA . GLU C 1 46 ? 35.250 -6.205 14.066 1.00 56.63 184 GLU C CA 1
ATOM 2889 C C . GLU C 1 46 ? 36.608 -6.343 13.384 1.00 61.30 184 GLU C C 1
ATOM 2890 O O . GLU C 1 46 ? 36.856 -7.318 12.690 1.00 59.42 184 GLU C O 1
ATOM 2896 N N . GLU C 1 47 ? 37.486 -5.354 13.595 1.00 62.12 185 GLU C N 1
ATOM 2897 C CA . GLU C 1 47 ? 38.821 -5.253 12.989 1.00 63.11 185 GLU C CA 1
ATOM 2898 C C . GLU C 1 47 ? 39.736 -6.448 13.305 1.00 68.72 185 GLU C C 1
ATOM 2899 O O . GLU C 1 47 ? 40.429 -6.935 12.406 1.00 66.90 185 GLU C O 1
ATOM 2905 N N . ASP C 1 48 ? 39.745 -6.893 14.575 1.00 67.99 186 ASP C N 1
ATOM 2906 C CA . ASP C 1 48 ? 40.549 -8.001 15.093 1.00 69.77 186 ASP C CA 1
ATOM 2907 C C . ASP C 1 48 ? 40.207 -9.346 14.411 1.00 72.40 186 ASP C C 1
ATOM 2908 O O . ASP C 1 48 ? 41.112 -10.051 13.939 1.00 72.36 186 ASP C O 1
ATOM 2913 N N . LYS C 1 49 ? 38.903 -9.671 14.328 1.00 66.31 187 LYS C N 1
ATOM 2914 C CA . LYS C 1 49 ? 38.410 -10.915 13.738 1.00 63.91 187 LYS C CA 1
ATOM 2915 C C . LYS C 1 49 ? 38.251 -10.802 12.215 1.00 63.47 187 LYS C C 1
ATOM 2916 O O . LYS C 1 49 ? 38.116 -11.835 11.541 1.00 62.40 187 LYS C O 1
ATOM 2922 N N . LYS C 1 50 ? 38.261 -9.546 11.682 1.00 57.09 188 LYS C N 1
ATOM 2923 C CA . LYS C 1 50 ? 38.067 -9.169 10.266 1.00 54.78 188 LYS C CA 1
ATOM 2924 C C . LYS C 1 50 ? 36.670 -9.651 9.818 1.00 58.06 188 LYS C C 1
ATOM 2925 O O . LYS C 1 50 ? 36.466 -10.024 8.646 1.00 56.76 188 LYS C O 1
ATOM 2931 N N . GLU C 1 51 ? 35.698 -9.615 10.781 1.00 53.39 189 GLU C N 1
ATOM 2932 C CA . GLU C 1 51 ? 34.336 -10.100 10.570 1.00 51.96 189 GLU C CA 1
ATOM 2933 C C . GLU C 1 51 ? 33.254 -9.048 10.675 1.00 54.06 189 GLU C C 1
ATOM 2934 O O . GLU C 1 51 ? 33.280 -8.173 11.547 1.00 54.34 189 GLU C O 1
ATOM 2940 N N . LEU C 1 52 ? 32.277 -9.185 9.780 1.00 47.87 190 LEU C N 1
ATOM 2941 C CA . LEU C 1 52 ? 31.047 -8.434 9.745 1.00 47.25 190 LEU C CA 1
ATOM 2942 C C . LEU C 1 52 ? 30.064 -9.224 10.606 1.00 50.27 190 LEU C C 1
ATOM 2943 O O . LEU C 1 52 ? 29.873 -10.424 10.364 1.00 49.39 190 LEU C O 1
ATOM 2948 N N . VAL C 1 53 ? 29.548 -8.591 11.676 1.00 46.06 191 VAL C N 1
ATOM 2949 C CA . VAL C 1 53 ? 28.641 -9.196 12.651 1.00 46.09 191 VAL C CA 1
ATOM 2950 C C . VAL C 1 53 ? 27.199 -8.725 12.366 1.00 52.11 191 VAL C C 1
ATOM 2951 O O . VAL C 1 53 ? 26.906 -7.532 12.425 1.00 54.04 191 VAL C O 1
ATOM 2955 N N . VAL C 1 54 ? 26.324 -9.681 12.056 1.00 47.86 192 VAL C N 1
ATOM 2956 C CA . VAL C 1 54 ? 24.909 -9.500 11.750 1.00 48.05 192 VAL C CA 1
ATOM 2957 C C . VAL C 1 54 ? 24.103 -9.610 13.063 1.00 55.04 192 VAL C C 1
ATOM 2958 O O . VAL C 1 54 ? 24.174 -10.618 13.758 1.00 53.64 192 VAL C O 1
ATOM 2962 N N . ASP C 1 55 ? 23.351 -8.565 13.390 1.00 54.33 193 ASP C N 1
ATOM 2963 C CA . ASP C 1 55 ? 22.577 -8.464 14.623 1.00 56.41 193 ASP C CA 1
ATOM 2964 C C . ASP C 1 55 ? 21.302 -9.313 14.633 1.00 56.66 193 ASP C C 1
ATOM 2965 O O . ASP C 1 55 ? 21.113 -10.116 15.545 1.00 56.74 193 ASP C O 1
ATOM 2970 N N . SER C 1 56 ? 20.408 -9.100 13.664 1.00 51.09 194 SER C N 1
ATOM 2971 C CA . SER C 1 56 ? 19.110 -9.770 13.656 1.00 51.24 194 SER C CA 1
ATOM 2972 C C . SER C 1 56 ? 18.968 -10.849 12.544 1.00 54.08 194 SER C C 1
ATOM 2973 O O . SER C 1 56 ? 19.539 -10.698 11.463 1.00 53.84 194 SER C O 1
ATOM 2976 N N . PRO C 1 57 ? 18.217 -11.949 12.804 1.00 49.17 195 PRO C N 1
ATOM 2977 C CA . PRO C 1 57 ? 18.076 -12.989 11.777 1.00 48.22 195 PRO C CA 1
ATOM 2978 C C . PRO C 1 57 ? 17.123 -12.605 10.636 1.00 54.24 195 PRO C C 1
ATOM 2979 O O . PRO C 1 57 ? 16.176 -11.823 10.809 1.00 55.20 195 PRO C O 1
ATOM 2983 N N . GLY C 1 58 ? 17.366 -13.219 9.488 1.00 50.16 196 GLY C N 1
ATOM 2984 C CA . GLY C 1 58 ? 16.560 -13.016 8.296 1.00 49.22 196 GLY C CA 1
ATOM 2985 C C . GLY C 1 58 ? 17.248 -13.421 7.015 1.00 50.82 196 GLY C C 1
ATOM 2986 O O . GLY C 1 58 ? 18.325 -14.024 7.038 1.00 50.16 196 GLY C O 1
ATOM 2987 N N . LEU C 1 59 ? 16.609 -13.094 5.891 1.00 46.60 197 LEU C N 1
ATOM 2988 C CA . LEU C 1 59 ? 17.119 -13.358 4.555 1.00 45.41 197 LEU C CA 1
ATOM 2989 C C . LEU C 1 59 ? 17.909 -12.145 4.104 1.00 47.65 197 LEU C C 1
ATOM 2990 O O . LEU C 1 59 ? 17.349 -11.048 3.978 1.00 45.92 197 LEU C O 1
ATOM 2995 N N . TYR C 1 60 ? 19.225 -12.328 3.913 1.00 43.64 198 TYR C N 1
ATOM 2996 C CA . TYR C 1 60 ? 20.124 -11.250 3.502 1.00 42.20 198 TYR C CA 1
ATOM 2997 C C . TYR C 1 60 ? 20.626 -11.472 2.102 1.00 48.14 198 TYR C C 1
ATOM 2998 O O . TYR C 1 60 ? 20.947 -12.608 1.728 1.00 48.32 198 TYR C O 1
ATOM 3007 N N . TYR C 1 61 ? 20.723 -10.382 1.329 1.00 43.60 199 TYR C N 1
ATOM 3008 C CA . TYR C 1 61 ? 21.342 -10.401 0.021 1.00 41.88 199 TYR C CA 1
ATOM 3009 C C . TYR C 1 61 ? 22.804 -10.106 0.293 1.00 46.65 199 TYR C C 1
ATOM 3010 O O . TYR C 1 61 ? 23.114 -9.013 0.756 1.00 47.65 199 TYR C O 1
ATOM 3019 N N . VAL C 1 62 ? 23.684 -11.099 0.139 1.00 42.04 200 VAL C N 1
ATOM 3020 C CA . VAL C 1 62 ? 25.113 -10.926 0.424 1.00 40.84 200 VAL C CA 1
ATOM 3021 C C . VAL C 1 62 ? 25.820 -10.776 -0.903 1.00 45.11 200 VAL C C 1
ATOM 3022 O O . VAL C 1 62 ? 25.483 -11.478 -1.863 1.00 45.57 200 VAL C O 1
ATOM 3026 N N . PHE C 1 63 ? 26.741 -9.810 -0.993 1.00 41.88 201 PHE C N 1
ATOM 3027 C CA . PHE C 1 63 ? 27.446 -9.530 -2.238 1.00 39.53 201 PHE C CA 1
ATOM 3028 C C . PHE C 1 63 ? 28.941 -9.377 -2.006 1.00 43.11 201 PHE C C 1
ATOM 3029 O O . PHE C 1 63 ? 29.388 -8.966 -0.933 1.00 42.43 201 PHE C O 1
ATOM 3037 N N . LEU C 1 64 ? 29.696 -9.745 -3.050 1.00 40.57 202 LEU C N 1
ATOM 3038 C CA . LEU C 1 64 ? 31.140 -9.674 -3.201 1.00 39.06 202 LEU C CA 1
ATOM 3039 C C . LEU C 1 64 ? 31.455 -9.100 -4.551 1.00 46.00 202 LEU C C 1
ATOM 3040 O O . LEU C 1 64 ? 30.844 -9.492 -5.548 1.00 44.68 202 LEU C O 1
ATOM 3045 N N . GLU C 1 65 ? 32.417 -8.184 -4.601 1.00 44.59 203 GLU C N 1
ATOM 3046 C CA . GLU C 1 65 ? 32.865 -7.612 -5.862 1.00 44.48 203 GLU C CA 1
ATOM 3047 C C . GLU C 1 65 ? 34.376 -7.558 -5.861 1.00 46.85 203 GLU C C 1
ATOM 3048 O O . GLU C 1 65 ? 34.953 -6.831 -5.069 1.00 46.12 203 GLU C O 1
ATOM 3054 N N . LEU C 1 66 ? 35.000 -8.406 -6.677 1.00 42.75 204 LEU C N 1
ATOM 3055 C CA . LEU C 1 66 ? 36.437 -8.507 -6.820 1.00 42.17 204 LEU C CA 1
ATOM 3056 C C . LEU C 1 66 ? 36.909 -7.582 -7.907 1.00 47.14 204 LEU C C 1
ATOM 3057 O O . LEU C 1 66 ? 36.406 -7.640 -9.037 1.00 46.06 204 LEU C O 1
ATOM 3062 N N . LYS C 1 67 ? 37.873 -6.717 -7.558 1.00 43.91 205 LYS C N 1
ATOM 3063 C CA . LYS C 1 67 ? 38.506 -5.829 -8.518 1.00 44.58 205 LYS C CA 1
ATOM 3064 C C . LYS C 1 67 ? 40.000 -6.121 -8.467 1.00 48.23 205 LYS C C 1
ATOM 3065 O O . LYS C 1 67 ? 40.669 -5.759 -7.504 1.00 47.83 205 LYS C O 1
ATOM 3071 N N . LEU C 1 68 ? 40.475 -6.909 -9.437 1.00 46.03 206 LEU C N 1
ATOM 3072 C CA . LEU C 1 68 ? 41.879 -7.300 -9.575 1.00 47.21 206 LEU C CA 1
ATOM 3073 C C . LEU C 1 68 ? 42.574 -6.343 -10.472 1.00 50.45 206 LEU C C 1
ATOM 3074 O O . LEU C 1 68 ? 42.240 -6.279 -11.657 1.00 51.13 206 LEU C O 1
ATOM 3079 N N . SER C 1 69 ? 43.563 -5.636 -9.942 1.00 46.70 207 SER C N 1
ATOM 3080 C CA . SER C 1 69 ? 44.328 -4.675 -10.717 1.00 47.07 207 SER C CA 1
ATOM 3081 C C . SER C 1 69 ? 45.664 -5.275 -11.149 1.00 53.20 207 SER C C 1
ATOM 3082 O O . SER C 1 69 ? 46.405 -5.770 -10.292 1.00 53.51 207 SER C O 1
ATOM 3085 N N . PRO C 1 70 ? 46.002 -5.216 -12.463 1.00 50.32 208 PRO C N 1
ATOM 3086 C CA . PRO C 1 70 ? 47.312 -5.734 -12.901 1.00 50.34 208 PRO C CA 1
ATOM 3087 C C . PRO C 1 70 ? 48.421 -4.810 -12.467 1.00 53.34 208 PRO C C 1
ATOM 3088 O O . PRO C 1 70 ? 48.210 -3.596 -12.432 1.00 54.88 208 PRO C O 1
ATOM 3092 N N . THR C 1 71 ? 49.587 -5.367 -12.105 1.00 48.58 209 THR C N 1
ATOM 3093 C CA . THR C 1 71 ? 50.726 -4.556 -11.665 1.00 48.12 209 THR C CA 1
ATOM 3094 C C . THR C 1 71 ? 51.708 -4.310 -12.819 1.00 53.82 209 THR C C 1
ATOM 3095 O O . THR C 1 71 ? 51.547 -4.863 -13.916 1.00 56.24 209 THR C O 1
ATOM 3099 N N . PHE C 1 72 ? 52.738 -3.492 -12.556 1.00 48.60 210 PHE C N 1
ATOM 3100 C CA . PHE C 1 72 ? 53.803 -3.171 -13.506 1.00 47.43 210 PHE C CA 1
ATOM 3101 C C . PHE C 1 72 ? 54.416 -4.446 -14.135 1.00 55.45 210 PHE C C 1
ATOM 3102 O O . PHE C 1 72 ? 54.686 -4.451 -15.337 1.00 56.35 210 PHE C O 1
ATOM 3110 N N . THR C 1 73 ? 54.672 -5.498 -13.316 1.00 53.04 211 THR C N 1
ATOM 3111 C CA . THR C 1 73 ? 55.327 -6.738 -13.751 1.00 53.73 211 THR C CA 1
ATOM 3112 C C . THR C 1 73 ? 54.408 -7.630 -14.588 1.00 59.05 211 THR C C 1
ATOM 3113 O O . THR C 1 73 ? 54.888 -8.624 -15.160 1.00 59.81 211 THR C O 1
ATOM 3117 N N . ASN C 1 74 ? 53.095 -7.305 -14.635 1.00 54.18 212 ASN C N 1
ATOM 3118 C CA . ASN C 1 74 ? 52.107 -8.086 -15.366 1.00 53.57 212 ASN C CA 1
ATOM 3119 C C . ASN C 1 74 ? 52.190 -7.809 -16.871 1.00 57.99 212 ASN C C 1
ATOM 3120 O O . ASN C 1 74 ? 52.030 -6.665 -17.285 1.00 58.80 212 ASN C O 1
ATOM 3125 N N . THR C 1 75 ? 52.446 -8.852 -17.674 1.00 54.45 213 THR C N 1
ATOM 3126 C CA . THR C 1 75 ? 52.561 -8.784 -19.148 1.00 55.23 213 THR C CA 1
ATOM 3127 C C . THR C 1 75 ? 51.275 -9.360 -19.831 1.00 58.71 213 THR C C 1
ATOM 3128 O O . THR C 1 75 ? 51.150 -9.341 -21.053 1.00 60.06 213 THR C O 1
ATOM 3132 N N . GLY C 1 76 ? 50.347 -9.840 -19.008 1.00 53.36 214 GLY C N 1
ATOM 3133 C CA . GLY C 1 76 ? 49.024 -10.300 -19.393 1.00 51.99 214 GLY C CA 1
ATOM 3134 C C . GLY C 1 76 ? 48.809 -11.701 -19.915 1.00 55.91 214 GLY C C 1
ATOM 3135 O O . GLY C 1 76 ? 47.675 -12.179 -19.865 1.00 53.79 214 GLY C O 1
ATOM 3136 N N . HIS C 1 77 ? 49.853 -12.364 -20.459 1.00 54.50 215 HIS C N 1
ATOM 3137 C CA . HIS C 1 77 ? 49.629 -13.639 -21.138 1.00 54.59 215 HIS C CA 1
ATOM 3138 C C . HIS C 1 77 ? 50.523 -14.825 -20.708 1.00 61.38 215 HIS C C 1
ATOM 3139 O O . HIS C 1 77 ? 50.529 -15.830 -21.400 1.00 63.53 215 HIS C O 1
ATOM 3146 N N . LYS C 1 78 ? 51.180 -14.762 -19.544 1.00 57.36 216 LYS C N 1
ATOM 3147 C CA . LYS C 1 78 ? 52.008 -15.867 -19.032 1.00 56.66 216 LYS C CA 1
ATOM 3148 C C . LYS C 1 78 ? 51.411 -16.456 -17.737 1.00 55.87 216 LYS C C 1
ATOM 3149 O O . L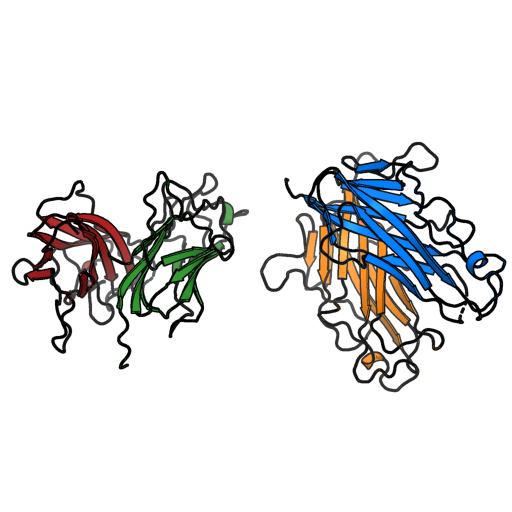YS C 1 78 ? 51.308 -17.674 -17.599 1.00 54.64 216 LYS C O 1
ATOM 3155 N N . VAL C 1 79 ? 51.070 -15.576 -16.777 1.00 49.98 217 VAL C N 1
ATOM 3156 C CA . VAL C 1 79 ? 50.559 -15.955 -15.472 1.00 49.00 217 VAL C CA 1
ATOM 3157 C C . VAL C 1 79 ? 49.100 -16.422 -15.591 1.00 56.20 217 VAL C C 1
ATOM 3158 O O . VAL C 1 79 ? 48.224 -15.639 -15.947 1.00 56.26 217 VAL C O 1
ATOM 3162 N N . GLN C 1 80 ? 48.853 -17.710 -15.303 1.00 54.08 218 GLN C N 1
ATOM 3163 C CA . GLN C 1 80 ? 47.511 -18.265 -15.369 1.00 53.81 218 GLN C CA 1
ATOM 3164 C C . GLN C 1 80 ? 47.147 -18.958 -14.025 1.00 57.24 218 GLN C C 1
ATOM 3165 O O . GLN C 1 80 ? 47.947 -18.978 -13.079 1.00 58.01 218 GLN C O 1
ATOM 3171 N N . GLY C 1 81 ? 45.922 -19.446 -13.932 1.00 51.49 219 GLY C N 1
ATOM 3172 C CA . GLY C 1 81 ? 45.416 -20.055 -12.713 1.00 50.89 219 GLY C CA 1
ATOM 3173 C C . GLY C 1 81 ? 44.062 -19.506 -12.342 1.00 54.81 219 GLY C C 1
ATOM 3174 O O . GLY C 1 81 ? 43.167 -19.442 -13.184 1.00 53.91 219 GLY C O 1
ATOM 3175 N N . TRP C 1 82 ? 43.888 -19.113 -11.074 1.00 53.23 220 TRP C N 1
ATOM 3176 C CA . TRP C 1 82 ? 42.605 -18.607 -10.582 1.00 51.63 220 TRP C CA 1
ATOM 3177 C C . TRP C 1 82 ? 42.738 -17.742 -9.331 1.00 53.53 220 TRP C C 1
ATOM 3178 O O . TRP C 1 82 ? 43.704 -17.860 -8.576 1.00 53.18 220 TRP C O 1
ATOM 3189 N N . VAL C 1 83 ? 41.728 -16.885 -9.106 1.00 48.23 221 VAL C N 1
ATOM 3190 C CA . VAL C 1 83 ? 41.644 -15.983 -7.953 1.00 46.99 221 VAL C CA 1
ATOM 3191 C C . VAL C 1 83 ? 40.202 -16.040 -7.412 1.00 48.83 221 VAL C C 1
ATOM 3192 O O . VAL C 1 83 ? 39.241 -15.870 -8.178 1.00 48.25 221 VAL C O 1
ATOM 3196 N N . SER C 1 84 ? 40.066 -16.282 -6.095 1.00 42.02 222 SER C N 1
ATOM 3197 C CA . SER C 1 84 ? 38.798 -16.394 -5.400 1.00 39.89 222 SER C CA 1
ATOM 3198 C C . SER C 1 84 ? 38.655 -15.447 -4.258 1.00 45.39 222 SER C C 1
ATOM 3199 O O . SER C 1 84 ? 39.628 -15.150 -3.564 1.00 44.61 222 SER C O 1
ATOM 3202 N N . LEU C 1 85 ? 37.401 -15.016 -4.024 1.00 42.93 223 LEU C N 1
ATOM 3203 C CA . LEU C 1 85 ? 36.924 -14.318 -2.831 1.00 41.39 223 LEU C CA 1
ATOM 3204 C C . LEU C 1 85 ? 36.003 -15.328 -2.185 1.00 44.96 223 LEU C C 1
ATOM 3205 O O . LEU C 1 85 ? 35.009 -15.723 -2.804 1.00 44.01 223 LEU C O 1
ATOM 3210 N N . VAL C 1 86 ? 36.401 -15.871 -1.039 1.00 42.19 224 VAL C N 1
ATOM 3211 C CA . VAL C 1 86 ? 35.644 -16.935 -0.373 1.00 42.75 224 VAL C CA 1
ATOM 3212 C C . VAL C 1 86 ? 34.916 -16.363 0.834 1.00 48.22 224 VAL C C 1
ATOM 3213 O O . VAL C 1 86 ? 35.564 -15.864 1.748 1.00 48.05 224 VAL C O 1
ATOM 3217 N N . LEU C 1 87 ? 33.572 -16.436 0.835 1.00 47.16 225 LEU C N 1
ATOM 3218 C CA . LEU C 1 87 ? 32.750 -15.957 1.946 1.00 46.80 225 LEU C CA 1
ATOM 3219 C C . LEU C 1 87 ? 32.823 -16.976 3.054 1.00 51.97 225 LEU C C 1
ATOM 3220 O O . LEU C 1 87 ? 32.421 -18.105 2.848 1.00 51.92 225 LEU C O 1
ATOM 3225 N N . GLN C 1 88 ? 33.380 -16.591 4.204 1.00 49.36 226 GLN C N 1
ATOM 3226 C CA . GLN C 1 88 ? 33.533 -17.439 5.386 1.00 49.28 226 GLN C CA 1
ATOM 3227 C C . GLN C 1 88 ? 32.442 -17.097 6.400 1.00 52.87 226 GLN C C 1
ATOM 3228 O O . GLN C 1 88 ? 32.387 -15.971 6.873 1.00 52.18 226 GLN C O 1
ATOM 3234 N N . ALA C 1 89 ? 31.530 -18.037 6.677 1.00 50.55 227 ALA C N 1
ATOM 3235 C CA . ALA C 1 89 ? 30.411 -17.788 7.593 1.00 49.13 227 ALA C CA 1
ATOM 3236 C C . ALA C 1 89 ? 30.501 -18.621 8.882 1.00 50.86 227 ALA C C 1
ATOM 3237 O O . ALA C 1 89 ? 30.793 -19.819 8.834 1.00 50.22 227 ALA C O 1
ATOM 3239 N N . LYS C 1 90 ? 30.247 -17.956 10.034 1.00 45.47 228 LYS C N 1
ATOM 3240 C CA . LYS C 1 90 ? 30.198 -18.535 11.382 1.00 45.07 228 LYS C CA 1
ATOM 3241 C C . LYS C 1 90 ? 28.821 -18.247 11.980 1.00 48.65 228 LYS C C 1
ATOM 3242 O O . LYS C 1 90 ? 28.567 -17.108 12.336 1.00 48.56 228 LYS C O 1
ATOM 3248 N N . PRO C 1 91 ? 27.886 -19.216 12.071 1.00 47.10 229 PRO C N 1
ATOM 3249 C CA . PRO C 1 91 ? 27.991 -20.633 11.665 1.00 46.72 229 PRO C CA 1
ATOM 3250 C C . PRO C 1 91 ? 27.867 -20.786 10.150 1.00 50.94 229 PRO C C 1
ATOM 3251 O O . PRO C 1 91 ? 27.520 -19.845 9.449 1.00 47.39 229 PRO C O 1
ATOM 3255 N N . GLN C 1 92 ? 28.116 -21.989 9.669 1.00 51.49 230 GLN C N 1
ATOM 3256 C CA . GLN C 1 92 ? 27.965 -22.362 8.285 1.00 52.65 230 GLN C CA 1
ATOM 3257 C C . GLN C 1 92 ? 26.501 -22.176 7.879 1.00 61.49 230 GLN C C 1
ATOM 3258 O O . GLN C 1 92 ? 25.598 -22.495 8.658 1.00 61.68 230 GLN C O 1
ATOM 3264 N N . VAL C 1 93 ? 26.264 -21.650 6.682 1.00 61.97 231 VAL C N 1
ATOM 3265 C CA . VAL C 1 93 ? 24.904 -21.520 6.145 1.00 64.01 231 VAL C CA 1
ATOM 3266 C C . VAL C 1 93 ? 24.672 -22.779 5.305 1.00 77.76 231 VAL C C 1
ATOM 3267 O O . VAL C 1 93 ? 25.597 -23.176 4.605 1.00 77.44 231 VAL C O 1
ATOM 3271 N N . ASP C 1 94 ? 23.489 -23.439 5.408 1.00 83.03 232 ASP C N 1
ATOM 3272 C CA . ASP C 1 94 ? 23.101 -24.665 4.647 1.00 87.29 232 ASP C CA 1
ATOM 3273 C C . ASP C 1 94 ? 24.249 -25.206 3.745 1.00 97.86 232 ASP C C 1
ATOM 3274 O O . ASP C 1 94 ? 25.024 -26.071 4.171 1.00 99.21 232 ASP C O 1
ATOM 3279 N N . ASP C 1 95 ? 24.353 -24.656 2.535 1.00 96.96 233 ASP C N 1
ATOM 3280 C CA . ASP C 1 95 ? 25.462 -25.048 1.630 1.00 98.24 233 ASP C CA 1
ATOM 3281 C C . ASP C 1 95 ? 26.551 -23.988 1.778 1.00 101.47 233 ASP C C 1
ATOM 3282 O O . ASP C 1 95 ? 26.270 -22.811 1.520 1.00 99.18 233 ASP C O 1
ATOM 3287 N N . PHE C 1 96 ? 27.711 -24.377 2.300 1.00 99.27 234 PHE C N 1
ATOM 3288 C CA . PHE C 1 96 ? 28.820 -23.402 2.420 1.00 98.72 234 PHE C CA 1
ATOM 3289 C C . PHE C 1 96 ? 30.154 -24.087 2.131 1.00 103.56 234 PHE C C 1
ATOM 3290 O O . PHE C 1 96 ? 30.965 -24.264 3.049 1.00 104.40 234 PHE C O 1
ATOM 3298 N N . ASP C 1 97 ? 30.324 -24.522 0.891 1.00 99.03 235 ASP C N 1
ATOM 3299 C CA . ASP C 1 97 ? 31.615 -25.069 0.424 1.00 99.33 235 ASP C CA 1
ATOM 3300 C C . ASP C 1 97 ? 31.982 -24.351 -0.876 1.00 98.80 235 ASP C C 1
ATOM 3301 O O . ASP C 1 97 ? 33.155 -24.388 -1.272 1.00 99.42 235 ASP C O 1
ATOM 3303 N N . ASN C 1 98 ? 30.973 -23.778 -1.532 1.00 90.05 236 ASN C N 1
ATOM 3304 C CA . ASN C 1 98 ? 31.164 -23.060 -2.813 1.00 86.69 236 ASN C CA 1
ATOM 3305 C C . ASN C 1 98 ? 30.750 -21.597 -2.668 1.00 80.66 236 ASN C C 1
ATOM 3306 O O . ASN C 1 98 ? 30.605 -20.950 -3.711 1.00 81.24 236 ASN C O 1
ATOM 3311 N N . LEU C 1 99 ? 30.555 -21.091 -1.447 1.00 68.20 237 LEU C N 1
ATOM 3312 C CA . LEU C 1 99 ? 30.201 -19.652 -1.362 1.00 62.29 237 LEU C CA 1
ATOM 3313 C C . LEU C 1 99 ? 31.435 -18.826 -1.713 1.00 59.46 237 LEU C C 1
ATOM 3314 O O . LEU C 1 99 ? 32.161 -18.363 -0.832 1.00 57.70 237 LEU C O 1
ATOM 3319 N N . ALA C 1 100 ? 31.698 -18.685 -3.018 1.00 53.38 238 ALA C N 1
ATOM 3320 C CA . ALA C 1 100 ? 32.875 -17.989 -3.514 1.00 52.08 238 ALA C CA 1
ATOM 3321 C C . ALA C 1 100 ? 32.692 -17.390 -4.896 1.00 54.63 238 ALA C C 1
ATOM 3322 O O . ALA C 1 100 ? 31.962 -17.920 -5.730 1.00 54.54 238 ALA C O 1
ATOM 3324 N N . LEU C 1 101 ? 33.432 -16.298 -5.149 1.00 50.90 239 LEU C N 1
ATOM 3325 C CA . LEU C 1 101 ? 33.529 -15.605 -6.430 1.00 49.15 239 LEU C CA 1
ATOM 3326 C C . LEU C 1 101 ? 34.891 -15.990 -6.997 1.00 51.63 239 LEU C C 1
ATOM 3327 O O . LEU C 1 101 ? 35.909 -15.596 -6.428 1.00 51.16 239 LEU C O 1
ATOM 3332 N N . THR C 1 102 ? 34.917 -16.813 -8.056 1.00 48.24 240 THR C N 1
ATOM 3333 C CA . THR C 1 102 ? 36.175 -17.265 -8.657 1.00 48.61 240 THR C CA 1
ATOM 3334 C C . THR C 1 102 ? 36.358 -16.680 -10.068 1.00 53.26 240 THR C C 1
ATOM 3335 O O . THR C 1 102 ? 35.418 -16.626 -10.856 1.00 52.06 240 THR C O 1
ATOM 3339 N N . VAL C 1 103 ? 37.587 -16.233 -10.348 1.00 51.25 241 VAL C N 1
ATOM 3340 C CA . VAL C 1 103 ? 38.067 -15.713 -11.630 1.00 51.02 241 VAL C CA 1
ATOM 3341 C C . VAL C 1 103 ? 39.135 -16.667 -12.146 1.00 54.68 241 VAL C C 1
ATOM 3342 O O . VAL C 1 103 ? 40.164 -16.857 -11.504 1.00 53.57 241 VAL C O 1
ATOM 3346 N N . GLU C 1 104 ? 38.881 -17.264 -13.294 1.00 53.10 242 GLU C N 1
ATOM 3347 C CA . GLU C 1 104 ? 39.810 -18.203 -13.927 1.00 53.77 242 GLU C CA 1
ATOM 3348 C C . GLU C 1 104 ? 40.657 -17.447 -14.937 1.00 58.68 242 GLU C C 1
ATOM 3349 O O . GLU C 1 104 ? 40.126 -16.677 -15.743 1.00 58.85 242 GLU C O 1
ATOM 3355 N N . LEU C 1 105 ? 41.975 -17.612 -14.858 1.00 54.54 243 LEU C N 1
ATOM 3356 C CA . LEU C 1 105 ? 42.884 -16.966 -15.796 1.00 54.74 243 LEU C CA 1
ATOM 3357 C C . LEU C 1 105 ? 43.451 -18.013 -16.753 1.00 60.39 243 LEU C C 1
ATOM 3358 O O . LEU C 1 105 ? 44.172 -18.893 -16.304 1.00 60.05 243 LEU C O 1
ATOM 3363 N N . PHE C 1 106 ? 43.043 -17.969 -18.051 1.00 58.48 244 PHE C N 1
ATOM 3364 C CA . PHE C 1 106 ? 43.459 -18.891 -19.129 1.00 60.41 244 PHE C CA 1
ATOM 3365 C C . PHE C 1 106 ? 44.062 -18.119 -20.277 1.00 61.01 244 PHE C C 1
ATOM 3366 O O . PHE C 1 106 ? 43.509 -17.084 -20.621 1.00 58.68 244 PHE C O 1
ATOM 3374 N N . PRO C 1 107 ? 45.068 -18.656 -21.002 1.00 59.19 245 PRO C N 1
ATOM 3375 C CA . PRO C 1 107 ? 45.663 -17.912 -22.137 1.00 60.38 245 PRO C CA 1
ATOM 3376 C C . PRO C 1 107 ? 44.672 -17.358 -23.167 1.00 65.21 245 PRO C C 1
ATOM 3377 O O . PRO C 1 107 ? 44.873 -16.265 -23.695 1.00 62.85 245 PRO C O 1
ATOM 3381 N N . CYS C 1 108 ? 43.595 -18.094 -23.393 1.00 64.70 246 CYS C N 1
ATOM 3382 C CA . CYS C 1 108 ? 42.497 -17.819 -24.300 1.00 67.51 246 CYS C CA 1
ATOM 3383 C C . CYS C 1 108 ? 41.865 -16.439 -24.079 1.00 65.26 246 CYS C C 1
ATOM 3384 O O . CYS C 1 108 ? 41.619 -15.712 -25.037 1.00 64.24 246 CYS C O 1
ATOM 3387 N N . SER C 1 109 ? 41.525 -16.124 -22.833 1.00 58.19 247 SER C N 1
ATOM 3388 C CA . SER C 1 109 ? 40.824 -14.899 -22.481 1.00 55.62 247 SER C CA 1
ATOM 3389 C C . SER C 1 109 ? 41.651 -13.978 -21.572 1.00 59.31 247 SER C C 1
ATOM 3390 O O . SER C 1 109 ? 41.157 -12.913 -21.190 1.00 59.90 247 SER C O 1
ATOM 3393 N N . MET C 1 110 ? 42.901 -14.359 -21.252 1.00 54.93 248 MET C N 1
ATOM 3394 C CA . MET C 1 110 ? 43.795 -13.563 -20.400 1.00 54.40 248 MET C CA 1
ATOM 3395 C C . MET C 1 110 ? 44.170 -12.233 -21.035 1.00 59.49 248 MET C C 1
ATOM 3396 O O . MET C 1 110 ? 44.451 -12.209 -22.228 1.00 60.18 248 MET C O 1
ATOM 3401 N N . GLU C 1 111 ? 44.190 -11.131 -20.243 1.00 56.38 249 GLU C N 1
ATOM 3402 C CA . GLU C 1 111 ? 44.589 -9.770 -20.679 1.00 56.04 249 GLU C CA 1
ATOM 3403 C C . GLU C 1 111 ? 45.328 -9.024 -19.580 1.00 60.05 249 GLU C C 1
ATOM 3404 O O . GLU C 1 111 ? 45.269 -9.389 -18.406 1.00 59.27 249 GLU C O 1
ATOM 3410 N N . ASN C 1 112 ? 45.967 -7.930 -19.956 1.00 57.77 250 ASN C N 1
ATOM 3411 C CA . ASN C 1 112 ? 46.678 -7.061 -19.023 1.00 57.31 250 ASN C CA 1
ATOM 3412 C C . ASN C 1 112 ? 45.751 -5.866 -18.668 1.00 60.30 250 ASN C C 1
ATOM 3413 O O . ASN C 1 112 ? 46.048 -4.722 -19.007 1.00 62.70 250 ASN C O 1
ATOM 3418 N N . LYS C 1 113 ? 44.590 -6.149 -18.083 1.00 53.06 251 LYS C N 1
ATOM 3419 C CA . LYS C 1 113 ? 43.648 -5.113 -17.657 1.00 52.43 251 LYS C CA 1
ATOM 3420 C C . LYS C 1 113 ? 42.890 -5.502 -16.396 1.00 56.23 251 LYS C C 1
ATOM 3421 O O . LYS C 1 113 ? 42.947 -6.651 -15.969 1.00 55.97 251 LYS C O 1
ATOM 3427 N N . LEU C 1 114 ? 42.247 -4.510 -15.752 1.00 52.50 252 LEU C N 1
ATOM 3428 C CA . LEU C 1 114 ? 41.476 -4.703 -14.533 1.00 51.10 252 LEU C CA 1
ATOM 3429 C C . LEU C 1 114 ? 40.426 -5.776 -14.731 1.00 54.87 252 LEU C C 1
ATOM 3430 O O . LEU C 1 114 ? 39.734 -5.798 -15.747 1.00 55.72 252 LEU C O 1
ATOM 3435 N N . VAL C 1 115 ? 40.324 -6.674 -13.758 1.00 50.14 253 VAL C N 1
ATOM 3436 C CA . VAL C 1 115 ? 39.305 -7.707 -13.756 1.00 48.51 253 VAL C CA 1
ATOM 3437 C C . VAL C 1 115 ? 38.283 -7.257 -12.720 1.00 51.51 253 VAL C C 1
ATOM 3438 O O . VAL C 1 115 ? 38.636 -7.082 -11.561 1.00 49.84 253 VAL C O 1
ATOM 3442 N N . ASP C 1 116 ? 37.037 -7.025 -13.145 1.00 49.45 254 ASP C N 1
ATOM 3443 C CA . ASP C 1 116 ? 35.991 -6.568 -12.242 1.00 48.76 254 ASP C CA 1
ATOM 3444 C C . ASP C 1 116 ? 34.824 -7.535 -12.312 1.00 54.46 254 ASP C C 1
ATOM 3445 O O . ASP C 1 116 ? 34.045 -7.478 -13.248 1.00 56.60 254 ASP C O 1
ATOM 3450 N N . ARG C 1 117 ? 34.710 -8.412 -11.298 1.00 51.73 255 ARG C N 1
ATOM 3451 C CA A ARG C 1 117 ? 33.658 -9.425 -11.199 0.50 51.31 255 ARG C CA 1
ATOM 3452 C CA B ARG C 1 117 ? 33.648 -9.414 -11.205 0.50 51.31 255 ARG C CA 1
ATOM 3453 C C . ARG C 1 117 ? 32.845 -9.258 -9.921 1.00 55.02 255 ARG C C 1
ATOM 3454 O O . ARG C 1 117 ? 33.404 -8.963 -8.876 1.00 55.58 255 ARG C O 1
ATOM 3469 N N . SER C 1 118 ? 31.533 -9.461 -10.011 1.00 51.37 256 SER C N 1
ATOM 3470 C CA . SER C 1 118 ? 30.593 -9.388 -8.899 1.00 50.29 256 SER C CA 1
ATOM 3471 C C . SER C 1 118 ? 29.967 -10.759 -8.667 1.00 53.65 256 SER C C 1
ATOM 3472 O O . SER C 1 118 ? 29.917 -11.585 -9.577 1.00 55.03 256 SER C O 1
ATOM 3475 N N . TRP C 1 119 ? 29.488 -10.987 -7.444 1.00 46.94 257 TRP C N 1
ATOM 3476 C CA . TRP C 1 119 ? 28.848 -12.211 -6.984 1.00 44.86 257 TRP C CA 1
ATOM 3477 C C . TRP C 1 119 ? 27.777 -11.853 -5.962 1.00 49.66 257 TRP C C 1
ATOM 3478 O O . TRP C 1 119 ? 27.954 -10.906 -5.185 1.00 48.90 257 TRP C O 1
ATOM 3489 N N . SER C 1 120 ? 26.695 -12.635 -5.916 1.00 45.73 258 SER C N 1
ATOM 3490 C CA . SER C 1 120 ? 25.669 -12.428 -4.903 1.00 45.86 258 SER C CA 1
ATOM 3491 C C . SER C 1 120 ? 24.943 -13.721 -4.595 1.00 50.39 258 SER C C 1
ATOM 3492 O O . SER C 1 120 ? 24.902 -14.635 -5.419 1.00 50.12 258 SER C O 1
ATOM 3495 N N . GLN C 1 121 ? 24.389 -13.797 -3.384 1.00 45.99 259 GLN C N 1
ATOM 3496 C CA . GLN C 1 121 ? 23.583 -14.906 -2.937 1.00 44.52 259 GLN C CA 1
ATOM 3497 C C . GLN C 1 121 ? 22.643 -14.442 -1.834 1.00 46.50 259 GLN C C 1
ATOM 3498 O O . GLN C 1 121 ? 23.050 -13.679 -0.943 1.00 44.81 259 GLN C O 1
ATOM 3504 N N . LEU C 1 122 ? 21.395 -14.932 -1.880 1.00 42.86 260 LEU C N 1
ATOM 3505 C CA . LEU C 1 122 ? 20.410 -14.687 -0.842 1.00 41.78 260 LEU C CA 1
ATOM 3506 C C . LEU C 1 122 ? 20.614 -15.778 0.203 1.00 47.24 260 LEU C C 1
ATOM 3507 O O . LEU C 1 122 ? 20.541 -16.968 -0.120 1.00 46.51 260 LEU C O 1
ATOM 3512 N N . LEU C 1 123 ? 20.979 -15.381 1.432 1.00 46.34 261 LEU C N 1
ATOM 3513 C CA . LEU C 1 123 ? 21.278 -16.345 2.504 1.00 46.52 261 LEU C CA 1
ATOM 3514 C C . LEU C 1 123 ? 20.465 -16.116 3.770 1.00 48.69 261 LEU C C 1
ATOM 3515 O O . LEU C 1 123 ? 20.242 -14.977 4.179 1.00 48.56 261 LEU C O 1
ATOM 3520 N N . LEU C 1 124 ? 20.057 -17.209 4.406 1.00 45.18 262 LEU C N 1
ATOM 3521 C CA . LEU C 1 124 ? 19.395 -17.166 5.707 1.00 44.92 262 LEU C CA 1
ATOM 3522 C C . LEU C 1 124 ? 20.470 -17.047 6.787 1.00 50.30 262 LEU C C 1
ATOM 3523 O O . LEU C 1 124 ? 21.293 -17.949 6.959 1.00 51.33 262 LEU C O 1
ATOM 3528 N N . LEU C 1 125 ? 20.509 -15.905 7.454 1.00 46.82 263 LEU C N 1
ATOM 3529 C CA . LEU C 1 125 ? 21.475 -15.633 8.510 1.00 45.83 263 LEU C CA 1
ATOM 3530 C C . LEU C 1 125 ? 20.774 -15.563 9.867 1.00 50.66 263 LEU C C 1
ATOM 3531 O O . LEU C 1 125 ? 19.586 -15.228 9.956 1.00 49.82 263 LEU C O 1
ATOM 3536 N N . LYS C 1 126 ? 21.517 -15.940 10.914 1.00 49.19 264 LYS C N 1
ATOM 3537 C CA . LYS C 1 126 ? 21.080 -16.013 12.306 1.00 49.76 264 LYS C CA 1
ATOM 3538 C C . LYS C 1 126 ? 21.536 -14.775 13.052 1.00 55.59 264 LYS C C 1
ATOM 3539 O O . LYS C 1 126 ? 22.361 -14.015 12.535 1.00 55.42 264 LYS C O 1
ATOM 3545 N N . ALA C 1 127 ? 21.008 -14.571 14.260 1.00 53.40 265 ALA C N 1
ATOM 3546 C CA . ALA C 1 127 ? 21.388 -13.460 15.128 1.00 54.36 265 ALA C CA 1
ATOM 3547 C C . ALA C 1 127 ? 22.805 -13.720 15.640 1.00 57.98 265 ALA C C 1
ATOM 3548 O O . ALA C 1 127 ? 23.073 -14.780 16.202 1.00 58.51 265 ALA C O 1
ATOM 3550 N N . GLY C 1 128 ? 23.703 -12.788 15.379 1.00 53.24 266 GLY C N 1
ATOM 3551 C CA . GLY C 1 128 ? 25.103 -12.894 15.772 1.00 52.05 266 GLY C CA 1
ATOM 3552 C C . GLY C 1 128 ? 25.963 -13.539 14.712 1.00 53.01 266 GLY C C 1
ATOM 3553 O O . GLY C 1 128 ? 27.092 -13.942 14.999 1.00 52.69 266 GLY C O 1
ATOM 3554 N N . HIS C 1 129 ? 25.433 -13.653 13.475 1.00 48.15 267 HIS C N 1
ATOM 3555 C CA . HIS C 1 129 ? 26.135 -14.280 12.347 1.00 46.59 267 HIS C CA 1
ATOM 3556 C C . HIS C 1 129 ? 27.398 -13.480 12.014 1.00 49.89 267 HIS C C 1
ATOM 3557 O O . HIS C 1 129 ? 27.359 -12.254 11.960 1.00 49.88 267 HIS C O 1
ATOM 3564 N N . ARG C 1 130 ? 28.519 -14.177 11.874 1.00 45.97 268 ARG C N 1
ATOM 3565 C CA . ARG C 1 130 ? 29.820 -13.586 11.588 1.00 45.64 268 ARG C CA 1
ATOM 3566 C C . ARG C 1 130 ? 30.245 -13.998 10.191 1.00 50.75 268 ARG C C 1
ATOM 3567 O O . ARG C 1 130 ? 30.151 -15.178 9.822 1.00 51.06 268 ARG C O 1
ATOM 3575 N N . LEU C 1 131 ? 30.651 -12.999 9.395 1.00 46.02 269 LEU C N 1
ATOM 3576 C CA . LEU C 1 131 ? 31.029 -13.167 8.003 1.00 45.25 269 LEU C CA 1
ATOM 3577 C C . LEU C 1 131 ? 32.378 -12.512 7.747 1.00 50.20 269 LEU C C 1
ATOM 3578 O O . LEU C 1 131 ? 32.555 -11.323 8.006 1.00 52.78 269 LEU C O 1
ATOM 3583 N N . SER C 1 132 ? 33.340 -13.286 7.281 1.00 44.62 270 SER C N 1
ATOM 3584 C CA . SER C 1 132 ? 34.658 -12.785 6.911 1.00 43.73 270 SER C CA 1
ATOM 3585 C C . SER C 1 132 ? 34.906 -13.202 5.445 1.00 47.03 270 SER C C 1
ATOM 3586 O O . SER C 1 132 ? 34.150 -14.024 4.902 1.00 45.73 270 SER C O 1
ATOM 3589 N N . VAL C 1 133 ? 35.910 -12.610 4.788 1.00 42.96 271 VAL C N 1
ATOM 3590 C CA . VAL C 1 133 ? 36.189 -12.923 3.387 1.00 42.77 271 VAL C CA 1
ATOM 3591 C C . VAL C 1 133 ? 37.653 -13.284 3.223 1.00 50.81 271 VAL C C 1
ATOM 3592 O O . VAL C 1 133 ? 38.552 -12.505 3.591 1.00 53.16 271 VAL C O 1
ATOM 3596 N N . GLY C 1 134 ? 37.883 -14.451 2.653 1.00 46.32 272 GLY C N 1
ATOM 3597 C CA . GLY C 1 134 ? 39.229 -14.909 2.378 1.00 46.37 272 GLY C CA 1
ATOM 3598 C C . GLY C 1 134 ? 39.611 -14.739 0.928 1.00 50.43 272 GLY C C 1
ATOM 3599 O O . GLY C 1 134 ? 38.826 -15.022 0.018 1.00 49.37 272 GLY C O 1
ATOM 3600 N N . LEU C 1 135 ? 40.809 -14.233 0.711 1.00 48.34 273 LEU C N 1
ATOM 3601 C CA . LEU C 1 135 ? 41.382 -14.140 -0.614 1.00 47.36 273 LEU C CA 1
ATOM 3602 C C . LEU C 1 135 ? 42.107 -15.490 -0.876 1.00 52.01 273 LEU C C 1
ATOM 3603 O O . LEU C 1 135 ? 42.865 -15.941 -0.021 1.00 52.24 273 LEU C O 1
ATOM 3608 N N . ARG C 1 136 ? 41.803 -16.162 -1.997 1.00 48.21 274 ARG C N 1
ATOM 3609 C CA . ARG C 1 136 ? 42.458 -17.410 -2.406 1.00 48.86 274 ARG C CA 1
ATOM 3610 C C . ARG C 1 136 ? 43.025 -17.234 -3.815 1.00 55.22 274 ARG C C 1
ATOM 3611 O O . ARG C 1 136 ? 42.398 -16.572 -4.650 1.00 55.15 274 ARG C O 1
ATOM 3619 N N . ALA C 1 137 ? 44.216 -17.801 -4.082 1.00 52.70 275 ALA C N 1
ATOM 3620 C CA . ALA C 1 137 ? 44.835 -17.699 -5.397 1.00 52.59 275 ALA C CA 1
ATOM 3621 C C . ALA C 1 137 ? 45.838 -18.823 -5.660 1.00 58.48 275 ALA C C 1
ATOM 3622 O O . ALA C 1 137 ? 46.610 -19.196 -4.783 1.00 60.22 275 ALA C O 1
ATOM 3624 N N . TYR C 1 138 ? 45.825 -19.343 -6.879 1.00 54.68 276 TYR C N 1
ATOM 3625 C CA . TYR C 1 138 ? 46.816 -20.262 -7.383 1.00 56.51 276 TYR C CA 1
ATOM 3626 C C . TYR C 1 138 ? 47.249 -19.695 -8.728 1.00 57.06 276 TYR C C 1
ATOM 3627 O O . TYR C 1 138 ? 46.481 -19.750 -9.682 1.00 54.25 276 TYR C O 1
ATOM 3636 N N . LEU C 1 139 ? 48.438 -19.053 -8.757 1.00 53.86 277 LEU C N 1
ATOM 3637 C CA . LEU C 1 139 ? 49.003 -18.419 -9.948 1.00 53.76 277 LEU C CA 1
ATOM 3638 C C . LEU C 1 139 ? 50.359 -19.023 -10.284 1.00 60.77 277 LEU C C 1
ATOM 3639 O O . LEU C 1 139 ? 51.199 -19.208 -9.399 1.00 62.16 277 LEU C O 1
ATOM 3644 N N . HIS C 1 140 ? 50.573 -19.307 -11.572 1.00 58.05 278 HIS C N 1
ATOM 3645 C CA . HIS C 1 140 ? 51.789 -19.928 -12.111 1.00 59.71 278 HIS C CA 1
ATOM 3646 C C . HIS C 1 140 ? 51.989 -19.531 -13.591 1.00 65.78 278 HIS C C 1
ATOM 3647 O O . HIS C 1 140 ? 51.043 -19.045 -14.218 1.00 63.83 278 HIS C O 1
ATOM 3654 N N . GLY C 1 141 ? 53.189 -19.768 -14.131 1.00 64.73 279 GLY C N 1
ATOM 3655 C CA . GLY C 1 141 ? 53.526 -19.429 -15.512 1.00 65.52 279 GLY C CA 1
ATOM 3656 C C . GLY C 1 141 ? 54.708 -18.485 -15.649 1.00 71.87 279 GLY C C 1
ATOM 3657 O O . GLY C 1 141 ? 55.312 -18.407 -16.720 1.00 72.92 279 GLY C O 1
ATOM 3658 N N . ALA C 1 142 ? 55.029 -17.742 -14.567 1.00 68.43 280 ALA C N 1
ATOM 3659 C CA . ALA C 1 142 ? 56.148 -16.797 -14.478 1.00 68.76 280 ALA C CA 1
ATOM 3660 C C . ALA C 1 142 ? 56.708 -16.795 -13.039 1.00 75.74 280 ALA C C 1
ATOM 3661 O O . ALA C 1 142 ? 55.984 -17.162 -12.105 1.00 73.68 280 ALA C O 1
ATOM 3663 N N . GLN C 1 143 ? 57.993 -16.399 -12.870 1.00 76.57 281 GLN C N 1
ATOM 3664 C CA . GLN C 1 143 ? 58.766 -16.427 -11.608 1.00 78.93 281 GLN C CA 1
ATOM 3665 C C . GLN C 1 143 ? 58.044 -15.863 -10.344 1.00 83.48 281 GLN C C 1
ATOM 3666 O O . GLN C 1 143 ? 57.958 -16.604 -9.352 1.00 84.96 281 GLN C O 1
ATOM 3672 N N . ASP C 1 144 ? 57.584 -14.599 -10.328 1.00 77.40 282 ASP C N 1
ATOM 3673 C CA . ASP C 1 144 ? 56.898 -14.091 -9.126 1.00 75.65 282 ASP C CA 1
ATOM 3674 C C . ASP C 1 144 ? 55.437 -13.772 -9.486 1.00 75.51 282 ASP C C 1
ATOM 3675 O O . ASP C 1 144 ? 55.013 -12.615 -9.435 1.00 74.45 282 ASP C O 1
ATOM 3680 N N . ALA C 1 145 ? 54.696 -14.827 -9.914 1.00 68.53 283 ALA C N 1
ATOM 3681 C CA . ALA C 1 145 ? 53.322 -14.811 -10.424 1.00 65.00 283 ALA C CA 1
ATOM 3682 C C . ALA C 1 145 ? 52.321 -14.010 -9.567 1.00 64.57 283 ALA C C 1
ATOM 3683 O O . ALA C 1 145 ? 51.456 -13.336 -10.126 1.00 63.82 283 ALA C O 1
ATOM 3685 N N . TYR C 1 146 ? 52.438 -14.083 -8.232 1.00 58.26 284 TYR C N 1
ATOM 3686 C CA . TYR C 1 146 ? 51.511 -13.448 -7.279 1.00 54.98 284 TYR C CA 1
ATOM 3687 C C . TYR C 1 146 ? 51.718 -11.938 -7.182 1.00 58.56 284 TYR C C 1
ATOM 3688 O O . TYR C 1 146 ? 50.853 -11.242 -6.651 1.00 56.34 284 TYR C O 1
ATOM 3697 N N . ARG C 1 147 ? 52.864 -11.439 -7.689 1.00 56.73 285 ARG C N 1
ATOM 3698 C CA . ARG C 1 147 ? 53.188 -10.013 -7.703 1.00 56.58 285 ARG C CA 1
ATOM 3699 C C . ARG C 1 147 ? 52.536 -9.308 -8.897 1.00 58.60 285 ARG C C 1
ATOM 3700 O O . ARG C 1 147 ? 52.527 -8.089 -8.929 1.00 58.77 285 ARG C O 1
ATOM 3708 N N . ASP C 1 148 ? 51.973 -10.067 -9.857 1.00 53.00 286 ASP C N 1
ATOM 3709 C CA . ASP C 1 148 ? 51.384 -9.546 -11.084 1.00 50.96 286 ASP C CA 1
ATOM 3710 C C . ASP C 1 148 ? 49.950 -9.016 -10.903 1.00 51.26 286 ASP C C 1
ATOM 3711 O O . ASP C 1 148 ? 49.433 -8.381 -11.810 1.00 49.71 286 ASP C O 1
ATOM 3716 N N . TRP C 1 149 ? 49.344 -9.197 -9.731 1.00 47.37 287 TRP C N 1
ATOM 3717 C CA . TRP C 1 149 ? 48.004 -8.684 -9.440 1.00 46.63 287 TRP C CA 1
ATOM 3718 C C . TRP C 1 149 ? 47.962 -8.106 -8.046 1.00 51.82 287 TRP C C 1
ATOM 3719 O O . TRP C 1 149 ? 48.728 -8.529 -7.176 1.00 51.98 287 TRP C O 1
ATOM 3730 N N . GLU C 1 150 ? 47.053 -7.152 -7.824 1.00 47.67 288 GLU C N 1
ATOM 3731 C CA . GLU C 1 150 ? 46.902 -6.498 -6.531 1.00 47.54 288 GLU C CA 1
ATOM 3732 C C . GLU C 1 150 ? 45.464 -6.048 -6.315 1.00 50.31 288 GLU C C 1
ATOM 3733 O O . GLU C 1 150 ? 44.680 -5.950 -7.267 1.00 49.78 288 GLU C O 1
ATOM 3739 N N . LEU C 1 151 ? 45.134 -5.774 -5.055 1.00 46.40 289 LEU C N 1
ATOM 3740 C CA . LEU C 1 151 ? 43.865 -5.188 -4.636 1.00 45.52 289 LEU C CA 1
ATOM 3741 C C . LEU C 1 151 ? 44.213 -3.809 -4.167 1.00 50.86 289 LEU C C 1
ATOM 3742 O O . LEU C 1 151 ? 44.890 -3.679 -3.153 1.00 51.43 289 LEU C O 1
ATOM 3747 N N . SER C 1 152 ? 43.849 -2.785 -4.931 1.00 47.96 290 SER C N 1
ATOM 3748 C CA . SER C 1 152 ? 44.203 -1.422 -4.549 1.00 48.81 290 SER C CA 1
ATOM 3749 C C . SER C 1 152 ? 43.084 -0.406 -4.769 1.00 55.80 290 SER C C 1
ATOM 3750 O O . SER C 1 152 ? 42.208 -0.603 -5.597 1.00 55.70 290 SER C O 1
ATOM 3753 N N . TYR C 1 153 ? 43.146 0.697 -4.027 1.00 54.54 291 TYR C N 1
ATOM 3754 C CA . TYR C 1 153 ? 42.290 1.853 -4.194 1.00 54.86 291 TYR C CA 1
ATOM 3755 C C . TYR C 1 153 ? 42.859 2.635 -5.421 1.00 60.10 291 TYR C C 1
ATOM 3756 O O . TYR C 1 153 ? 44.086 2.650 -5.570 1.00 59.53 291 TYR C O 1
ATOM 3765 N N . PRO C 1 154 ? 42.058 3.207 -6.363 1.00 56.61 292 PRO C N 1
ATOM 3766 C CA . PRO C 1 154 ? 40.596 3.405 -6.356 1.00 55.58 292 PRO C CA 1
ATOM 3767 C C . PRO C 1 154 ? 39.736 2.279 -6.935 1.00 56.82 292 PRO C C 1
ATOM 3768 O O . PRO C 1 154 ? 38.516 2.383 -6.842 1.00 57.03 292 PRO C O 1
ATOM 3772 N N . ASN C 1 155 ? 40.317 1.218 -7.506 1.00 52.06 293 ASN C N 1
ATOM 3773 C CA . ASN C 1 155 ? 39.488 0.116 -7.994 1.00 50.35 293 ASN C CA 1
ATOM 3774 C C . ASN C 1 155 ? 39.350 -0.883 -6.839 1.00 53.71 293 ASN C C 1
ATOM 3775 O O . ASN C 1 155 ? 39.972 -1.952 -6.831 1.00 52.41 293 ASN C O 1
ATOM 3780 N N . THR C 1 156 ? 38.572 -0.482 -5.829 1.00 50.70 294 THR C N 1
ATOM 3781 C CA . THR C 1 156 ? 38.426 -1.185 -4.572 1.00 50.70 294 THR C CA 1
ATOM 3782 C C . THR C 1 156 ? 37.390 -2.316 -4.571 1.00 53.87 294 THR C C 1
ATOM 3783 O O . THR C 1 156 ? 36.223 -2.113 -4.882 1.00 54.54 294 THR C O 1
ATOM 3787 N N . THR C 1 157 ? 37.846 -3.489 -4.124 1.00 48.01 295 THR C N 1
ATOM 3788 C CA . THR C 1 157 ? 37.098 -4.705 -3.883 1.00 46.01 295 THR C CA 1
ATOM 3789 C C . THR C 1 157 ? 36.132 -4.381 -2.714 1.00 48.95 295 THR C C 1
ATOM 3790 O O . THR C 1 157 ? 36.475 -3.619 -1.800 1.00 48.67 295 THR C O 1
ATOM 3794 N N . SER C 1 158 ? 34.918 -4.906 -2.791 1.00 43.23 296 SER C N 1
ATOM 3795 C CA . SER C 1 158 ? 33.910 -4.643 -1.785 1.00 42.06 296 SER C CA 1
ATOM 3796 C C . SER C 1 158 ? 33.200 -5.913 -1.345 1.00 44.98 296 SER C C 1
ATOM 3797 O O . SER C 1 158 ? 33.199 -6.945 -2.026 1.00 43.94 296 SER C O 1
ATOM 3800 N N . PHE C 1 159 ? 32.617 -5.827 -0.164 1.00 41.96 297 PHE C N 1
ATOM 3801 C CA . PHE C 1 159 ? 31.834 -6.885 0.435 1.00 41.56 297 PHE C CA 1
ATOM 3802 C C . PHE C 1 159 ? 30.753 -6.208 1.236 1.00 45.73 297 PHE C C 1
ATOM 3803 O O . PHE C 1 159 ? 30.999 -5.157 1.848 1.00 44.40 297 PHE C O 1
ATOM 3811 N N . GLY C 1 160 ? 29.561 -6.784 1.189 1.00 42.05 298 GLY C N 1
ATOM 3812 C CA . GLY C 1 160 ? 28.437 -6.267 1.950 1.00 42.49 298 GLY C CA 1
ATOM 3813 C C . GLY C 1 160 ? 27.205 -7.138 1.957 1.00 46.87 298 GLY C C 1
ATOM 3814 O O . GLY C 1 160 ? 27.223 -8.277 1.472 1.00 45.51 298 GLY C O 1
ATOM 3815 N N . LEU C 1 161 ? 26.123 -6.594 2.513 1.00 45.30 299 LEU C N 1
ATOM 3816 C CA . LEU C 1 161 ? 24.830 -7.284 2.592 1.00 46.10 299 LEU C CA 1
ATOM 3817 C C . LEU C 1 161 ? 23.723 -6.320 2.909 1.00 51.32 299 LEU C C 1
ATOM 3818 O O . LEU C 1 161 ? 23.976 -5.171 3.275 1.00 52.60 299 LEU C O 1
ATOM 3823 N N . PHE C 1 162 ? 22.496 -6.795 2.763 1.00 48.72 300 PHE C N 1
ATOM 3824 C CA . PHE C 1 162 ? 21.300 -6.064 3.132 1.00 50.09 300 PHE C CA 1
ATOM 3825 C C . PHE C 1 162 ? 20.178 -7.014 3.520 1.00 51.38 300 PHE C C 1
ATOM 3826 O O . PHE C 1 162 ? 20.022 -8.064 2.910 1.00 49.54 300 PHE C O 1
ATOM 3834 N N . LEU C 1 163 ? 19.410 -6.644 4.561 1.00 47.90 301 LEU C N 1
ATOM 3835 C CA . LEU C 1 163 ? 18.288 -7.429 5.031 1.00 48.03 301 LEU C CA 1
ATOM 3836 C C . LEU C 1 163 ? 17.111 -7.245 4.081 1.00 51.77 301 LEU C C 1
ATOM 3837 O O . LEU C 1 163 ? 16.609 -6.138 3.918 1.00 52.79 301 LEU C O 1
ATOM 3842 N N . VAL C 1 164 ? 16.686 -8.351 3.467 1.00 47.75 302 VAL C N 1
ATOM 3843 C CA . VAL C 1 164 ? 15.617 -8.456 2.470 1.00 48.01 302 VAL C CA 1
ATOM 3844 C C . VAL C 1 164 ? 14.310 -8.878 3.147 1.00 54.73 302 VAL C C 1
ATOM 3845 O O . VAL C 1 164 ? 13.241 -8.367 2.820 1.00 55.89 302 VAL C O 1
ATOM 3849 N N . LYS C 1 165 ? 14.390 -9.827 4.073 1.00 53.10 303 LYS C N 1
ATOM 3850 C CA . LYS C 1 165 ? 13.215 -10.331 4.755 1.00 53.61 303 LYS C CA 1
ATOM 3851 C C . LYS C 1 165 ? 13.566 -10.682 6.211 1.00 57.78 303 LYS C C 1
ATOM 3852 O O . LYS C 1 165 ? 14.265 -11.668 6.431 1.00 56.26 303 LYS C O 1
ATOM 3858 N N . PRO C 1 166 ? 13.036 -9.944 7.214 1.00 55.99 304 PRO C N 1
ATOM 3859 C CA . PRO C 1 166 ? 13.320 -10.298 8.618 1.00 55.93 304 PRO C CA 1
ATOM 3860 C C . PRO C 1 166 ? 12.731 -11.650 8.982 1.00 60.46 304 PRO C C 1
ATOM 3861 O O . PRO C 1 166 ? 11.788 -12.117 8.354 1.00 60.13 304 PRO C O 1
ATOM 3865 N N . ASP C 1 167 ? 13.329 -12.299 9.970 1.00 58.03 305 ASP C N 1
ATOM 3866 C CA . ASP C 1 167 ? 12.893 -13.606 10.412 1.00 57.41 305 ASP C CA 1
ATOM 3867 C C . ASP C 1 167 ? 11.499 -13.582 10.993 1.00 61.73 305 ASP C C 1
ATOM 3868 O O . ASP C 1 167 ? 11.095 -12.622 11.662 1.00 61.75 305 ASP C O 1
ATOM 3873 N N . ASN C 1 168 ? 10.778 -14.669 10.721 1.00 57.75 306 ASN C N 1
ATOM 3874 C CA . ASN C 1 168 ? 9.481 -14.966 11.250 1.00 58.46 306 ASN C CA 1
ATOM 3875 C C . ASN C 1 168 ? 9.693 -16.042 12.302 1.00 62.64 306 ASN C C 1
ATOM 3876 O O . ASN C 1 168 ? 10.242 -17.099 11.996 1.00 61.81 306 ASN C O 1
ATOM 3881 N N . PRO C 1 169 ? 9.360 -15.763 13.569 1.00 61.13 307 PRO C N 1
ATOM 3882 C CA . PRO C 1 169 ? 9.670 -16.729 14.631 1.00 61.41 307 PRO C CA 1
ATOM 3883 C C . PRO C 1 169 ? 8.791 -17.980 14.660 1.00 64.87 307 PRO C C 1
ATOM 3884 O O . PRO C 1 169 ? 9.211 -18.981 15.235 1.00 64.21 307 PRO C O 1
ATOM 3888 N N . TRP C 1 170 ? 7.586 -17.926 14.072 1.00 62.94 308 TRP C N 1
ATOM 3889 C CA . TRP C 1 170 ? 6.616 -19.036 14.041 1.00 63.86 308 TRP C CA 1
ATOM 3890 C C . TRP C 1 170 ? 7.204 -20.278 13.356 1.00 69.94 308 TRP C C 1
ATOM 3891 O O . TRP C 1 170 ? 6.911 -21.382 13.805 1.00 71.71 308 TRP C O 1
ATOM 3902 N N . GLU C 1 171 ? 8.100 -20.084 12.345 1.00 66.99 309 GLU C N 1
ATOM 3903 C CA . GLU C 1 171 ? 8.874 -21.086 11.583 1.00 99.53 309 GLU C CA 1
ATOM 3904 C C . GLU C 1 171 ? 9.695 -20.403 10.484 1.00 137.53 309 GLU C C 1
ATOM 3905 O O . GLU C 1 171 ? 9.136 -19.813 9.555 1.00 100.88 309 GLU C O 1
ATOM 3911 N N . SER D 1 7 ? 8.948 -2.594 6.320 1.00 70.59 145 SER D N 1
ATOM 3912 C CA . SER D 1 7 ? 9.343 -3.738 5.494 1.00 68.17 145 SER D CA 1
ATOM 3913 C C . SER D 1 7 ? 10.385 -3.324 4.429 1.00 68.65 145 SER D C 1
ATOM 3914 O O . SER D 1 7 ? 10.253 -2.234 3.843 1.00 71.92 145 SER D O 1
ATOM 3917 N N . PRO D 1 8 ? 11.402 -4.171 4.128 1.00 56.50 146 PRO D N 1
ATOM 3918 C CA . PRO D 1 8 ? 12.413 -3.745 3.140 1.00 53.40 146 PRO D CA 1
ATOM 3919 C C . PRO D 1 8 ? 11.846 -3.605 1.732 1.00 55.16 146 PRO D C 1
ATOM 3920 O O . PRO D 1 8 ? 10.992 -4.384 1.321 1.00 56.30 146 PRO D O 1
ATOM 3924 N N . VAL D 1 9 ? 12.298 -2.587 1.005 1.00 50.85 147 VAL D N 1
ATOM 3925 C CA . VAL D 1 9 ? 11.903 -2.359 -0.387 1.00 49.66 147 VAL D CA 1
ATOM 3926 C C . VAL D 1 9 ? 12.915 -3.126 -1.224 1.00 53.37 147 VAL D C 1
ATOM 3927 O O . VAL D 1 9 ? 14.093 -2.775 -1.232 1.00 53.33 147 VAL D O 1
ATOM 3931 N N . PHE D 1 10 ? 12.470 -4.232 -1.838 1.00 48.67 148 PHE D N 1
ATOM 3932 C CA . PHE D 1 10 ? 13.317 -5.140 -2.605 1.00 46.41 148 PHE D CA 1
ATOM 3933 C C . PHE D 1 10 ? 12.534 -5.804 -3.732 1.00 53.45 148 PHE D C 1
ATOM 3934 O O . PHE D 1 10 ? 11.349 -6.104 -3.572 1.00 55.84 148 PHE D O 1
ATOM 3942 N N . ALA D 1 11 ? 13.218 -6.078 -4.850 1.00 48.57 149 ALA D N 1
ATOM 3943 C CA . ALA D 1 11 ? 12.664 -6.793 -5.993 1.00 48.47 149 ALA D CA 1
ATOM 3944 C C . ALA D 1 11 ? 13.733 -7.638 -6.631 1.00 52.90 149 ALA D C 1
ATOM 3945 O O . ALA D 1 11 ? 14.885 -7.188 -6.730 1.00 51.93 149 ALA D O 1
ATOM 3947 N N . LYS D 1 12 ? 13.360 -8.861 -7.065 1.00 48.70 150 LYS D N 1
ATOM 3948 C CA . LYS D 1 12 ? 14.228 -9.756 -7.823 1.00 47.29 150 LYS D CA 1
ATOM 3949 C C . LYS D 1 12 ? 13.378 -10.463 -8.841 1.00 52.23 150 LYS D C 1
ATOM 3950 O O . LYS D 1 12 ? 12.668 -11.411 -8.523 1.00 53.00 150 LYS D O 1
ATOM 3956 N N . LEU D 1 13 ? 13.392 -9.940 -10.056 1.00 49.16 151 LEU D N 1
ATOM 3957 C CA . LEU D 1 13 ? 12.647 -10.442 -11.204 1.00 48.05 151 LEU D CA 1
ATOM 3958 C C . LEU D 1 13 ? 13.505 -11.389 -11.959 1.00 51.34 151 LEU D C 1
ATOM 3959 O O . LEU D 1 13 ? 14.728 -11.228 -11.988 1.00 49.95 151 LEU D O 1
ATOM 3964 N N . LEU D 1 14 ? 12.867 -12.370 -12.597 1.00 47.41 152 LEU D N 1
ATOM 3965 C CA . LEU D 1 14 ? 13.542 -13.404 -13.350 1.00 45.26 152 LEU D CA 1
ATOM 3966 C C . LEU D 1 14 ? 13.137 -13.283 -14.808 1.00 52.46 152 LEU D C 1
ATOM 3967 O O . LEU D 1 14 ? 11.953 -13.122 -15.108 1.00 53.31 152 LEU D O 1
ATOM 3972 N N . ALA D 1 15 ? 14.128 -13.296 -15.715 1.00 49.54 153 ALA D N 1
ATOM 3973 C CA . ALA D 1 15 ? 13.906 -13.116 -17.148 1.00 50.18 153 ALA D CA 1
ATOM 3974 C C . ALA D 1 15 ? 13.097 -14.231 -17.774 1.00 54.88 153 ALA D C 1
ATOM 3975 O O . ALA D 1 15 ? 13.341 -15.413 -17.521 1.00 55.07 153 ALA D O 1
ATOM 3977 N N . LYS D 1 16 ? 12.145 -13.844 -18.626 1.00 51.73 154 LYS D N 1
ATOM 3978 C CA . LYS D 1 16 ? 11.383 -14.786 -19.439 1.00 51.49 154 LYS D CA 1
ATOM 3979 C C . LYS D 1 16 ? 12.366 -15.426 -20.436 1.00 54.70 154 LYS D C 1
ATOM 3980 O O . LYS D 1 16 ? 13.405 -14.827 -20.749 1.00 54.09 154 LYS D O 1
ATOM 3986 N N . ASN D 1 17 ? 12.082 -16.646 -20.886 1.00 50.82 155 ASN D N 1
ATOM 3987 C CA . ASN D 1 17 ? 12.984 -17.366 -21.786 1.00 49.53 155 ASN D CA 1
ATOM 3988 C C . ASN D 1 17 ? 13.231 -16.634 -23.108 1.00 54.49 155 ASN D C 1
ATOM 3989 O O . ASN D 1 17 ? 12.371 -15.924 -23.617 1.00 55.01 155 ASN D O 1
ATOM 3994 N N . GLN D 1 18 ? 14.443 -16.794 -23.616 1.00 51.25 156 GLN D N 1
ATOM 3995 C CA . GLN D 1 18 ? 14.963 -16.225 -24.851 1.00 52.32 156 GLN D CA 1
ATOM 3996 C C . GLN D 1 18 ? 15.804 -17.333 -25.522 1.00 55.74 156 GLN D C 1
ATOM 3997 O O . GLN D 1 18 ? 16.925 -17.626 -25.070 1.00 53.99 156 GLN D O 1
ATOM 4003 N N . ALA D 1 19 ? 15.222 -17.999 -26.542 1.00 53.35 157 ALA D N 1
ATOM 4004 C CA . ALA D 1 19 ? 15.806 -19.171 -27.233 1.00 54.22 157 ALA D CA 1
ATOM 4005 C C . ALA D 1 19 ? 17.134 -18.893 -27.948 1.00 58.06 157 ALA D C 1
ATOM 4006 O O . ALA D 1 19 ? 17.911 -19.819 -28.178 1.00 57.98 157 ALA D O 1
ATOM 4008 N N . SER D 1 20 ? 17.366 -17.647 -28.327 1.00 55.45 158 SER D N 1
ATOM 4009 C CA . SER D 1 20 ? 18.576 -17.201 -29.017 1.00 56.47 158 SER D CA 1
ATOM 4010 C C . SER D 1 20 ? 18.847 -15.758 -28.630 1.00 60.49 158 SER D C 1
ATOM 4011 O O . SER D 1 20 ? 17.984 -15.125 -28.024 1.00 59.09 158 SER D O 1
ATOM 4014 N N . LEU D 1 21 ? 20.035 -15.241 -28.949 1.00 58.76 159 LEU D N 1
ATOM 4015 C CA . LEU D 1 21 ? 20.372 -13.875 -28.566 1.00 58.41 159 LEU D CA 1
ATOM 4016 C C . LEU D 1 21 ? 20.115 -12.885 -29.680 1.00 65.63 159 LEU D C 1
ATOM 4017 O O . LEU D 1 21 ? 20.408 -13.159 -30.834 1.00 67.55 159 LEU D O 1
ATOM 4022 N N . CYS D 1 22 ? 19.543 -11.737 -29.323 1.00 63.46 160 CYS D N 1
ATOM 4023 C CA . CYS D 1 22 ? 19.229 -10.628 -30.225 1.00 65.13 160 CYS D CA 1
ATOM 4024 C C . CYS D 1 22 ? 19.138 -9.335 -29.424 1.00 65.32 160 CYS D C 1
ATOM 4025 O O . CYS D 1 22 ? 19.123 -9.378 -28.193 1.00 64.51 160 CYS D O 1
ATOM 4028 N N . ASN D 1 23 ? 19.102 -8.194 -30.120 1.00 59.82 161 ASN D N 1
ATOM 4029 C CA . ASN D 1 23 ? 18.993 -6.872 -29.516 1.00 58.72 161 ASN D CA 1
ATOM 4030 C C . ASN D 1 23 ? 17.509 -6.573 -29.301 1.00 61.04 161 ASN D C 1
ATOM 4031 O O . ASN D 1 23 ? 16.770 -6.359 -30.264 1.00 62.38 161 ASN D O 1
ATOM 4036 N N . THR D 1 24 ? 17.062 -6.638 -28.039 1.00 55.92 162 THR D N 1
ATOM 4037 C CA . THR D 1 24 ? 15.656 -6.455 -27.617 1.00 56.10 162 THR D CA 1
ATOM 4038 C C . THR D 1 24 ? 15.540 -6.018 -26.148 1.00 58.38 162 THR D C 1
ATOM 4039 O O . THR D 1 24 ? 16.502 -6.131 -25.389 1.00 55.59 162 THR D O 1
ATOM 4043 N N . THR D 1 25 ? 14.352 -5.568 -25.736 1.00 57.39 163 THR D N 1
ATOM 4044 C CA . THR D 1 25 ? 14.105 -5.256 -24.324 1.00 56.79 163 THR D CA 1
ATOM 4045 C C . THR D 1 25 ? 13.591 -6.538 -23.701 1.00 60.48 163 THR D C 1
ATOM 4046 O O . THR D 1 25 ? 12.667 -7.160 -24.224 1.00 61.24 163 THR D O 1
ATOM 4050 N N . LEU D 1 26 ? 14.227 -6.971 -22.626 1.00 56.41 164 LEU D N 1
ATOM 4051 C CA . LEU D 1 26 ? 13.851 -8.208 -21.974 1.00 54.71 164 LEU D CA 1
ATOM 4052 C C . LEU D 1 26 ? 12.516 -8.107 -21.249 1.00 59.80 164 LEU D C 1
ATOM 4053 O O . LEU D 1 26 ? 12.156 -7.057 -20.690 1.00 59.88 164 LEU D O 1
ATOM 4058 N N . ASN D 1 27 ? 11.789 -9.232 -21.278 1.00 55.51 165 ASN D N 1
ATOM 4059 C CA . ASN D 1 27 ? 10.537 -9.440 -20.575 1.00 55.36 165 ASN D CA 1
ATOM 4060 C C . ASN D 1 27 ? 10.897 -10.087 -19.263 1.00 55.88 165 ASN D C 1
ATOM 4061 O O . ASN D 1 27 ? 11.870 -10.844 -19.193 1.00 52.84 165 ASN D O 1
ATOM 4066 N N . TRP D 1 28 ? 10.141 -9.784 -18.212 1.00 54.22 166 TRP D N 1
ATOM 4067 C CA . TRP D 1 28 ? 10.451 -10.319 -16.886 1.00 52.26 166 TRP D CA 1
ATOM 4068 C C . TRP D 1 28 ? 9.247 -10.887 -16.207 1.00 55.78 166 TRP D C 1
ATOM 4069 O O . TRP D 1 28 ? 8.162 -10.310 -16.300 1.00 57.03 166 TRP D O 1
ATOM 4080 N N . HIS D 1 29 ? 9.445 -12.018 -15.502 1.00 50.43 167 HIS D N 1
ATOM 4081 C CA . HIS D 1 29 ? 8.447 -12.620 -14.621 1.00 50.08 167 HIS D CA 1
ATOM 4082 C C . HIS D 1 29 ? 8.447 -11.772 -13.337 1.00 54.69 167 HIS D C 1
ATOM 4083 O O . HIS D 1 29 ? 9.532 -11.548 -12.778 1.00 52.55 167 HIS D O 1
ATOM 4090 N N . SER D 1 30 ? 7.262 -11.261 -12.905 1.00 53.34 168 SER D N 1
ATOM 4091 C CA . SER D 1 30 ? 7.109 -10.436 -11.688 1.00 53.14 168 SER D CA 1
ATOM 4092 C C . SER D 1 30 ? 6.535 -11.262 -10.511 1.00 55.45 168 SER D C 1
ATOM 4093 O O . SER D 1 30 ? 6.343 -10.745 -9.408 1.00 55.61 168 SER D O 1
ATOM 4096 N N . GLN D 1 31 ? 6.253 -12.542 -10.774 1.00 49.97 169 GLN D N 1
ATOM 4097 C CA . GLN D 1 31 ? 5.772 -13.532 -9.826 1.00 50.01 169 GLN D CA 1
ATOM 4098 C C . GLN D 1 31 ? 6.149 -14.916 -10.316 1.00 54.75 169 GLN D C 1
ATOM 4099 O O . GLN D 1 31 ? 6.269 -15.139 -11.530 1.00 53.66 169 GLN D O 1
ATOM 4105 N N . ASP D 1 32 ? 6.359 -15.841 -9.367 1.00 52.51 170 ASP D N 1
ATOM 4106 C CA . ASP D 1 32 ? 6.730 -17.218 -9.673 1.00 52.57 170 ASP D CA 1
ATOM 4107 C C . ASP D 1 32 ? 5.493 -17.975 -10.127 1.00 57.92 170 ASP D C 1
ATOM 4108 O O . ASP D 1 32 ? 4.389 -17.423 -10.041 1.00 59.36 170 ASP D O 1
ATOM 4113 N N . GLY D 1 33 ? 5.677 -19.225 -10.572 1.00 53.89 171 GLY D N 1
ATOM 4114 C CA . GLY D 1 33 ? 4.603 -20.098 -11.059 1.00 54.45 171 GLY D CA 1
ATOM 4115 C C . GLY D 1 33 ? 3.431 -20.315 -10.118 1.00 60.41 171 GLY D C 1
ATOM 4116 O O . GLY D 1 33 ? 2.400 -20.825 -10.541 1.00 63.09 171 GLY D O 1
ATOM 4117 N N . ALA D 1 34 ? 3.572 -19.964 -8.831 1.00 57.24 172 ALA D N 1
ATOM 4118 C CA . ALA D 1 34 ? 2.495 -20.098 -7.836 1.00 58.20 172 ALA D CA 1
ATOM 4119 C C . ALA D 1 34 ? 1.781 -18.759 -7.604 1.00 63.69 172 ALA D C 1
ATOM 4120 O O . ALA D 1 34 ? 0.815 -18.706 -6.855 1.00 66.32 172 ALA D O 1
ATOM 4122 N N . GLY D 1 35 ? 2.252 -17.698 -8.249 1.00 58.71 173 GLY D N 1
ATOM 4123 C CA . GLY D 1 35 ? 1.689 -16.365 -8.092 1.00 58.96 173 GLY D CA 1
ATOM 4124 C C . GLY D 1 35 ? 2.311 -15.578 -6.952 1.00 63.03 173 GLY D C 1
ATOM 4125 O O . GLY D 1 35 ? 1.805 -14.504 -6.615 1.00 65.51 173 GLY D O 1
ATOM 4126 N N . SER D 1 36 ? 3.409 -16.089 -6.344 1.00 55.97 174 SER D N 1
ATOM 4127 C CA . SER D 1 36 ? 4.104 -15.378 -5.278 1.00 55.25 174 SER D CA 1
ATOM 4128 C C . SER D 1 36 ? 4.919 -14.262 -5.902 1.00 61.40 174 SER D C 1
ATOM 4129 O O . SER D 1 36 ? 5.834 -14.535 -6.680 1.00 61.43 174 SER D O 1
ATOM 4132 N N . SER D 1 37 ? 4.553 -13.006 -5.604 1.00 59.14 175 SER D N 1
ATOM 4133 C CA . SER D 1 37 ? 5.187 -11.793 -6.135 1.00 57.84 175 SER D CA 1
ATOM 4134 C C . SER D 1 37 ? 6.672 -11.699 -5.807 1.00 59.77 175 SER D C 1
ATOM 4135 O O . SER D 1 37 ? 7.067 -11.931 -4.667 1.00 59.18 175 SER D O 1
ATOM 4138 N N . TYR D 1 38 ? 7.479 -11.325 -6.818 1.00 55.10 176 TYR D N 1
ATOM 4139 C CA . TYR D 1 38 ? 8.924 -11.096 -6.744 1.00 52.28 176 TYR D CA 1
ATOM 4140 C C . TYR D 1 38 ? 9.231 -9.662 -6.267 1.00 54.62 176 TYR D C 1
ATOM 4141 O O . TYR D 1 38 ? 10.395 -9.290 -6.112 1.00 50.94 176 TYR D O 1
ATOM 4150 N N . LEU D 1 39 ? 8.176 -8.859 -6.051 1.00 54.88 177 LEU D N 1
ATOM 4151 C CA . LEU D 1 39 ? 8.264 -7.452 -5.637 1.00 56.60 177 LEU D CA 1
ATOM 4152 C C . LEU D 1 39 ? 7.655 -7.199 -4.267 1.00 63.16 177 LEU D C 1
ATOM 4153 O O . LEU D 1 39 ? 6.583 -7.719 -3.937 1.00 63.90 177 LEU D O 1
ATOM 4158 N N . SER D 1 40 ? 8.311 -6.336 -3.494 1.00 60.03 178 SER D N 1
ATOM 4159 C CA . SER D 1 40 ? 7.788 -5.895 -2.212 1.00 60.49 178 SER D CA 1
ATOM 4160 C C . SER D 1 40 ? 6.880 -4.708 -2.477 1.00 66.79 178 SER D C 1
ATOM 4161 O O . SER D 1 40 ? 6.724 -4.294 -3.636 1.00 67.10 178 SER D O 1
ATOM 4164 N N . GLN D 1 41 ? 6.334 -4.115 -1.405 1.00 65.29 179 GLN D N 1
ATOM 4165 C CA . GLN D 1 41 ? 5.527 -2.898 -1.468 1.00 66.82 179 GLN D CA 1
ATOM 4166 C C . GLN D 1 41 ? 6.429 -1.709 -1.901 1.00 68.95 179 GLN D C 1
ATOM 4167 O O . GLN D 1 41 ? 7.632 -1.689 -1.616 1.00 66.52 179 GLN D O 1
ATOM 4173 N N . GLY D 1 42 ? 5.852 -0.773 -2.632 1.00 66.88 180 GLY D N 1
ATOM 4174 C CA . GLY D 1 42 ? 6.599 0.375 -3.125 1.00 67.89 180 GLY D CA 1
ATOM 4175 C C . GLY D 1 42 ? 7.350 0.085 -4.407 1.00 71.11 180 GLY D C 1
ATOM 4176 O O . GLY D 1 42 ? 8.286 0.811 -4.764 1.00 71.06 180 GLY D O 1
ATOM 4177 N N . LEU D 1 43 ? 6.927 -0.975 -5.111 1.00 66.08 181 LEU D N 1
ATOM 4178 C CA . LEU D 1 43 ? 7.508 -1.419 -6.374 1.00 64.42 181 LEU D CA 1
ATOM 4179 C C . LEU D 1 43 ? 6.442 -2.081 -7.242 1.00 71.47 181 LEU D C 1
ATOM 4180 O O . LEU D 1 43 ? 5.580 -2.815 -6.738 1.00 72.63 181 LEU D O 1
ATOM 4185 N N . ARG D 1 44 ? 6.498 -1.812 -8.548 1.00 67.86 182 ARG D N 1
ATOM 4186 C CA . ARG D 1 44 ? 5.572 -2.376 -9.525 1.00 67.73 182 ARG D CA 1
ATOM 4187 C C . ARG D 1 44 ? 6.317 -2.813 -10.766 1.00 67.19 182 ARG D C 1
ATOM 4188 O O . ARG D 1 44 ? 7.358 -2.242 -11.079 1.00 64.51 182 ARG D O 1
ATOM 4196 N N . TYR D 1 45 ? 5.762 -3.764 -11.522 1.00 63.54 183 TYR D N 1
ATOM 4197 C CA . TYR D 1 45 ? 6.347 -4.141 -12.806 1.00 61.96 183 TYR D CA 1
ATOM 4198 C C . TYR D 1 45 ? 5.267 -3.989 -13.880 1.00 69.42 183 TYR D C 1
ATOM 4199 O O . TYR D 1 45 ? 4.184 -4.542 -13.713 1.00 71.16 183 TYR D O 1
ATOM 4208 N N . GLU D 1 46 ? 5.549 -3.223 -14.962 1.00 67.90 184 GLU D N 1
ATOM 4209 C CA . GLU D 1 46 ? 4.613 -2.962 -16.074 1.00 70.08 184 GLU D CA 1
ATOM 4210 C C . GLU D 1 46 ? 4.963 -3.851 -17.251 1.00 74.45 184 GLU D C 1
ATOM 4211 O O . GLU D 1 46 ? 5.960 -3.592 -17.918 1.00 71.65 184 GLU D O 1
ATOM 4217 N N . GLU D 1 47 ? 4.167 -4.919 -17.473 1.00 74.77 185 GLU D N 1
ATOM 4218 C CA . GLU D 1 47 ? 4.371 -5.938 -18.513 1.00 75.67 185 GLU D CA 1
ATOM 4219 C C . GLU D 1 47 ? 4.458 -5.351 -19.941 1.00 81.24 185 GLU D C 1
ATOM 4220 O O . GLU D 1 47 ? 5.298 -5.787 -20.740 1.00 78.35 185 GLU D O 1
ATOM 4226 N N . ASP D 1 48 ? 3.586 -4.373 -20.243 1.00 81.52 186 ASP D N 1
ATOM 4227 C CA . ASP D 1 48 ? 3.496 -3.683 -21.532 1.00 83.64 186 ASP D CA 1
ATOM 4228 C C . ASP D 1 48 ? 4.777 -2.885 -21.844 1.00 84.22 186 ASP D C 1
ATOM 4229 O O . ASP D 1 48 ? 5.329 -3.015 -22.940 1.00 83.78 186 ASP D O 1
ATOM 4234 N N . LYS D 1 49 ? 5.259 -2.099 -20.873 1.00 78.58 187 LYS D N 1
ATOM 4235 C CA . LYS D 1 49 ? 6.457 -1.268 -21.004 1.00 77.66 187 LYS D CA 1
ATOM 4236 C C . LYS D 1 49 ? 7.748 -2.057 -20.694 1.00 77.19 187 LYS D C 1
ATOM 4237 O O . LYS D 1 49 ? 8.837 -1.585 -21.025 1.00 76.68 187 LYS D O 1
ATOM 4243 N N . LYS D 1 50 ? 7.616 -3.248 -20.059 1.00 70.35 188 LYS D N 1
ATOM 4244 C CA . LYS D 1 50 ? 8.687 -4.162 -19.617 1.00 67.07 188 LYS D CA 1
ATOM 4245 C C . LYS D 1 50 ? 9.586 -3.425 -18.573 1.00 67.93 188 LYS D C 1
ATOM 4246 O O . LYS D 1 50 ? 10.798 -3.677 -18.462 1.00 64.94 188 LYS D O 1
ATOM 4252 N N . GLU D 1 51 ? 8.947 -2.538 -17.780 1.00 63.83 189 GLU D N 1
ATOM 4253 C CA . GLU D 1 51 ? 9.621 -1.696 -16.811 1.00 62.67 189 GLU D CA 1
ATOM 4254 C C . GLU D 1 51 ? 9.260 -1.949 -15.355 1.00 66.32 189 GLU D C 1
ATOM 4255 O O . GLU D 1 51 ? 8.099 -2.167 -15.007 1.00 66.83 189 GLU D O 1
ATOM 4261 N N . LEU D 1 52 ? 10.281 -1.832 -14.504 1.00 61.31 190 LEU D N 1
ATOM 4262 C CA . LEU D 1 52 ? 10.189 -1.850 -13.064 1.00 60.69 190 LEU D CA 1
ATOM 4263 C C . LEU D 1 52 ? 9.984 -0.397 -12.654 1.00 69.47 190 LEU D C 1
ATOM 4264 O O . LEU D 1 52 ? 10.784 0.469 -13.041 1.00 70.15 190 LEU D O 1
ATOM 4269 N N . VAL D 1 53 ? 8.866 -0.115 -11.964 1.00 68.72 191 VAL D N 1
ATOM 4270 C CA . VAL D 1 53 ? 8.469 1.240 -11.543 1.00 71.53 191 VAL D CA 1
ATOM 4271 C C . VAL D 1 53 ? 8.748 1.398 -10.043 1.00 76.50 191 VAL D C 1
ATOM 4272 O O . VAL D 1 53 ? 8.192 0.671 -9.214 1.00 75.49 191 VAL D O 1
ATOM 4276 N N . VAL D 1 54 ? 9.618 2.354 -9.718 1.00 74.74 192 VAL D N 1
ATOM 4277 C CA . VAL D 1 54 ? 10.054 2.704 -8.368 1.00 75.24 192 VAL D CA 1
ATOM 4278 C C . VAL D 1 54 ? 9.111 3.790 -7.809 1.00 84.17 192 VAL D C 1
ATOM 4279 O O . VAL D 1 54 ? 8.950 4.854 -8.412 1.00 87.16 192 VAL D O 1
ATOM 4283 N N . ASP D 1 55 ? 8.486 3.508 -6.666 1.00 79.92 193 ASP D N 1
ATOM 4284 C CA . ASP D 1 55 ? 7.510 4.378 -6.024 1.00 81.83 193 ASP D CA 1
ATOM 4285 C C . ASP D 1 55 ? 8.138 5.613 -5.343 1.00 85.31 193 ASP D C 1
ATOM 4286 O O . ASP D 1 55 ? 7.735 6.750 -5.637 1.00 87.68 193 ASP D O 1
ATOM 4291 N N . SER D 1 56 ? 9.068 5.391 -4.392 1.00 78.19 194 SER D N 1
ATOM 4292 C CA . SER D 1 56 ? 9.639 6.467 -3.590 1.00 78.57 194 SER D CA 1
ATOM 4293 C C . SER D 1 56 ? 11.112 6.784 -3.935 1.00 79.08 194 SER D C 1
ATOM 4294 O O . SER D 1 56 ? 11.870 5.884 -4.308 1.00 74.83 194 SER D O 1
ATOM 4297 N N . PRO D 1 57 ? 11.528 8.076 -3.835 1.00 77.01 195 PRO D N 1
ATOM 4298 C CA . PRO D 1 57 ? 12.918 8.416 -4.170 1.00 76.28 195 PRO D CA 1
ATOM 4299 C C . PRO D 1 57 ? 13.915 7.989 -3.106 1.00 79.44 195 PRO D C 1
ATOM 4300 O O . PRO D 1 57 ? 13.579 7.896 -1.919 1.00 79.85 195 PRO D O 1
ATOM 4304 N N . GLY D 1 58 ? 15.146 7.784 -3.543 1.00 74.74 196 GLY D N 1
ATOM 4305 C CA . GLY D 1 58 ? 16.238 7.418 -2.657 1.00 74.10 196 GLY D CA 1
ATOM 4306 C C . GLY D 1 58 ? 17.394 6.763 -3.363 1.00 74.29 196 GLY D C 1
ATOM 4307 O O . GLY D 1 58 ? 17.443 6.722 -4.596 1.00 72.70 196 GLY D O 1
ATOM 4308 N N . LEU D 1 59 ? 18.338 6.261 -2.566 1.00 69.85 197 LEU D N 1
ATOM 4309 C CA . LEU D 1 59 ? 19.519 5.564 -3.054 1.00 68.04 197 LEU D CA 1
ATOM 4310 C C . LEU D 1 59 ? 19.202 4.077 -3.136 1.00 67.75 197 LEU D C 1
ATOM 4311 O O . LEU D 1 59 ? 18.909 3.455 -2.112 1.00 68.44 197 LEU D O 1
ATOM 4316 N N . TYR D 1 60 ? 19.200 3.526 -4.357 1.00 60.49 198 TYR D N 1
ATOM 4317 C CA . TYR D 1 60 ? 18.903 2.111 -4.592 1.00 57.43 198 TYR D CA 1
ATOM 4318 C C . TYR D 1 60 ? 20.135 1.357 -5.036 1.00 57.93 198 TYR D C 1
ATOM 4319 O O . TYR D 1 60 ? 20.923 1.861 -5.823 1.00 58.60 198 TYR D O 1
ATOM 4328 N N . TYR D 1 61 ? 20.283 0.149 -4.553 1.00 52.74 199 TYR D N 1
ATOM 4329 C CA . TYR D 1 61 ? 21.326 -0.777 -4.993 1.00 51.09 199 TYR D CA 1
ATOM 4330 C C . TYR D 1 61 ? 20.677 -1.556 -6.120 1.00 54.50 199 TYR D C 1
ATOM 4331 O O . TYR D 1 61 ? 19.756 -2.337 -5.859 1.00 51.95 199 TYR D O 1
ATOM 4340 N N . VAL D 1 62 ? 21.069 -1.273 -7.370 1.00 51.03 200 VAL D N 1
ATOM 4341 C CA . VAL D 1 62 ? 20.462 -1.925 -8.530 1.00 48.25 200 VAL D CA 1
ATOM 4342 C C . VAL D 1 62 ? 21.401 -3.025 -8.978 1.00 51.83 200 VAL D C 1
ATOM 4343 O O . VAL D 1 62 ? 22.616 -2.820 -8.979 1.00 53.02 200 VAL D O 1
ATOM 4347 N N . PHE D 1 63 ? 20.856 -4.212 -9.291 1.00 46.53 201 PHE D N 1
ATOM 4348 C CA . PHE D 1 63 ? 21.670 -5.352 -9.688 1.00 44.15 201 PHE D CA 1
ATOM 4349 C C . PHE D 1 63 ? 21.104 -6.036 -10.925 1.00 48.28 201 PHE D C 1
ATOM 4350 O O . PHE D 1 63 ? 19.885 -6.012 -11.179 1.00 46.61 201 PHE D O 1
ATOM 4358 N N . LEU D 1 64 ? 22.035 -6.631 -11.698 1.00 44.76 202 LEU D N 1
ATOM 4359 C CA . LEU D 1 64 ? 21.822 -7.407 -12.908 1.00 43.34 202 LEU D CA 1
ATOM 4360 C C . LEU D 1 64 ? 22.659 -8.638 -12.831 1.00 51.20 202 LEU D C 1
ATOM 4361 O O . LEU D 1 64 ? 23.825 -8.560 -12.455 1.00 52.35 202 LEU D O 1
ATOM 4366 N N . GLU D 1 65 ? 22.090 -9.773 -13.190 1.00 48.94 203 GLU D N 1
ATOM 4367 C CA . GLU D 1 65 ? 22.822 -11.029 -13.215 1.00 48.54 203 GLU D CA 1
ATOM 4368 C C . GLU D 1 65 ? 22.482 -11.781 -14.500 1.00 50.11 203 GLU D C 1
ATOM 4369 O O . GLU D 1 65 ? 21.344 -12.206 -14.684 1.00 48.08 203 GLU D O 1
ATOM 4375 N N . LEU D 1 66 ? 23.453 -11.856 -15.407 1.00 46.82 204 LEU D N 1
ATOM 4376 C CA . LEU D 1 66 ? 23.324 -12.535 -16.680 1.00 46.64 204 LEU D CA 1
ATOM 4377 C C . LEU D 1 66 ? 23.731 -13.985 -16.544 1.00 52.23 204 LEU D C 1
ATOM 4378 O O . LEU D 1 66 ? 24.830 -14.286 -16.058 1.00 53.26 204 LEU D O 1
ATOM 4383 N N . LYS D 1 67 ? 22.838 -14.884 -16.975 1.00 46.81 205 LYS D N 1
ATOM 4384 C CA . LYS D 1 67 ? 23.121 -16.310 -17.013 1.00 45.52 205 LYS D CA 1
ATOM 4385 C C . LYS D 1 67 ? 22.936 -16.776 -18.456 1.00 47.50 205 LYS D C 1
ATOM 4386 O O . LYS D 1 67 ? 21.800 -16.860 -18.938 1.00 45.72 205 LYS D O 1
ATOM 4392 N N . LEU D 1 68 ? 24.076 -16.940 -19.186 1.00 44.59 206 LEU D N 1
ATOM 4393 C CA . LEU D 1 68 ? 24.061 -17.420 -20.576 1.00 45.59 206 LEU D CA 1
ATOM 4394 C C . LEU D 1 68 ? 24.237 -18.893 -20.574 1.00 49.86 206 LEU D C 1
ATOM 4395 O O . LEU D 1 68 ? 25.232 -19.396 -20.038 1.00 50.21 206 LEU D O 1
ATOM 4400 N N . SER D 1 69 ? 23.269 -19.587 -21.148 1.00 45.70 207 SER D N 1
ATOM 4401 C CA . SER D 1 69 ? 23.297 -21.029 -21.265 1.00 46.10 207 SER D CA 1
ATOM 4402 C C . SER D 1 69 ? 23.695 -21.419 -22.677 1.00 51.56 207 SER D C 1
ATOM 4403 O O . SER D 1 69 ? 23.053 -20.960 -23.628 1.00 51.45 207 SER D O 1
ATOM 4406 N N . PRO D 1 70 ? 24.730 -22.287 -22.838 1.00 49.73 208 PRO D N 1
ATOM 4407 C CA . PRO D 1 70 ? 25.111 -22.720 -24.198 1.00 49.50 208 PRO D CA 1
ATOM 4408 C C . PRO D 1 70 ? 24.073 -23.673 -24.767 1.00 52.66 208 PRO D C 1
ATOM 4409 O O . PRO D 1 70 ? 23.474 -24.448 -24.010 1.00 55.52 208 PRO D O 1
ATOM 4413 N N . THR D 1 71 ? 23.833 -23.606 -26.081 1.00 46.13 209 THR D N 1
ATOM 4414 C CA . THR D 1 71 ? 22.859 -24.471 -26.740 1.00 46.47 209 THR D CA 1
ATOM 4415 C C . THR D 1 71 ? 23.540 -25.663 -27.402 1.00 55.35 209 THR D C 1
ATOM 4416 O O . THR D 1 71 ? 24.761 -25.747 -27.418 1.00 57.00 209 THR D O 1
ATOM 4420 N N . PHE D 1 72 ? 22.746 -26.591 -27.961 1.00 54.27 210 PHE D N 1
ATOM 4421 C CA . PHE D 1 72 ? 23.249 -27.773 -28.658 1.00 55.08 210 PHE D CA 1
ATOM 4422 C C . PHE D 1 72 ? 24.287 -27.403 -29.757 1.00 62.18 210 PHE D C 1
ATOM 4423 O O . PHE D 1 72 ? 25.290 -28.110 -29.912 1.00 64.43 210 PHE D O 1
ATOM 4431 N N . THR D 1 73 ? 24.025 -26.324 -30.525 1.00 58.12 211 THR D N 1
ATOM 4432 C CA . THR D 1 73 ? 24.877 -25.872 -31.637 1.00 58.54 211 THR D CA 1
ATOM 4433 C C . THR D 1 73 ? 26.157 -25.166 -31.140 1.00 62.47 211 THR D C 1
ATOM 4434 O O . THR D 1 73 ? 27.019 -24.823 -31.957 1.00 61.67 211 THR D O 1
ATOM 4438 N N . ASN D 1 74 ? 26.281 -24.963 -29.803 1.00 58.40 212 ASN D N 1
ATOM 4439 C CA . ASN D 1 74 ? 27.447 -24.329 -29.211 1.00 58.14 212 ASN D CA 1
ATOM 4440 C C . ASN D 1 74 ? 28.591 -25.335 -29.154 1.00 68.11 212 ASN D C 1
ATOM 4441 O O . ASN D 1 74 ? 28.645 -26.179 -28.268 1.00 69.03 212 ASN D O 1
ATOM 4446 N N . THR D 1 75 ? 29.485 -25.254 -30.131 1.00 69.24 213 THR D N 1
ATOM 4447 C CA . THR D 1 75 ? 30.676 -26.099 -30.262 1.00 72.18 213 THR D CA 1
ATOM 4448 C C . THR D 1 75 ? 31.888 -25.264 -30.747 1.00 80.95 213 THR D C 1
ATOM 4449 O O . THR D 1 75 ? 31.729 -24.150 -31.276 1.00 81.32 213 THR D O 1
ATOM 4453 N N . GLY D 1 76 ? 33.079 -25.821 -30.556 1.00 79.80 214 GLY D N 1
ATOM 4454 C CA . GLY D 1 76 ? 34.333 -25.220 -30.992 1.00 80.88 214 GLY D CA 1
ATOM 4455 C C . GLY D 1 76 ? 34.757 -23.966 -30.261 1.00 84.73 214 GLY D C 1
ATOM 4456 O O . GLY D 1 76 ? 34.204 -23.613 -29.213 1.00 82.25 214 GLY D O 1
ATOM 4457 N N . HIS D 1 77 ? 35.773 -23.306 -30.823 1.00 83.56 215 HIS D N 1
ATOM 4458 C CA . HIS D 1 77 ? 36.379 -22.073 -30.308 1.00 83.27 215 HIS D CA 1
ATOM 4459 C C . HIS D 1 77 ? 36.358 -21.006 -31.408 1.00 83.39 215 HIS D C 1
ATOM 4460 O O . HIS D 1 77 ? 37.373 -20.352 -31.649 1.00 85.33 215 HIS D O 1
ATOM 4467 N N . LYS D 1 78 ? 35.215 -20.852 -32.103 1.00 74.80 216 LYS D N 1
ATOM 4468 C CA . LYS D 1 78 ? 35.130 -19.899 -33.215 1.00 73.28 216 LYS D CA 1
ATOM 4469 C C . LYS D 1 78 ? 34.234 -18.698 -32.909 1.00 70.98 216 LYS D C 1
ATOM 4470 O O . LYS D 1 78 ? 34.557 -17.594 -33.367 1.00 70.94 216 LYS D O 1
ATOM 4476 N N . VAL D 1 79 ? 33.109 -18.899 -32.179 1.00 63.22 217 VAL D N 1
ATOM 4477 C CA . VAL D 1 79 ? 32.174 -17.801 -31.903 1.00 61.58 217 VAL D CA 1
ATOM 4478 C C . VAL D 1 79 ? 32.747 -16.878 -30.840 1.00 64.67 217 VAL D C 1
ATOM 4479 O O . VAL D 1 79 ? 33.010 -17.309 -29.723 1.00 64.80 217 VAL D O 1
ATOM 4483 N N . GLN D 1 80 ? 32.916 -15.611 -31.193 1.00 60.61 218 GLN D N 1
ATOM 4484 C CA . GLN D 1 80 ? 33.399 -14.598 -30.270 1.00 60.26 218 GLN D CA 1
ATOM 4485 C C . GLN D 1 80 ? 32.549 -13.315 -30.400 1.00 62.58 218 GLN D C 1
ATOM 4486 O O . GLN D 1 80 ? 31.683 -13.223 -31.267 1.00 63.58 218 GLN D O 1
ATOM 4492 N N . GLY D 1 81 ? 32.800 -12.365 -29.515 1.00 55.70 219 GLY D N 1
ATOM 4493 C CA 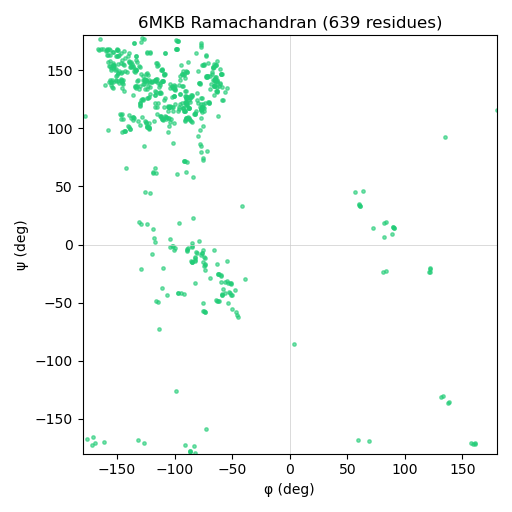. GLY D 1 81 ? 32.107 -11.092 -29.460 1.00 53.87 219 GLY D CA 1
ATOM 4494 C C . GLY D 1 81 ? 31.804 -10.700 -28.030 1.00 55.13 219 GLY D C 1
ATOM 4495 O O . GLY D 1 81 ? 32.659 -10.816 -27.147 1.00 53.38 219 GLY D O 1
ATOM 4496 N N . TRP D 1 82 ? 30.590 -10.227 -27.788 1.00 52.53 220 TRP D N 1
ATOM 4497 C CA . TRP D 1 82 ? 30.165 -9.778 -26.459 1.00 51.65 220 TRP D CA 1
ATOM 4498 C C . TRP D 1 82 ? 28.649 -9.852 -26.318 1.00 55.24 220 TRP D C 1
ATOM 4499 O O . TRP D 1 82 ? 27.903 -9.851 -27.306 1.00 56.12 220 TRP D O 1
ATOM 4510 N N . VAL D 1 83 ? 28.211 -9.924 -25.074 1.00 50.24 221 VAL D N 1
ATOM 4511 C CA . VAL D 1 83 ? 26.818 -9.962 -24.668 1.00 48.92 221 VAL D CA 1
ATOM 4512 C C . VAL D 1 83 ? 26.675 -8.973 -23.523 1.00 54.12 221 VAL D C 1
ATOM 4513 O O . VAL D 1 83 ? 27.482 -8.945 -22.584 1.00 52.87 221 VAL D O 1
ATOM 4517 N N . SER D 1 84 ? 25.635 -8.179 -23.601 1.00 51.68 222 SER D N 1
ATOM 4518 C CA . SER D 1 84 ? 25.408 -7.177 -22.616 1.00 52.58 222 SER D CA 1
ATOM 4519 C C . SER D 1 84 ? 23.952 -7.125 -22.131 1.00 57.86 222 SER D C 1
ATOM 4520 O O . SER D 1 84 ? 23.005 -7.384 -22.882 1.00 58.43 222 SER D O 1
ATOM 4523 N N . LEU D 1 85 ? 23.808 -6.738 -20.852 1.00 53.54 223 LEU D N 1
ATOM 4524 C CA . LEU D 1 85 ? 22.566 -6.394 -20.182 1.00 52.11 223 LEU D CA 1
ATOM 4525 C C . LEU D 1 85 ? 22.666 -4.892 -19.925 1.00 56.96 223 LEU D C 1
ATOM 4526 O O . LEU D 1 85 ? 23.543 -4.456 -19.181 1.00 56.84 223 LEU D O 1
ATOM 4531 N N . VAL D 1 86 ? 21.865 -4.100 -20.634 1.00 54.82 224 VAL D N 1
ATOM 4532 C CA . VAL D 1 86 ? 21.925 -2.637 -20.557 1.00 57.05 224 VAL D CA 1
ATOM 4533 C C . VAL D 1 86 ? 20.740 -2.111 -19.735 1.00 61.47 224 VAL D C 1
ATOM 4534 O O . VAL D 1 86 ? 19.592 -2.289 -20.136 1.00 60.75 224 VAL D O 1
ATOM 4538 N N . LEU D 1 87 ? 21.026 -1.441 -18.609 1.00 59.17 225 LEU D N 1
ATOM 4539 C CA . LEU D 1 87 ? 20.000 -0.846 -17.751 1.00 59.58 225 LEU D CA 1
ATOM 4540 C C . LEU D 1 87 ? 19.509 0.433 -18.401 1.00 66.29 225 LEU D C 1
ATOM 4541 O O . LEU D 1 87 ? 20.299 1.347 -18.617 1.00 69.68 225 LEU D O 1
ATOM 4546 N N . GLN D 1 88 ? 18.222 0.476 -18.761 1.00 61.88 226 GLN D N 1
ATOM 4547 C CA . GLN D 1 88 ? 17.565 1.602 -19.441 1.00 62.33 226 GLN D CA 1
ATOM 4548 C C . GLN D 1 88 ? 16.687 2.365 -18.434 1.00 67.17 226 GLN D C 1
ATOM 4549 O O . GLN D 1 88 ? 15.612 1.891 -18.064 1.00 65.86 226 GLN D O 1
ATOM 4555 N N . ALA D 1 89 ? 17.178 3.523 -17.951 1.00 67.22 227 ALA D N 1
ATOM 4556 C CA . ALA D 1 89 ? 16.480 4.335 -16.940 1.00 69.18 227 ALA D CA 1
ATOM 4557 C C . ALA D 1 89 ? 15.708 5.534 -17.536 1.00 76.92 227 ALA D C 1
ATOM 4558 O O . ALA D 1 89 ? 16.220 6.232 -18.417 1.00 78.25 227 ALA D O 1
ATOM 4560 N N . LYS D 1 90 ? 14.460 5.741 -17.042 1.00 74.69 228 LYS D N 1
ATOM 4561 C CA . LYS D 1 90 ? 13.548 6.831 -17.397 1.00 77.60 228 LYS D CA 1
ATOM 4562 C C . LYS D 1 90 ? 13.103 7.550 -16.108 1.00 83.73 228 LYS D C 1
ATOM 4563 O O . LYS D 1 90 ? 12.319 6.975 -15.341 1.00 81.73 228 LYS D O 1
ATOM 4569 N N . PRO D 1 91 ? 13.588 8.780 -15.806 1.00 83.22 229 PRO D N 1
ATOM 4570 C CA . PRO D 1 91 ? 14.560 9.592 -16.564 1.00 84.20 229 PRO D CA 1
ATOM 4571 C C . PRO D 1 91 ? 15.985 9.033 -16.462 1.00 88.22 229 PRO D C 1
ATOM 4572 O O . PRO D 1 91 ? 16.261 8.199 -15.594 1.00 85.30 229 PRO D O 1
ATOM 4576 N N . GLN D 1 92 ? 16.881 9.463 -17.372 1.00 87.77 230 GLN D N 1
ATOM 4577 C CA . GLN D 1 92 ? 18.286 9.037 -17.360 1.00 87.10 230 GLN D CA 1
ATOM 4578 C C . GLN D 1 92 ? 18.926 9.459 -16.039 1.00 93.98 230 GLN D C 1
ATOM 4579 O O . GLN D 1 92 ? 18.645 10.554 -15.551 1.00 96.75 230 GLN D O 1
ATOM 4585 N N . VAL D 1 93 ? 19.734 8.583 -15.434 1.00 89.79 231 VAL D N 1
ATOM 4586 C CA . VAL D 1 93 ? 20.365 8.919 -14.156 1.00 91.08 231 VAL D CA 1
ATOM 4587 C C . VAL D 1 93 ? 21.632 9.786 -14.404 1.00 98.42 231 VAL D C 1
ATOM 4588 O O . VAL D 1 93 ? 22.085 9.896 -15.551 1.00 98.90 231 VAL D O 1
ATOM 4592 N N . ASP D 1 94 ? 22.148 10.438 -13.328 1.00 96.70 232 ASP D N 1
ATOM 4593 C CA . ASP D 1 94 ? 23.307 11.347 -13.288 1.00 124.50 232 ASP D CA 1
ATOM 4594 C C . ASP D 1 94 ? 24.493 10.865 -14.129 1.00 147.66 232 ASP D C 1
ATOM 4595 O O . ASP D 1 94 ? 24.824 11.491 -15.136 1.00 111.52 232 ASP D O 1
ATOM 4600 N N . PHE D 1 96 ? 25.178 9.216 -16.919 1.00 119.95 234 PHE D N 1
ATOM 4601 C CA . PHE D 1 96 ? 25.188 7.758 -16.828 1.00 115.98 234 PHE D CA 1
ATOM 4602 C C . PHE D 1 96 ? 24.432 7.108 -18.007 1.00 118.75 234 PHE D C 1
ATOM 4603 O O . PHE D 1 96 ? 23.209 6.916 -17.941 1.00 118.11 234 PHE D O 1
ATOM 4611 N N . ASP D 1 97 ? 25.172 6.767 -19.078 1.00 114.42 235 ASP D N 1
ATOM 4612 C CA . ASP D 1 97 ? 24.666 6.087 -20.283 1.00 112.21 235 ASP D CA 1
ATOM 4613 C C . ASP D 1 97 ? 25.396 4.747 -20.466 1.00 110.78 235 ASP D C 1
ATOM 4614 O O . ASP D 1 97 ? 25.018 3.932 -21.313 1.00 110.13 235 ASP D O 1
ATOM 4616 N N . ASN D 1 98 ? 26.432 4.525 -19.633 1.00 103.10 236 ASN D N 1
ATOM 4617 C CA . ASN D 1 98 ? 27.320 3.359 -19.614 1.00 98.65 236 ASN D CA 1
ATOM 4618 C C . ASN D 1 98 ? 26.882 2.293 -18.582 1.00 92.41 236 ASN D C 1
ATOM 4619 O O . ASN D 1 98 ? 27.687 1.428 -18.230 1.00 91.71 236 ASN D O 1
ATOM 4624 N N . LEU D 1 99 ? 25.609 2.335 -18.128 1.00 81.27 237 LEU D N 1
ATOM 4625 C CA . LEU D 1 99 ? 25.061 1.410 -17.120 1.00 75.70 237 LEU D CA 1
ATOM 4626 C C . LEU D 1 99 ? 24.750 0.058 -17.741 1.00 69.92 237 LEU D C 1
ATOM 4627 O O . LEU D 1 99 ? 23.626 -0.193 -18.186 1.00 67.26 237 LEU D O 1
ATOM 4632 N N . ALA D 1 100 ? 25.770 -0.790 -17.818 1.00 62.79 238 ALA D N 1
ATOM 4633 C CA . ALA D 1 100 ? 25.625 -2.085 -18.452 1.00 59.86 238 ALA D CA 1
ATOM 4634 C C . ALA D 1 100 ? 26.550 -3.136 -17.896 1.00 62.22 238 ALA D C 1
ATOM 4635 O O . ALA D 1 100 ? 27.664 -2.857 -17.472 1.00 63.29 238 ALA D O 1
ATOM 4637 N N . LEU D 1 101 ? 26.082 -4.361 -17.967 1.00 57.67 239 LEU D N 1
ATOM 4638 C CA . LEU D 1 101 ? 26.831 -5.548 -17.662 1.00 56.83 239 LEU D CA 1
ATOM 4639 C C . LEU D 1 101 ? 27.272 -6.086 -19.012 1.00 59.74 239 LEU D C 1
ATOM 4640 O O . LEU D 1 101 ? 26.426 -6.303 -19.877 1.00 57.21 239 LEU D O 1
ATOM 4645 N N . THR D 1 102 ? 28.584 -6.209 -19.231 1.00 57.48 240 THR D N 1
ATOM 4646 C CA . THR D 1 102 ? 29.110 -6.726 -20.485 1.00 57.51 240 THR D CA 1
ATOM 4647 C C . THR D 1 102 ? 30.009 -7.923 -20.218 1.00 63.02 240 THR D C 1
ATOM 4648 O O . THR D 1 102 ? 30.863 -7.892 -19.325 1.00 64.98 240 THR D O 1
ATOM 4652 N N . VAL D 1 103 ? 29.801 -8.977 -21.019 1.00 59.62 241 VAL D N 1
ATOM 4653 C CA . VAL D 1 103 ? 30.553 -10.227 -21.013 1.00 58.98 241 VAL D CA 1
ATOM 4654 C C . VAL D 1 103 ? 31.240 -10.338 -22.367 1.00 63.00 241 VAL D C 1
ATOM 4655 O O . VAL D 1 103 ? 30.575 -10.320 -23.399 1.00 62.30 241 VAL D O 1
ATOM 4659 N N . GLU D 1 104 ? 32.557 -10.446 -22.357 1.00 59.90 242 GLU D N 1
ATOM 4660 C CA . GLU D 1 104 ? 33.336 -10.638 -23.559 1.00 60.09 242 GLU D CA 1
ATOM 4661 C C . GLU D 1 104 ? 33.501 -12.127 -23.830 1.00 63.23 242 GLU D C 1
ATOM 4662 O O . GLU D 1 104 ? 33.840 -12.893 -22.921 1.00 63.71 242 GLU D O 1
ATOM 4668 N N . LEU D 1 105 ? 33.256 -12.532 -25.071 1.00 58.77 243 LEU D N 1
ATOM 4669 C CA . LEU D 1 105 ? 33.394 -13.911 -25.473 1.00 58.21 243 LEU D CA 1
ATOM 4670 C C . LEU D 1 105 ? 34.608 -14.024 -26.365 1.00 65.92 243 LEU D C 1
ATOM 4671 O O . LEU D 1 105 ? 34.734 -13.301 -27.357 1.00 67.11 243 LEU D O 1
ATOM 4676 N N . PHE D 1 106 ? 35.519 -14.908 -25.983 1.00 63.65 244 PHE D N 1
ATOM 4677 C CA . PHE D 1 106 ? 36.758 -15.162 -26.715 1.00 65.35 244 PHE D CA 1
ATOM 4678 C C . PHE D 1 106 ? 36.673 -16.530 -27.406 1.00 73.09 244 PHE D C 1
ATOM 4679 O O . PHE D 1 106 ? 35.765 -17.305 -27.090 1.00 71.21 244 PHE D O 1
ATOM 4687 N N . PRO D 1 107 ? 37.562 -16.838 -28.371 1.00 72.56 245 PRO D N 1
ATOM 4688 C CA . PRO D 1 107 ? 37.504 -18.154 -29.022 1.00 72.67 245 PRO D CA 1
ATOM 4689 C C . PRO D 1 107 ? 38.073 -19.241 -28.080 1.00 76.93 245 PRO D C 1
ATOM 4690 O O . PRO D 1 107 ? 39.192 -19.743 -28.254 1.00 78.17 245 PRO D O 1
ATOM 4694 N N . CYS D 1 108 ? 37.277 -19.554 -27.030 1.00 71.20 246 CYS D N 1
ATOM 4695 C CA . CYS D 1 108 ? 37.512 -20.519 -25.957 1.00 70.55 246 CYS D CA 1
ATOM 4696 C C . CYS D 1 108 ? 36.658 -21.771 -26.205 1.00 78.65 246 CYS D C 1
ATOM 4697 O O . CYS D 1 108 ? 35.468 -21.637 -26.538 1.00 76.95 246 CYS D O 1
ATOM 4700 N N . SER D 1 109 ? 37.250 -22.980 -25.986 1.00 78.03 247 SER D N 1
ATOM 4701 C CA . SER D 1 109 ? 36.574 -24.278 -26.121 1.00 113.08 247 SER D CA 1
ATOM 4702 C C . SER D 1 109 ? 37.000 -25.231 -25.008 1.00 134.49 247 SER D C 1
ATOM 4703 O O . SER D 1 109 ? 36.234 -26.114 -24.629 1.00 92.72 247 SER D O 1
ATOM 4706 N N . ASN D 1 112 ? 32.957 -25.099 -23.177 1.00 89.99 250 ASN D N 1
ATOM 4707 C CA . ASN D 1 112 ? 32.014 -23.981 -23.191 1.00 88.05 250 ASN D CA 1
ATOM 4708 C C . ASN D 1 112 ? 30.755 -24.360 -22.378 1.00 89.60 250 ASN D C 1
ATOM 4709 O O . ASN D 1 112 ? 29.979 -25.249 -22.770 1.00 90.09 250 ASN D O 1
ATOM 4714 N N . LYS D 1 113 ? 30.598 -23.692 -21.215 1.00 81.51 251 LYS D N 1
ATOM 4715 C CA . LYS D 1 113 ? 29.568 -23.951 -20.205 1.00 77.95 251 LYS D CA 1
ATOM 4716 C C . LYS D 1 113 ? 28.782 -22.676 -19.846 1.00 74.62 251 LYS D C 1
ATOM 4717 O O . LYS D 1 113 ? 28.942 -21.644 -20.513 1.00 73.51 251 LYS D O 1
ATOM 4723 N N . LEU D 1 114 ? 27.942 -22.761 -18.786 1.00 66.32 252 LEU D N 1
ATOM 4724 C CA . LEU D 1 114 ? 27.120 -21.655 -18.297 1.00 63.32 252 LEU D CA 1
ATOM 4725 C C . LEU D 1 114 ? 27.980 -20.424 -17.899 1.00 65.34 252 LEU D C 1
ATOM 4726 O O . LEU D 1 114 ? 28.907 -20.547 -17.088 1.00 65.04 252 LEU D O 1
ATOM 4731 N N . VAL D 1 115 ? 27.669 -19.248 -18.501 1.00 59.15 253 VAL D N 1
ATOM 4732 C CA . VAL D 1 115 ? 28.340 -17.992 -18.166 1.00 57.54 253 VAL D CA 1
ATOM 4733 C C . VAL D 1 115 ? 27.443 -17.298 -17.161 1.00 59.74 253 VAL D C 1
ATOM 4734 O O . VAL D 1 115 ? 26.292 -17.003 -17.472 1.00 59.03 253 VAL D O 1
ATOM 4738 N N . ASP D 1 116 ? 27.937 -17.096 -15.943 1.00 56.41 254 ASP D N 1
ATOM 4739 C CA . ASP D 1 116 ? 27.150 -16.474 -14.894 1.00 55.32 254 ASP D CA 1
ATOM 4740 C C . ASP D 1 116 ? 27.895 -15.250 -14.364 1.00 61.33 254 ASP D C 1
ATOM 4741 O O . ASP D 1 116 ? 28.809 -15.382 -13.563 1.00 63.48 254 ASP D O 1
ATOM 4746 N N . ARG D 1 117 ? 27.479 -14.057 -14.804 1.00 57.40 255 ARG D N 1
ATOM 4747 C CA . ARG D 1 117 ? 28.077 -12.786 -14.404 1.00 56.70 255 ARG D CA 1
ATOM 4748 C C . ARG D 1 117 ? 27.068 -11.867 -13.734 1.00 59.75 255 ARG D C 1
ATOM 4749 O O . ARG D 1 117 ? 25.926 -11.775 -14.178 1.00 57.46 255 ARG D O 1
ATOM 4757 N N . SER D 1 118 ? 27.514 -11.167 -12.677 1.00 57.38 256 SER D N 1
ATOM 4758 C CA . SER D 1 118 ? 26.719 -10.210 -11.917 1.00 56.39 256 SER D CA 1
ATOM 4759 C C . SER D 1 118 ? 27.286 -8.803 -12.080 1.00 57.41 256 SER D C 1
ATOM 4760 O O . SER D 1 118 ? 28.476 -8.645 -12.337 1.00 58.17 256 SER D O 1
ATOM 4763 N N . TRP D 1 119 ? 26.423 -7.793 -11.906 1.00 51.14 257 TRP D N 1
ATOM 4764 C CA . TRP D 1 119 ? 26.708 -6.364 -11.954 1.00 50.42 257 TRP D CA 1
ATOM 4765 C C . TRP D 1 119 ? 25.874 -5.639 -10.902 1.00 56.44 257 TRP D C 1
ATOM 4766 O O . TRP D 1 119 ? 24.751 -6.051 -10.621 1.00 56.43 257 TRP D O 1
ATOM 4777 N N . SER D 1 120 ? 26.389 -4.538 -10.351 1.00 55.36 258 SER D N 1
ATOM 4778 C CA . SER D 1 120 ? 25.630 -3.715 -9.414 1.00 55.56 258 SER D CA 1
ATOM 4779 C C . SER D 1 120 ? 26.107 -2.286 -9.438 1.00 61.22 258 SER D C 1
ATOM 4780 O O . SER D 1 120 ? 27.255 -2.025 -9.785 1.00 63.10 258 SER D O 1
ATOM 4783 N N . GLN D 1 121 ? 25.210 -1.363 -9.079 1.00 57.39 259 GLN D N 1
ATOM 4784 C CA . GLN D 1 121 ? 25.486 0.055 -8.945 1.00 58.99 259 GLN D CA 1
ATOM 4785 C C . GLN D 1 121 ? 24.505 0.708 -7.984 1.00 61.71 259 GLN D C 1
ATOM 4786 O O . GLN D 1 121 ? 23.313 0.397 -8.005 1.00 59.34 259 GLN D O 1
ATOM 4792 N N . LEU D 1 122 ? 25.013 1.620 -7.145 1.00 60.76 260 LEU D N 1
ATOM 4793 C CA . LEU D 1 122 ? 24.197 2.408 -6.232 1.00 61.32 260 LEU D CA 1
ATOM 4794 C C . LEU D 1 122 ? 23.749 3.636 -7.009 1.00 66.64 260 LEU D C 1
ATOM 4795 O O . LEU D 1 122 ? 24.589 4.384 -7.504 1.00 67.37 260 LEU D O 1
ATOM 4800 N N . LEU D 1 123 ? 22.431 3.793 -7.207 1.00 63.18 261 LEU D N 1
ATOM 4801 C CA . LEU D 1 123 ? 21.885 4.894 -8.003 1.00 64.25 261 LEU D CA 1
ATOM 4802 C C . LEU D 1 123 ? 20.837 5.709 -7.264 1.00 71.38 261 LEU D C 1
ATOM 4803 O O . LEU D 1 123 ? 19.993 5.154 -6.555 1.00 70.67 261 LEU D O 1
ATOM 4808 N N . LEU D 1 124 ? 20.865 7.031 -7.475 1.00 71.30 262 LEU D N 1
ATOM 4809 C CA . LEU D 1 124 ? 19.855 7.936 -6.949 1.00 73.27 262 LEU D CA 1
ATOM 4810 C C . LEU D 1 124 ? 18.659 7.912 -7.902 1.00 77.98 262 LEU D C 1
ATOM 4811 O O . LEU D 1 124 ? 18.773 8.321 -9.068 1.00 78.36 262 LEU D O 1
ATOM 4816 N N . LEU D 1 125 ? 17.533 7.375 -7.422 1.00 73.08 263 LEU D N 1
ATOM 4817 C CA . LEU D 1 125 ? 16.315 7.271 -8.207 1.00 72.52 263 LEU D CA 1
ATOM 4818 C C . LEU D 1 125 ? 15.244 8.209 -7.655 1.00 79.49 263 LEU D C 1
ATOM 4819 O O . LEU D 1 125 ? 15.246 8.537 -6.468 1.00 80.38 263 LEU D O 1
ATOM 4824 N N . LYS D 1 126 ? 14.361 8.677 -8.551 1.00 77.09 264 LYS D N 1
ATOM 4825 C CA . LYS D 1 126 ? 13.256 9.597 -8.280 1.00 78.47 264 LYS D CA 1
ATOM 4826 C C . LYS D 1 126 ? 11.958 8.819 -8.114 1.00 82.10 264 LYS D C 1
ATOM 4827 O O . LYS D 1 126 ? 11.904 7.632 -8.436 1.00 79.29 264 LYS D O 1
ATOM 4833 N N . ALA D 1 127 ? 10.910 9.487 -7.624 1.00 81.54 265 ALA D N 1
ATOM 4834 C CA . ALA D 1 127 ? 9.575 8.913 -7.471 1.00 81.12 265 ALA D CA 1
ATOM 4835 C C . ALA D 1 127 ? 8.974 8.707 -8.856 1.00 84.79 265 ALA D C 1
ATOM 4836 O O . ALA D 1 127 ? 8.908 9.645 -9.645 1.00 86.07 265 ALA D O 1
ATOM 4838 N N . GLY D 1 128 ? 8.613 7.469 -9.161 1.00 79.83 266 GLY D N 1
ATOM 4839 C CA . GLY D 1 128 ? 8.052 7.089 -10.454 1.00 79.27 266 GLY D CA 1
ATOM 4840 C C . GLY D 1 128 ? 9.105 6.684 -11.462 1.00 80.16 266 GLY D C 1
ATOM 4841 O O . GLY D 1 128 ? 8.811 6.627 -12.664 1.00 80.11 266 GLY D O 1
ATOM 4842 N N . HIS D 1 129 ? 10.346 6.411 -10.979 1.00 73.58 267 HIS D N 1
ATOM 4843 C CA . HIS D 1 129 ? 11.473 6.016 -11.821 1.00 71.80 267 HIS D CA 1
ATOM 4844 C C . HIS D 1 129 ? 11.183 4.680 -12.496 1.00 73.42 267 HIS D C 1
ATOM 4845 O O . HIS D 1 129 ? 10.695 3.753 -11.858 1.00 71.66 267 HIS D O 1
ATOM 4852 N N . ARG D 1 130 ? 11.417 4.618 -13.800 1.00 70.39 268 ARG D N 1
ATOM 4853 C CA . ARG D 1 130 ? 11.168 3.447 -14.623 1.00 68.07 268 ARG D CA 1
ATOM 4854 C C . ARG D 1 130 ? 12.487 2.883 -15.100 1.00 69.25 268 ARG D C 1
ATOM 4855 O O . ARG D 1 130 ? 13.349 3.619 -15.584 1.00 68.50 268 ARG D O 1
ATOM 4863 N N . LEU D 1 131 ? 12.651 1.572 -14.926 1.00 65.56 269 LEU D N 1
ATOM 4864 C CA . LEU D 1 131 ? 13.863 0.841 -15.264 1.00 63.47 269 LEU D CA 1
ATOM 4865 C C . LEU D 1 131 ? 13.526 -0.386 -16.097 1.00 63.90 269 LEU D C 1
ATOM 4866 O O . LEU D 1 131 ? 12.763 -1.246 -15.655 1.00 62.13 269 LEU D O 1
ATOM 4871 N N . SER D 1 132 ? 14.068 -0.449 -17.313 1.00 59.67 270 SER D N 1
ATOM 4872 C CA . SER D 1 132 ? 13.916 -1.602 -18.199 1.00 58.05 270 SER D CA 1
ATOM 4873 C C . SER D 1 132 ? 15.315 -2.126 -18.528 1.00 60.56 270 SER D C 1
ATOM 4874 O O . SER D 1 132 ? 16.304 -1.450 -18.222 1.00 58.84 270 SER D O 1
ATOM 4877 N N . VAL D 1 133 ? 15.412 -3.357 -19.077 1.00 56.22 271 VAL D N 1
ATOM 4878 C CA . VAL D 1 133 ? 16.707 -3.962 -19.373 1.00 53.72 271 VAL D CA 1
ATOM 4879 C C . VAL D 1 133 ? 16.744 -4.432 -20.820 1.00 58.95 271 VAL D C 1
ATOM 4880 O O . VAL D 1 133 ? 15.903 -5.227 -21.242 1.00 58.75 271 VAL D O 1
ATOM 4884 N N . GLY D 1 134 ? 17.741 -3.952 -21.551 1.00 55.85 272 GLY D N 1
ATOM 4885 C CA . GLY D 1 134 ? 17.959 -4.359 -22.925 1.00 55.89 272 GLY D CA 1
ATOM 4886 C C . GLY D 1 134 ? 19.045 -5.409 -23.050 1.00 58.27 272 GLY D C 1
ATOM 4887 O O . GLY D 1 134 ? 20.116 -5.290 -22.441 1.00 57.42 272 GLY D O 1
ATOM 4888 N N . LEU D 1 135 ? 18.757 -6.469 -23.811 1.00 53.10 273 LEU D N 1
ATOM 4889 C CA . LEU D 1 135 ? 19.745 -7.480 -24.144 1.00 51.37 273 LEU D CA 1
ATOM 4890 C C . LEU D 1 135 ? 20.481 -6.983 -25.401 1.00 58.75 273 LEU D C 1
ATOM 4891 O O . LEU D 1 135 ? 19.818 -6.601 -26.368 1.00 59.62 273 LEU D O 1
ATOM 4896 N N . ARG D 1 136 ? 21.826 -6.909 -25.358 1.00 55.29 274 ARG D N 1
ATOM 4897 C CA . ARG D 1 136 ? 22.652 -6.521 -26.517 1.00 55.85 274 ARG D CA 1
ATOM 4898 C C . ARG D 1 136 ? 23.653 -7.656 -26.829 1.00 55.42 274 ARG D C 1
ATOM 4899 O O . ARG D 1 136 ? 24.171 -8.292 -25.907 1.00 50.48 274 ARG D O 1
ATOM 4907 N N . ALA D 1 137 ? 23.875 -7.941 -28.121 1.00 52.13 275 ALA D N 1
ATOM 4908 C CA . ALA D 1 137 ? 24.811 -8.999 -28.491 1.00 51.19 275 ALA D CA 1
ATOM 4909 C C . ALA D 1 137 ? 25.431 -8.791 -29.866 1.00 56.76 275 ALA D C 1
ATOM 4910 O O . ALA D 1 137 ? 24.748 -8.475 -30.840 1.00 57.16 275 ALA D O 1
ATOM 4912 N N . TYR D 1 138 ? 26.742 -8.980 -29.926 1.00 53.67 276 TYR D N 1
ATOM 4913 C CA . TYR D 1 138 ? 27.493 -9.012 -31.162 1.00 54.79 276 TYR D CA 1
ATOM 4914 C C . TYR D 1 138 ? 28.304 -10.290 -31.138 1.00 59.15 276 TYR D C 1
ATOM 4915 O O . TYR D 1 138 ? 29.183 -10.445 -30.295 1.00 57.49 276 TYR D O 1
ATOM 4924 N N . LEU D 1 139 ? 27.916 -11.251 -31.994 1.00 56.80 277 LEU D N 1
ATOM 4925 C CA . LEU D 1 139 ? 28.538 -12.562 -32.100 1.00 55.68 277 LEU D CA 1
ATOM 4926 C C . LEU D 1 139 ? 28.926 -12.813 -33.528 1.00 60.53 277 LEU D C 1
ATOM 4927 O O . LEU D 1 139 ? 28.163 -12.489 -34.444 1.00 61.53 277 LEU D O 1
ATOM 4932 N N . HIS D 1 140 ? 30.116 -13.385 -33.726 1.00 58.38 278 HIS D N 1
ATOM 4933 C CA . HIS D 1 140 ? 30.681 -13.689 -35.049 1.00 60.42 278 HIS D CA 1
ATOM 4934 C C . HIS D 1 140 ? 31.757 -14.778 -34.939 1.00 68.25 278 HIS D C 1
ATOM 4935 O O . HIS D 1 140 ? 32.265 -15.043 -33.847 1.00 66.69 278 HIS D O 1
ATOM 4942 N N . GLY D 1 141 ? 32.095 -15.378 -36.078 1.00 68.67 279 GLY D N 1
ATOM 4943 C CA . GLY D 1 141 ? 33.070 -16.460 -36.173 1.00 69.98 279 GLY D CA 1
ATOM 4944 C C . GLY D 1 141 ? 32.496 -17.744 -36.758 1.00 76.25 279 GLY D C 1
ATOM 4945 O O . GLY D 1 141 ? 33.241 -18.572 -37.289 1.00 77.00 279 GLY D O 1
ATOM 4946 N N . ALA D 1 142 ? 31.162 -17.917 -36.654 1.00 73.76 280 ALA D N 1
ATOM 4947 C CA . ALA D 1 142 ? 30.401 -19.052 -37.177 1.00 75.35 280 ALA D CA 1
ATOM 4948 C C . ALA D 1 142 ? 29.028 -18.579 -37.698 1.00 81.31 280 ALA D C 1
ATOM 4949 O O . ALA D 1 142 ? 28.521 -17.549 -37.249 1.00 80.04 280 ALA D O 1
ATOM 4951 N N . GLN D 1 143 ? 28.444 -19.334 -38.642 1.00 81.22 281 GLN D N 1
ATOM 4952 C CA . GLN D 1 143 ? 27.216 -19.026 -39.394 1.00 83.10 281 GLN D CA 1
ATOM 4953 C C . GLN D 1 143 ? 26.020 -18.499 -38.551 1.00 86.36 281 GLN D C 1
ATOM 4954 O O . GLN D 1 143 ? 25.559 -17.391 -38.855 1.00 87.88 281 GLN D O 1
ATOM 4960 N N . ASP D 1 144 ? 25.485 -19.263 -37.577 1.00 79.07 282 ASP D N 1
ATOM 4961 C CA . ASP D 1 144 ? 24.344 -18.784 -36.790 1.00 77.23 282 ASP D CA 1
ATOM 4962 C C . ASP D 1 144 ? 24.764 -18.709 -35.328 1.00 75.75 282 ASP D C 1
ATOM 4963 O O . ASP D 1 144 ? 24.190 -19.366 -34.463 1.00 74.93 282 ASP D O 1
ATOM 4968 N N . ALA D 1 145 ? 25.771 -17.872 -35.071 1.00 68.46 283 ALA D N 1
ATOM 4969 C CA . ALA D 1 145 ? 26.417 -17.622 -33.789 1.00 64.84 283 ALA D CA 1
ATOM 4970 C C . ALA D 1 145 ? 25.442 -17.212 -32.661 1.00 62.84 283 ALA D C 1
ATOM 4971 O O . ALA D 1 145 ? 25.719 -17.523 -31.503 1.00 60.17 283 ALA D O 1
ATOM 4973 N N . TYR D 1 146 ? 24.327 -16.512 -32.984 1.00 57.34 284 TYR D N 1
ATOM 4974 C CA . TYR D 1 146 ? 23.348 -16.043 -31.992 1.00 54.40 284 TYR D CA 1
ATOM 4975 C C . TYR D 1 146 ? 22.489 -17.187 -31.461 1.00 58.18 284 TYR D C 1
ATOM 4976 O O . TYR D 1 146 ? 21.852 -17.040 -30.418 1.00 56.81 284 TYR D O 1
ATOM 4985 N N . ARG D 1 147 ? 22.456 -18.312 -32.186 1.00 57.04 285 ARG D N 1
ATOM 4986 C CA . ARG D 1 147 ? 21.691 -19.501 -31.815 1.00 57.63 285 ARG D CA 1
ATOM 4987 C C . ARG D 1 147 ? 22.456 -20.356 -30.798 1.00 60.92 285 ARG D C 1
ATOM 4988 O O . ARG D 1 147 ? 21.852 -21.254 -30.211 1.00 61.60 285 ARG D O 1
ATOM 4996 N N . ASP D 1 148 ? 23.775 -20.084 -30.605 1.00 55.89 286 ASP D N 1
ATOM 4997 C CA . ASP D 1 148 ? 24.689 -20.823 -29.722 1.00 54.56 286 ASP D CA 1
ATOM 4998 C C . ASP D 1 148 ? 24.521 -20.498 -28.229 1.00 55.55 286 ASP D C 1
ATOM 4999 O O . ASP D 1 148 ? 25.096 -21.198 -27.391 1.00 53.47 286 ASP D O 1
ATOM 5004 N N . TRP D 1 149 ? 23.727 -19.469 -27.890 1.00 52.04 287 TRP D N 1
ATOM 5005 C CA . TRP D 1 149 ? 23.459 -19.097 -26.496 1.00 50.94 287 TRP D CA 1
ATOM 5006 C C . TRP D 1 149 ? 21.999 -18.793 -26.304 1.00 53.55 287 TRP D C 1
ATOM 5007 O O . TRP D 1 149 ? 21.329 -18.370 -27.238 1.00 52.94 287 TRP D O 1
ATOM 5018 N N . GLU D 1 150 ? 21.507 -18.979 -25.079 1.00 51.09 288 GLU D N 1
ATOM 5019 C CA . GLU D 1 150 ? 20.115 -18.697 -24.741 1.00 51.46 288 GLU D CA 1
ATOM 5020 C C . GLU D 1 150 ? 19.980 -18.260 -23.297 1.00 55.05 288 GLU D C 1
ATOM 5021 O O . GLU D 1 150 ? 20.875 -18.489 -22.482 1.00 53.39 288 GLU D O 1
ATOM 5027 N N . LEU D 1 151 ? 18.835 -17.636 -22.992 1.00 52.70 289 LEU D N 1
ATOM 5028 C CA . LEU D 1 151 ? 18.428 -17.258 -21.644 1.00 50.46 289 LEU D CA 1
ATOM 5029 C C . LEU D 1 151 ? 17.288 -18.174 -21.326 1.00 54.65 289 LEU D C 1
ATOM 5030 O O . LEU D 1 151 ? 16.236 -18.060 -21.942 1.00 56.84 289 LEU D O 1
ATOM 5035 N N . SER D 1 152 ? 17.497 -19.133 -20.443 1.00 50.37 290 SER D N 1
ATOM 5036 C CA . SER D 1 152 ? 16.451 -20.079 -20.120 1.00 51.49 290 SER D CA 1
ATOM 5037 C C . SER D 1 152 ? 16.376 -20.423 -18.626 1.00 55.85 290 SER D C 1
ATOM 5038 O O . SER D 1 152 ? 17.347 -20.297 -17.900 1.00 54.93 290 SER D O 1
ATOM 5041 N N . TYR D 1 153 ? 15.212 -20.898 -18.207 1.00 52.85 291 TYR D N 1
ATOM 5042 C CA . TYR D 1 153 ? 14.944 -21.448 -16.899 1.00 53.29 291 TYR D CA 1
ATOM 5043 C C . TYR D 1 153 ? 15.513 -22.895 -16.925 1.00 58.79 291 TYR D C 1
ATOM 5044 O O . TYR D 1 153 ? 15.410 -23.531 -17.979 1.00 58.95 291 TYR D O 1
ATOM 5053 N N . PRO D 1 154 ? 16.186 -23.432 -15.868 1.00 54.13 292 PRO D N 1
ATOM 5054 C CA . PRO D 1 154 ? 16.354 -22.905 -14.502 1.00 52.68 292 PRO D CA 1
ATOM 5055 C C . PRO D 1 154 ? 17.561 -21.993 -14.247 1.00 55.98 292 PRO D C 1
ATOM 5056 O O . PRO D 1 154 ? 17.683 -21.489 -13.131 1.00 56.68 292 PRO D O 1
ATOM 5060 N N . ASN D 1 155 ? 18.457 -21.772 -15.217 1.00 52.70 293 ASN D N 1
ATOM 5061 C CA . ASN D 1 155 ? 19.586 -20.846 -14.979 1.00 51.11 293 ASN D CA 1
ATOM 5062 C C . ASN D 1 155 ? 19.139 -19.468 -15.436 1.00 54.58 293 ASN D C 1
ATOM 5063 O O . ASN D 1 155 ? 19.540 -18.982 -16.502 1.00 54.13 293 ASN D O 1
ATOM 5068 N N . THR D 1 156 ? 18.233 -18.880 -14.649 1.00 51.26 294 THR D N 1
ATOM 5069 C CA . THR D 1 156 ? 17.517 -17.659 -14.996 1.00 51.28 294 THR D CA 1
ATOM 5070 C C . THR D 1 156 ? 18.253 -16.365 -14.651 1.00 55.78 294 THR D C 1
ATOM 5071 O O . THR D 1 156 ? 18.649 -16.134 -13.521 1.00 57.68 294 THR D O 1
ATOM 5075 N N . THR D 1 157 ? 18.355 -15.497 -15.644 1.00 51.49 295 THR D N 1
ATOM 5076 C CA . THR D 1 157 ? 18.889 -14.147 -15.597 1.00 49.73 295 THR D CA 1
ATOM 5077 C C . THR D 1 157 ? 17.954 -13.350 -14.680 1.00 51.64 295 THR D C 1
ATOM 5078 O O . THR D 1 157 ? 16.739 -13.578 -14.673 1.00 51.11 295 THR D O 1
ATOM 5082 N N . SER D 1 158 ? 18.519 -12.459 -13.883 1.00 47.44 296 SER D N 1
ATOM 5083 C CA . SER D 1 158 ? 17.736 -11.685 -12.937 1.00 46.84 296 SER D CA 1
ATOM 5084 C C . SER D 1 158 ? 18.081 -10.205 -12.963 1.00 51.37 296 SER D C 1
ATOM 5085 O O . SER D 1 158 ? 19.137 -9.774 -13.442 1.00 49.78 296 SER D O 1
ATOM 5088 N N . PHE D 1 159 ? 17.158 -9.443 -12.398 1.00 47.42 297 PHE D N 1
ATOM 5089 C CA . PHE D 1 159 ? 17.201 -8.029 -12.294 1.00 47.30 297 PHE D CA 1
ATOM 5090 C C . PHE D 1 159 ? 16.358 -7.624 -11.119 1.00 51.55 297 PHE D C 1
ATOM 5091 O O . PHE D 1 159 ? 15.239 -8.119 -10.941 1.00 50.20 297 PHE D O 1
ATOM 5099 N N . GLY D 1 160 ? 16.890 -6.683 -10.363 1.00 47.45 298 GLY D N 1
ATOM 5100 C CA . GLY D 1 160 ? 16.195 -6.110 -9.237 1.00 48.18 298 GLY D CA 1
ATOM 5101 C C . GLY D 1 160 ? 16.977 -4.987 -8.607 1.00 53.89 298 GLY D C 1
ATOM 5102 O O . GLY D 1 160 ? 17.988 -4.528 -9.143 1.00 53.80 298 GLY D O 1
ATOM 5103 N N . LEU D 1 161 ? 16.530 -4.588 -7.425 1.00 50.09 299 LEU D N 1
ATOM 5104 C CA . LEU D 1 161 ? 17.110 -3.507 -6.651 1.00 49.29 299 LEU D CA 1
ATOM 5105 C C . LEU D 1 161 ? 16.601 -3.569 -5.226 1.00 50.06 299 LEU D C 1
ATOM 5106 O O . LEU D 1 161 ? 15.736 -4.386 -4.917 1.00 47.33 299 LEU D O 1
ATOM 5111 N N . PHE D 1 162 ? 17.104 -2.664 -4.381 1.00 47.91 300 PHE D N 1
ATOM 5112 C CA . PHE D 1 162 ? 16.682 -2.512 -3.007 1.00 49.43 300 PHE D CA 1
ATOM 5113 C C . PHE D 1 162 ? 16.956 -1.092 -2.584 1.00 56.37 300 PHE D C 1
ATOM 5114 O O . PHE D 1 162 ? 17.994 -0.539 -2.932 1.00 57.92 300 PHE D O 1
ATOM 5122 N N . LEU D 1 163 ? 16.044 -0.519 -1.794 1.00 53.91 301 LEU D N 1
ATOM 5123 C CA . LEU D 1 163 ? 16.194 0.818 -1.248 1.00 55.33 301 LEU D CA 1
ATOM 5124 C C . LEU D 1 163 ? 17.159 0.754 -0.076 1.00 60.39 301 LEU D C 1
ATOM 5125 O O . LEU D 1 163 ? 16.899 0.086 0.924 1.00 60.17 301 LEU D O 1
ATOM 5130 N N . VAL D 1 164 ? 18.279 1.469 -0.218 1.00 59.41 302 VAL D N 1
ATOM 5131 C CA . VAL D 1 164 ? 19.376 1.563 0.741 1.00 60.17 302 VAL D CA 1
ATOM 5132 C C . VAL D 1 164 ? 19.182 2.796 1.635 1.00 68.25 302 VAL D C 1
ATOM 5133 O O . VAL D 1 164 ? 19.410 2.735 2.844 1.00 69.62 302 VAL D O 1
ATOM 5137 N N . LYS D 1 165 ? 18.774 3.908 1.040 1.00 68.11 303 LYS D N 1
ATOM 5138 C CA . LYS D 1 165 ? 18.606 5.143 1.790 1.00 72.28 303 LYS D CA 1
ATOM 5139 C C . LYS D 1 165 ? 17.452 5.971 1.232 1.00 79.19 303 LYS D C 1
ATOM 5140 O O . LYS D 1 165 ? 17.605 6.517 0.143 1.00 78.56 303 LYS D O 1
ATOM 5146 N N . PRO D 1 166 ? 16.291 6.080 1.938 1.00 79.16 304 PRO D N 1
ATOM 5147 C CA . PRO D 1 166 ? 15.188 6.922 1.426 1.00 81.38 304 PRO D CA 1
ATOM 5148 C C . PRO D 1 166 ? 15.573 8.400 1.349 1.00 89.49 304 PRO D C 1
ATOM 5149 O O . PRO D 1 166 ? 16.452 8.828 2.097 1.00 90.84 304 PRO D O 1
ATOM 5153 N N . ASP D 1 167 ? 14.924 9.148 0.459 1.00 88.90 305 ASP D N 1
ATOM 5154 C CA . ASP D 1 167 ? 15.209 10.602 0.359 1.00 92.90 305 ASP D CA 1
ATOM 5155 C C . ASP D 1 167 ? 14.536 11.244 1.565 1.00 102.88 305 ASP D C 1
ATOM 5156 O O . ASP D 1 167 ? 15.197 12.001 2.284 1.00 106.01 305 ASP D O 1
ATOM 5161 N N . ASN D 1 168 ? 13.265 10.923 1.775 1.00 101.00 306 ASN D N 1
ATOM 5162 C CA . ASN D 1 168 ? 12.590 11.418 2.995 1.00 104.58 306 ASN D CA 1
ATOM 5163 C C . ASN D 1 168 ? 12.189 10.196 3.821 1.00 108.75 306 ASN D C 1
ATOM 5164 O O . ASN D 1 168 ? 11.229 9.504 3.437 1.00 105.98 306 ASN D O 1
ATOM 5169 N N . PRO D 1 169 ? 12.892 9.916 4.937 1.00 107.72 307 PRO D N 1
ATOM 5170 C CA . PRO D 1 169 ? 12.586 8.770 5.790 1.00 106.32 307 PRO D CA 1
ATOM 5171 C C . PRO D 1 169 ? 11.223 8.884 6.486 1.00 112.60 307 PRO D C 1
ATOM 5172 O O . PRO D 1 169 ? 10.527 7.887 6.476 1.00 115.28 307 PRO D O 1
#

Secondary structure (DSSP, 8-state):
---EEEEEEPPBSS--SEEPPEESB-SSS-BSB-TTEEEETTTTEEEE-S-EEEEEEEEEEEEE-TT--TT--EEEEEEEEEEESPPSS-S--EEEEEE------EEEEEEEEEEE-TTEEEEEEEEEEEESSTTGGGGEEB-SSS--EEEEEEEEES--/---EEEEEEPPBSS--SEEPPEESB-SSS-BSB-TTEEEETTTTEEEE-S-EEEEEEEEEEEEE-TT--SSS-EEEEEEEEEEESPPTT-SS-EEEEEE-TTT--SS-EEEEEEEEEEE-TTEEEEEEEEEEEESSTTGGGGEEB-SSS--EEEEEEEEE--S--/---EEEEEEPPBSS--SEEPPEE-S--SS--EE-TTEEEETTTTEEEE-S-EEEEEEEEEEEEE-TT--SSS-EEEEEEEEEEESPPSS-SS-EEEEEE-TTT--SS-EEEEEEEEEEE-TTEEEEEEEEEEEESSTTGGGGEEB-SSS--EEEEEEEEE--TT-/---EEEEEEPPBSS--SEEPPEESB-TT--BSB-TTEEEETTTTEEEE-S-EEEEEEEEEEEEE-TT--SS--EEEEEEEEEEESPP-----EEEEEE-S-----EEEEEEEEEEE-TTEEEEEEEEEEEESSTTGGGGEEB-SSS--EEEEEEEEES--

Nearest PDB structures (foldseek):
  6mkb-assembly2_C  TM=9.838E-01  e=2.918E-30  Mus musculus
  6mkb-assembly2_D  TM=9.838E-01  e=7.502E-28  Mus musculus
  6mkz-assembly1_C  TM=9.319E-01  e=1.833E-25  Mus musculus
  6mkz-assembly1_A  TM=9.042E-01  e=3.209E-25  Mus musculus
  6mgp-assembly1_C  TM=8.536E-01  e=1.838E-12  Homo sapiens

Organism: Mus musculus (NCBI:txid10090)

GO terms:
  GO:0005886 plasma membrane (C, IDA)
  GO:0042127 regulation of cell population proliferation (P, IDA)
  GO:0005102 signaling receptor binding (F, IPI)
  GO:0032813 tumor necrosis factor receptor superfamily binding (F, IPI)

Foldseek 3Di:
DWWKAKWWWDKFQFADWFWTATDQADPPRHGRGDPQWDADRVVSKIWGAAWAKKKKKWKDKKFFDPPQDALFKWWKKKKAKDKVVDFPPDNGRMDMDTRGSDDGIDIDMDIDTGTAHGGMIIIIIIDIDMDRDDRSRSRIIADPPRTIIIMMTHPTGPPD/DWWKAKWWWDKFQFADWFWTATDQADPDPHGRGDPQWDADRVVSKIWGAAWAKKKKKWKDKKAFDPPAPFAFKWAKKKKQKDKVVQFPPSDRRMDMDGADNVPTGNGIDIDMDIDTTTAHGGMIIIIIIDTDIDRDPPSRSGIIADPPSTIMIMMTHDTGDDPVD/DWAKWKWWWDKFQFADWFWTATPCDDDPDDTDGDPQWDADRVVQKIWGAAWAKKKKKWKDKKAFDPPAPFQFKWWKKKKAKDKVVAFPDRPPRIDMDGGDNVPTGNGIDIDMDIDTTTAHGGMIIIIIIDTDIDRDDRSRSGIIADPPSTIMIMMTHDTGDDPVD/DWWKAKWWWDKFQFADWFWTATDQADPVRHGRGDPQWDADRVVSKIWGAAWAKKKKKWKDKKAFDPPQFFQFKWWKKKKFKDKVVDFVDRPRMDMDTGGSDGDGIDIDMDIDTGTAHGGMIIIIIIDTDIDRDDRSRSRIIADPPRTIIIMITHPTGPPD